Protein 3GVE (pdb70)

Nearest PDB structures (foldseek):
  3gve-assembly1_A  TM=1.002E+00  e=9.281E-75  Bacillus subtilis subsp. subtilis str. 168
  5eqv-assembly1_A  TM=9.526E-01  e=9.370E-47  Yersinia pestis CO92
  3jyf-assembly1_A  TM=9.305E-01  e=1.341E-45  Klebsiella pneumoniae subsp. pneumoniae MGH 78578
  3qfk-assembly1_A  TM=7.794E-01  e=1.128E-22  Staphylococcus aureus subsp. aureus NCTC 8325
  2ush-assembly2_B  TM=7.390E-01  e=3.654E-22  Escherichia coli K-12

Solvent-accessible surface area: 25870 Å² total

Radius of gyration: 27.53 Å; Cα contacts (8 Å, |Δi|>4): 1716; chains: 2; bounding box: 60×99×48 Å

CATH classification: 3.60.21.10

Secondary structure (DSSP, 8-state):
-EEEEEEEEE---TT--EETTTTEE-SS--HHHHHHHHHHHHHH-SSEEEEE-S--S-SSHHHHHHHHHHHHHHHHTSS--HHHH--TT---BEE--GGGGTT-HHHHHHHHHT-SS-EE-SSEE-TTS-BSS--EEEEEEEEE-TTS-EEEEEEEEEEE--TT--TTHHHHTTT-EE--HHHHHHHHTT--TT--SEEEEEE-----SS---TT-SS-HHHHHHH-S---EEEE-SS---SS-GGGTTSTTEETTTTEETTEEB---STTSEEEEEEEEEEEETTEEEEEEEEEEEEESTTT--S--HHHHHHHHHHHHHHHHHHH-/-EEEEEEEEE---TT--EETTTTEE-SS--HHHHHHHHHHHHHH-SSEEEEE-S--S-SSHHHHHHHHHHHHHHHHTSS--HHHH--TT---BEE--GGGGTT-HHHHHHHHHT-SS-EE-SSEE-TTS-BSS--EEEEEEEEE-TTS-EEEEEEEEEEE--TT--TTHHHHTTT-EE--HHHHHHHHTT--TT--SEEEEEE-----SS---TT-SS-HHHHHHH-S---EEEE-SS---SS-GGGTTSTTEETTTTEETTEEB---STTSEEEEEEEEEEEETTEEEEEEEEEEEEESTTT--S--HHHHHHHHHHHHHHHHHHH-

Sequence (656 aa):
PQVHLSILATTDIIHANDYDYYSSDKETADDFGLARTAQLIQKHREQNPNTLLVDNGDLIQGNPLGEYAVKYQKDDIISGTKTHPIISVNALKYDAGTLGNHEFNYGLDFLDGTIKGADFPIVNANVKTTSGENRYTPYVVINEKTLIDENGNEQKVKVGYIGFVPPQITWDKKNLEGQVQVQDIVESSANETIPKKAEGADVIIALAHTGIEKQAQSSSGAENAVFDLATKTKGIDAIISSGHQHGLFPSAEEYAGVAQFNVEEKGTINGIPVVPSSWGKYLGVIDLKKLEEKADGSWKVADSKGSIESIAGNVTSRNEETVTNTIQQTHQNTLEYVRKPQVHLSSILATTDIIHANDYDYYSSDKETADFGLARTAQLIQQKHREQNPNTLLVDNGDLIQGNPLGEYAVKYQKDDIISGTKTHPIISVNALKYDAGTLGNHEFNYGLDFLDGTIKGADFPIVNANVKTTSSGENRYTPYVVINEKTLIDEENGNEQKKVKVGYIGFVPPQITWDKKNLEGQVQVQDIVESSANETIIPKKAEGADVIIALAHTGIEKQAQSSSSGAENAVFDLATKTKKGIDAIISSGHQHGLFPSAEYAGVAQFNVEKGTINGIPVVPSSWGKYLGVIDLKKLEEKADGSWKVADSKGSSIESSIAGNVTSRNEETVTNTIQQTHQNTLEYVRK

InterPro domains:
  IPR004843 Calcineurin-like, phosphoesterase domain [PF00149] (46-285)
  IPR004843 Calcineurin-like, phosphoesterase domain [PF00149] (670-898)
  IPR006146 5'-Nucleotidase, conserved site [PS00785] (45-57)
  IPR006146 5'-Nucleotidase, conserved site [PS00785] (669-681)
  IPR006146 5'-Nucleotidase, conserved site [PS00786] (134-145)
  IPR006179 5'-Nucleotidase/apyrase [PR01607] (667-685)
  IPR006179 5'-Nucleotidase/apyrase [PR01607] (862-879)
  IPR006179 5'-Nucleotidase/apyrase [PR01607] (881-904)
  IPR006179 5'-Nucleotidase/apyrase [PR01607] (912-932)
  IPR006179 5'-Nucleotidase/apyrase [PR01607] (1035-1058)
  IPR006179 5'-Nucleotidase/apyrase [PR01607] (1113-1132)
  IPR006179 5'-Nucleotidase/apyrase [PTHR11575] (17-610)
  IPR008334 5'-Nucleotidase, C-terminal [PF02872] (376-573)
  IPR008334 5'-Nucleotidase, C-terminal [PF02872] (978-1140)
  IPR019931 LPXTG cell wall anchor motif [PS50847] (1424-1461)
  IPR029052 Metallo-dependent phosphatase-like [G3DSA:3.60.21.10] (35-374)
  IPR029052 Metallo-dependent phosphatase-like [G3DSA:3.60.21.10] (667-976)
  IPR029052 Metallo-dependent phosphatase-like [SSF56300] (40-373)
  IPR029052 Metallo-dependent phosphatase-like [SSF56300] (663-975)
  IPR036907 5'-Nucleotidase, C-terminal domain superfamily [G3DSA:3.90.780.10] (381-611)

Foldseek 3Di:
DWFKAKEKEEEALAQFLADLVVGDGDLQFGPLLLLVVVVVVCVVFVRYAYEYQENQQHDHLLSVCCCVVPQVCLLVLNDARLSLLLVLSVHAEYEYELVLPVSADSSSVSNQSRHPHAYAEQWKFFPVGHDPGHAKDWDFDFGAGPVRDTDTAIEMEGEYYAQVNCVVCVRPPNGIGGFFPQVSCQVVQVVVVVVHQAYEYSYAAADDLDDDDTRDRHCPLVNLPVHPRHQAYEYHNVLDFPPDDVNPPRPQDDSQQCGGVQHHYGEGHSSQKMKMKIFIWDDDPNHIDGPGMGIDIGGSVPVGDDGHPSSCVSCVVSVVVSSVVSVD/DWFKAKEKEEEALAQFLADLVVGDGDPQFGVLLLLLVVVVVCVVFVRYAYEYQENQQHDHLLSVLQCVPPQVCLLVLNDARLSLLLVLSVHAEYEYELVLPVSADSSSVSNQSRHPHAYAEQWKFFPVGHGPGHQKDWDFDFGAHPVRDTDTAIEMEGEYYAQVNCVVCVRPPNGIGGFFPQVSCQVVQVVVVVVHQAYEYSYAAADDLDDDDTRDRHCPLVNLPVHPRHQAYEYHNVLDFPPDPVNPPRPQDDRAQCGGVQHHYGEGHSSQKMKMKIFIWDDDPNGIDTPGMGIDIGGSVPVGDDGNPSSCVSCVVSVVVSSVVSVD

Structure (mmCIF, N/CA/C/O backbone):
data_3GVE
#
_entry.id   3GVE
#
_cell.length_a   67.091
_cell.length_b   92.505
_cell.length_c   50.316
_cell.angle_alpha   90.00
_cell.angle_beta   89.94
_cell.angle_gamma   90.00
#
_symmetry.space_group_name_H-M   'P 1 21 1'
#
loop_
_entity.id
_entity.type
_entity.pdbx_description
1 polymer 'YfkN protein'
2 non-polymer 'MANGANESE (II) ION'
3 non-polymer 'MAGNESIUM ION'
4 non-polymer 'CITRIC ACID'
5 water water
#
loop_
_atom_site.group_PDB
_atom_site.id
_atom_site.type_symbol
_atom_site.label_atom_id
_atom_site.label_alt_id
_atom_site.label_comp_id
_atom_site.label_asym_id
_atom_site.label_entity_id
_atom_site.label_seq_id
_atom_site.pdbx_PDB_ins_code
_atom_site.Cartn_x
_atom_site.Cartn_y
_atom_site.Cartn_z
_atom_site.occupancy
_atom_site.B_iso_or_equiv
_atom_site.auth_seq_id
_atom_site.auth_comp_id
_atom_site.auth_asym_id
_atom_site.auth_atom_id
_atom_site.pdbx_PDB_model_num
ATOM 1 N N . PRO A 1 8 ? 7.057 69.292 48.984 1.00 22.46 5 PRO A N 1
ATOM 2 C CA . PRO A 1 8 ? 6.596 68.116 49.727 1.00 21.76 5 PRO A CA 1
ATOM 3 C C . PRO A 1 8 ? 6.735 66.853 48.850 1.00 21.03 5 PRO A C 1
ATOM 4 O O . PRO A 1 8 ? 6.387 66.909 47.683 1.00 22.91 5 PRO A O 1
ATOM 8 N N . GLN A 1 9 ? 7.229 65.754 49.400 1.00 23.67 6 GLN A N 1
ATOM 9 C CA . GLN A 1 9 ? 7.496 64.675 48.500 1.00 22.29 6 GLN A CA 1
ATOM 10 C C . GLN A 1 9 ? 6.355 63.639 48.449 1.00 17.31 6 GLN A C 1
ATOM 11 O O . GLN A 1 9 ? 5.510 63.591 49.279 1.00 16.21 6 GLN A O 1
ATOM 17 N N . VAL A 1 10 ? 6.383 62.836 47.411 1.00 13.52 7 VAL A N 1
ATOM 18 C CA . VAL A 1 10 ? 5.598 61.584 47.307 1.00 13.13 7 VAL A CA 1
ATOM 19 C C . VAL A 1 10 ? 6.570 60.384 47.395 1.00 12.48 7 VAL A C 1
ATOM 20 O O . VAL A 1 10 ? 7.485 60.301 46.623 1.00 14.25 7 VAL A O 1
ATOM 24 N N . HIS A 1 11 ? 6.337 59.461 48.312 1.00 12.31 8 HIS A N 1
ATOM 25 C CA . HIS A 1 11 ? 7.151 58.253 48.327 1.00 12.47 8 HIS A CA 1
ATOM 26 C C . HIS A 1 11 ? 6.398 57.182 47.533 1.00 12.60 8 HIS A C 1
ATOM 27 O O . HIS A 1 11 ? 5.365 56.735 47.973 1.00 12.99 8 HIS A O 1
ATOM 34 N N . LEU A 1 12 ? 6.911 56.814 46.376 1.00 11.87 9 LEU A N 1
ATOM 35 C CA . LEU A 1 12 ? 6.318 55.781 45.546 1.00 12.03 9 LEU A CA 1
ATOM 36 C C . LEU A 1 12 ? 7.202 54.525 45.630 1.00 11.72 9 LEU A C 1
ATOM 37 O O . LEU A 1 12 ? 8.405 54.610 45.489 1.00 12.71 9 LEU A O 1
ATOM 42 N N . SER A 1 13 ? 6.597 53.374 45.899 1.00 10.39 10 SER A N 1
ATOM 43 C CA . SER A 1 13 ? 7.329 52.112 45.937 1.00 10.88 10 SER A CA 1
ATOM 44 C C . SER A 1 13 ? 6.899 51.255 44.762 1.00 10.25 10 SER A C 1
ATOM 45 O O . SER A 1 13 ? 5.731 51.191 44.436 1.00 11.66 10 SER A O 1
ATOM 48 N N . ILE A 1 14 ? 7.858 50.599 44.130 1.00 9.23 11 ILE A N 1
ATOM 49 C CA . ILE A 1 14 ? 7.563 49.683 43.041 1.00 8.87 11 ILE A CA 1
ATOM 50 C C . ILE A 1 14 ? 8.077 48.316 43.444 1.00 8.30 11 ILE A C 1
ATOM 51 O O . ILE A 1 14 ? 9.243 48.164 43.729 1.00 9.78 11 ILE A O 1
ATOM 56 N N . LEU A 1 15 ? 7.186 47.337 43.468 1.00 8.23 12 LEU A N 1
ATOM 57 C CA . LEU A 1 15 ? 7.557 45.947 43.764 1.00 8.48 12 LEU A CA 1
ATOM 58 C C . LEU A 1 15 ? 7.584 45.160 42.462 1.00 7.99 12 LEU A C 1
ATOM 59 O O . LEU A 1 15 ? 6.731 45.370 41.625 1.00 8.40 12 LEU A O 1
ATOM 64 N N . ALA A 1 16 ? 8.560 44.266 42.303 1.00 8.02 13 ALA A N 1
ATOM 65 C CA . ALA A 1 16 ? 8.771 43.594 41.014 1.00 7.81 13 ALA A CA 1
ATOM 66 C C . ALA A 1 16 ? 9.132 42.127 41.116 1.00 7.05 13 ALA A C 1
ATOM 67 O O . ALA A 1 16 ? 10.000 41.749 41.921 1.00 7.92 13 ALA A O 1
ATOM 69 N N . THR A 1 17 ? 8.493 41.316 40.264 1.00 7.65 14 THR A N 1
ATOM 70 C CA . THR A 1 17 ? 8.939 39.907 40.099 1.00 7.52 14 THR A CA 1
ATOM 71 C C . THR A 1 17 ? 9.533 39.745 38.724 1.00 7.50 14 THR A C 1
ATOM 72 O O . THR A 1 17 ? 9.269 40.580 37.778 1.00 7.87 14 THR A O 1
ATOM 76 N N . THR A 1 18 ? 10.387 38.757 38.562 1.00 7.51 15 THR A N 1
ATOM 77 C CA . THR A 1 18 ? 10.930 38.431 37.253 1.00 7.57 15 THR A CA 1
ATOM 78 C C . THR A 1 18 ? 11.263 36.952 37.156 1.00 7.41 15 THR A C 1
ATOM 79 O O . THR A 1 18 ? 11.596 36.323 38.141 1.00 8.05 15 THR A O 1
ATOM 83 N N . ASP A 1 19 ? 11.202 36.425 35.944 1.00 7.25 16 ASP A N 1
ATOM 84 C CA . ASP A 1 19 ? 11.640 35.062 35.668 1.00 7.43 16 ASP A CA 1
ATOM 85 C C . ASP A 1 19 ? 11.007 34.037 36.626 1.00 7.71 16 ASP A C 1
ATOM 86 O O . ASP A 1 19 ? 11.633 33.099 37.072 1.00 7.86 16 ASP A O 1
ATOM 91 N N A ILE A 1 20 ? 9.688 34.152 36.873 0.50 8.02 17 ILE A N 1
ATOM 92 N N B ILE A 1 20 ? 9.701 34.212 36.918 0.50 7.95 17 ILE A N 1
ATOM 93 C CA A ILE A 1 20 ? 8.933 33.274 37.782 0.50 8.37 17 ILE A CA 1
ATOM 94 C CA B ILE A 1 20 ? 8.947 33.306 37.774 0.50 8.26 17 ILE A CA 1
ATOM 95 C C A ILE A 1 20 ? 8.854 31.875 37.173 0.50 8.29 17 ILE A C 1
ATOM 96 C C B ILE A 1 20 ? 8.844 31.890 37.159 0.50 8.24 17 ILE A C 1
ATOM 97 O O A ILE A 1 20 ? 8.875 30.879 37.906 0.50 8.97 17 ILE A O 1
ATOM 98 O O B ILE A 1 20 ? 8.854 30.933 37.862 0.50 8.87 17 ILE A O 1
ATOM 107 N N . HIS A 1 21 ? 8.761 31.811 35.858 1.00 8.29 18 HIS A N 1
ATOM 108 C CA . HIS A 1 21 ? 8.827 30.586 35.065 1.00 8.68 18 HIS A CA 1
ATOM 109 C C . HIS A 1 21 ? 7.763 29.577 35.526 1.00 8.72 18 HIS A C 1
ATOM 110 O O . HIS A 1 21 ? 8.027 28.396 35.705 1.00 9.26 18 HIS A O 1
ATOM 117 N N . ALA A 1 22 ? 6.553 30.091 35.721 1.00 8.44 19 ALA A N 1
ATOM 118 C CA . ALA A 1 22 ? 5.351 29.275 36.018 1.00 8.77 19 ALA A CA 1
ATOM 119 C C . ALA A 1 22 ? 5.379 28.585 37.379 1.00 8.60 19 ALA A C 1
ATOM 120 O O . ALA A 1 22 ? 4.542 27.753 37.677 1.00 10.14 19 ALA A O 1
ATOM 122 N N . ASN A 1 23 ? 6.340 28.964 38.205 1.00 8.84 20 ASN A N 1
ATOM 123 C CA . ASN A 1 23 ? 6.405 28.465 39.581 1.00 9.01 20 ASN A CA 1
ATOM 124 C C . ASN A 1 23 ? 5.443 29.229 40.500 1.00 9.30 20 ASN A C 1
ATOM 125 O O . ASN A 1 23 ? 5.831 30.144 41.206 1.00 9.75 20 ASN A O 1
ATOM 146 N N . ASP A 1 26 ? 5.156 26.624 45.777 1.00 12.14 23 ASP A N 1
ATOM 147 C CA . ASP A 1 26 ? 6.513 26.302 46.202 1.00 12.57 23 ASP A CA 1
ATOM 148 C C . ASP A 1 26 ? 6.680 24.780 46.059 1.00 12.06 23 ASP A C 1
ATOM 149 O O . ASP A 1 26 ? 6.695 24.032 47.039 1.00 13.14 23 ASP A O 1
ATOM 154 N N . TYR A 1 27 ? 6.782 24.342 44.812 1.00 12.34 24 TYR A N 1
ATOM 155 C CA . TYR A 1 27 ? 6.654 22.932 44.442 1.00 11.99 24 TYR A CA 1
ATOM 156 C C . TYR A 1 27 ? 7.529 22.561 43.249 1.00 11.96 24 TYR A C 1
ATOM 157 O O . TYR A 1 27 ? 7.553 23.252 42.242 1.00 12.35 24 TYR A O 1
ATOM 166 N N . ASP A 1 28 ? 8.232 21.444 43.383 1.00 11.58 25 ASP A N 1
ATOM 167 C CA . ASP A 1 28 ? 9.048 20.864 42.331 1.00 13.22 25 ASP A CA 1
ATOM 168 C C . ASP A 1 28 ? 8.249 19.730 41.689 1.00 12.84 25 ASP A C 1
ATOM 169 O O . ASP A 1 28 ? 8.080 18.675 42.283 1.00 12.88 25 ASP A O 1
ATOM 174 N N . TYR A 1 29 ? 7.747 19.948 40.485 1.00 12.72 26 TYR A N 1
ATOM 175 C CA . TYR A 1 29 ? 6.944 18.933 39.807 1.00 12.79 26 TYR A CA 1
ATOM 176 C C . TYR A 1 29 ? 7.763 17.735 39.337 1.00 14.80 26 TYR A C 1
ATOM 177 O O . TYR A 1 29 ? 7.202 16.682 39.102 1.00 17.01 26 TYR A O 1
ATOM 186 N N . TYR A 1 30 ? 9.065 17.922 39.166 1.00 15.34 27 TYR A N 1
ATOM 187 C CA . TYR A 1 30 ? 9.937 16.843 38.694 1.00 16.95 27 TYR A CA 1
ATOM 188 C C . TYR A 1 30 ? 10.237 15.848 39.804 1.00 17.27 27 TYR A C 1
ATOM 189 O O . TYR A 1 30 ? 9.977 14.673 39.609 1.00 18.46 27 TYR A O 1
ATOM 198 N N A SER A 1 31 ? 10.630 16.258 41.002 0.50 17.66 28 SER A N 1
ATOM 199 N N B SER A 1 31 ? 10.630 16.266 41.008 0.50 17.68 28 SER A N 1
ATOM 200 C CA A SER A 1 31 ? 10.772 15.332 42.111 0.50 19.02 28 SER A CA 1
ATOM 201 C CA B SER A 1 31 ? 10.759 15.391 42.176 0.50 19.08 28 SER A CA 1
ATOM 202 C C A SER A 1 31 ? 9.414 15.016 42.751 0.50 17.67 28 SER A C 1
ATOM 203 C C B SER A 1 31 ? 9.404 15.013 42.746 0.50 17.68 28 SER A C 1
ATOM 204 O O A SER A 1 31 ? 9.270 14.083 43.514 0.50 18.25 28 SER A O 1
ATOM 205 O O B SER A 1 31 ? 9.260 14.066 43.490 0.50 18.27 28 SER A O 1
ATOM 210 N N . ASP A 1 32 ? 8.350 15.775 42.419 1.00 16.85 29 ASP A N 1
ATOM 211 C CA . ASP A 1 32 ? 6.984 15.682 42.907 1.00 17.07 29 ASP A CA 1
ATOM 212 C C . ASP A 1 32 ? 6.981 15.894 44.405 1.00 15.96 29 ASP A C 1
ATOM 213 O O . ASP A 1 32 ? 6.484 15.084 45.167 1.00 17.18 29 ASP A O 1
ATOM 218 N N . LYS A 1 33 ? 7.542 17.010 44.827 1.00 15.75 30 LYS A N 1
ATOM 219 C CA . LYS A 1 33 ? 7.475 17.400 46.224 1.00 18.44 30 LYS A CA 1
ATOM 220 C C . LYS A 1 33 ? 7.584 18.895 46.443 1.00 15.90 30 LYS A C 1
ATOM 221 O O . LYS A 1 33 ? 8.094 19.634 45.615 1.00 15.49 30 LYS A O 1
ATOM 227 N N . GLU A 1 34 ? 7.103 19.292 47.600 1.00 14.91 31 GLU A N 1
ATOM 228 C CA . GLU A 1 34 ? 7.197 20.627 48.116 1.00 16.06 31 GLU A CA 1
ATOM 229 C C . GLU A 1 34 ? 8.652 21.072 48.305 1.00 16.81 31 GLU A C 1
ATOM 230 O O . GLU A 1 34 ? 9.524 20.282 48.648 1.00 16.47 31 GLU A O 1
ATOM 236 N N . THR A 1 35 ? 8.885 22.362 48.073 1.00 17.79 32 THR A N 1
ATOM 237 C CA . THR A 1 35 ? 10.150 23.011 48.402 1.00 20.75 32 THR A CA 1
ATOM 238 C C . THR A 1 35 ? 9.917 24.323 49.186 1.00 23.93 32 THR A C 1
ATOM 239 O O . THR A 1 35 ? 8.847 24.907 49.134 1.00 26.13 32 THR A O 1
ATOM 243 N N . ALA A 1 36 ? 10.913 24.795 49.917 1.00 24.99 33 ALA A N 1
ATOM 244 C CA . ALA A 1 36 ? 10.798 26.089 50.592 1.00 25.33 33 ALA A CA 1
ATOM 245 C C . ALA A 1 36 ? 11.567 27.167 49.854 1.00 23.77 33 ALA A C 1
ATOM 246 O O . ALA A 1 36 ? 11.603 28.316 50.281 1.00 25.54 33 ALA A O 1
ATOM 248 N N A ASP A 1 37 ? 12.166 26.764 48.750 0.50 21.05 34 ASP A N 1
ATOM 249 N N B ASP A 1 37 ? 12.164 26.791 48.754 0.50 21.04 34 ASP A N 1
ATOM 250 C CA A ASP A 1 37 ? 13.241 27.473 48.059 0.50 20.74 34 ASP A CA 1
ATOM 251 C CA B ASP A 1 37 ? 13.183 27.624 48.168 0.50 20.68 34 ASP A CA 1
ATOM 252 C C A ASP A 1 37 ? 12.732 28.551 47.093 0.50 15.93 34 ASP A C 1
ATOM 253 C C B ASP A 1 37 ? 12.712 28.598 47.113 0.50 15.89 34 ASP A C 1
ATOM 254 O O A ASP A 1 37 ? 13.444 29.481 46.811 0.50 15.32 34 ASP A O 1
ATOM 255 O O B ASP A 1 37 ? 13.437 29.499 46.788 0.50 15.30 34 ASP A O 1
ATOM 264 N N . PHE A 1 38 ? 11.517 28.398 46.573 1.00 14.21 35 PHE A N 1
ATOM 265 C CA . PHE A 1 38 ? 11.021 29.270 45.507 1.00 12.45 35 PHE A CA 1
ATOM 266 C C . PHE A 1 38 ? 9.505 29.255 45.411 1.00 11.38 35 PHE A C 1
ATOM 267 O O . PHE A 1 38 ? 8.850 28.546 46.151 1.00 12.89 35 PHE A O 1
ATOM 275 N N . GLY A 1 39 ? 8.961 30.039 44.486 1.00 9.71 36 GLY A N 1
ATOM 276 C CA . GLY A 1 39 ? 7.542 30.021 44.182 1.00 10.16 36 GLY A CA 1
ATOM 277 C C . GLY A 1 39 ? 6.806 31.294 44.541 1.00 10.12 36 GLY A C 1
ATOM 278 O O . GLY A 1 39 ? 7.037 31.850 45.589 1.00 10.53 36 GLY A O 1
ATOM 279 N N . LEU A 1 40 ? 5.936 31.741 43.644 1.00 9.74 37 LEU A N 1
ATOM 280 C CA . LEU A 1 40 ? 5.169 32.964 43.840 1.00 10.41 37 LEU A CA 1
ATOM 281 C C . LEU A 1 40 ? 4.311 32.919 45.108 1.00 10.51 37 LEU A C 1
ATOM 282 O O . LEU A 1 40 ? 4.087 33.929 45.713 1.00 10.53 37 LEU A O 1
ATOM 287 N N . ALA A 1 41 ? 3.871 31.732 45.508 1.00 10.68 38 ALA A N 1
ATOM 288 C CA . ALA A 1 41 ? 3.136 31.598 46.758 1.00 11.26 38 ALA A CA 1
ATOM 289 C C . ALA A 1 41 ? 3.942 32.120 47.957 1.00 11.21 38 ALA A C 1
ATOM 290 O O . ALA A 1 41 ? 3.363 32.624 48.894 1.00 12.75 38 ALA A O 1
ATOM 292 N N . ARG A 1 42 ? 5.267 32.008 47.908 1.00 10.96 39 ARG A N 1
ATOM 293 C CA . ARG A 1 42 ? 6.132 32.582 48.938 1.00 11.50 39 ARG A CA 1
ATOM 294 C C . ARG A 1 42 ? 6.465 34.046 48.666 1.00 10.28 39 ARG A C 1
ATOM 295 O O . ARG A 1 42 ? 6.408 34.848 49.551 1.00 10.89 39 ARG A O 1
ATOM 303 N N . THR A 1 43 ? 6.775 34.386 47.422 1.00 10.52 40 THR A N 1
ATOM 304 C CA . THR A 1 43 ? 7.107 35.778 47.102 1.00 10.16 40 THR A CA 1
ATOM 305 C C . THR A 1 43 ? 5.964 36.727 47.455 1.00 9.91 40 THR A C 1
ATOM 306 O O . THR A 1 43 ? 6.198 37.846 47.867 1.00 10.97 40 THR A O 1
ATOM 310 N N . ALA A 1 44 ? 4.738 36.248 47.286 1.00 9.67 41 ALA A N 1
ATOM 311 C CA . ALA A 1 44 ? 3.553 37.039 47.558 1.00 9.90 41 ALA A CA 1
ATOM 312 C C . ALA A 1 44 ? 3.459 37.459 49.028 1.00 9.84 41 ALA A C 1
ATOM 313 O O . ALA A 1 44 ? 2.805 38.419 49.332 1.00 11.07 41 ALA A O 1
ATOM 315 N N . GLN A 1 45 ? 4.145 36.740 49.915 1.00 10.81 42 GLN A N 1
ATOM 316 C CA . GLN A 1 45 ? 4.184 37.128 51.318 1.00 11.15 42 GLN A CA 1
ATOM 317 C C . GLN A 1 45 ? 5.031 38.379 51.479 1.00 11.14 42 GLN A C 1
ATOM 318 O O . GLN A 1 45 ? 4.681 39.237 52.253 1.00 12.54 42 GLN A O 1
ATOM 324 N N . LEU A 1 46 ? 6.121 38.487 50.716 1.00 11.08 43 LEU A N 1
ATOM 325 C CA . LEU A 1 46 ? 6.905 39.727 50.699 1.00 12.05 43 LEU A CA 1
ATOM 326 C C . LEU A 1 46 ? 6.114 40.877 50.081 1.00 10.69 43 LEU A C 1
ATOM 327 O O . LEU A 1 46 ? 6.206 42.004 50.520 1.00 11.68 43 LEU A O 1
ATOM 332 N N . ILE A 1 47 ? 5.351 40.568 49.040 1.00 10.54 44 ILE A N 1
ATOM 333 C CA . ILE A 1 47 ? 4.529 41.587 48.382 1.00 10.65 44 ILE A CA 1
ATOM 334 C C . ILE A 1 47 ? 3.558 42.202 49.413 1.00 10.36 44 ILE A C 1
ATOM 335 O O . ILE A 1 47 ? 3.423 43.401 49.504 1.00 10.97 44 ILE A O 1
ATOM 340 N N . GLN A 1 48 ? 2.872 41.345 50.163 1.00 11.77 45 GLN A N 1
ATOM 341 C CA . GLN A 1 48 ? 1.908 41.783 51.163 1.00 12.89 45 GLN A CA 1
ATOM 342 C C . GLN A 1 48 ? 2.600 42.644 52.213 1.00 12.53 45 GLN A C 1
ATOM 343 O O . GLN A 1 48 ? 2.113 43.701 52.569 1.00 13.83 45 GLN A O 1
ATOM 349 N N . LYS A 1 49 ? 3.748 42.190 52.680 1.00 13.19 46 LYS A N 1
ATOM 350 C CA . LYS A 1 49 ? 4.479 42.951 53.680 1.00 14.64 46 LYS A CA 1
ATOM 351 C C . LYS A 1 49 ? 4.837 44.364 53.191 1.00 14.15 46 LYS A C 1
ATOM 352 O O . LYS A 1 49 ? 4.636 45.339 53.886 1.00 15.48 46 LYS A O 1
ATOM 358 N N . HIS A 1 50 ? 5.374 44.462 51.978 1.00 13.47 47 HIS A N 1
ATOM 359 C CA . HIS A 1 50 ? 5.759 45.761 51.453 1.00 13.16 47 HIS A CA 1
ATOM 360 C C . HIS A 1 50 ? 4.552 46.660 51.191 1.00 13.47 47 HIS A C 1
ATOM 361 O O . HIS A 1 50 ? 4.604 47.846 51.449 1.00 14.21 47 HIS A O 1
ATOM 368 N N . ARG A 1 51 ? 3.453 46.080 50.726 1.00 13.07 48 ARG A N 1
ATOM 369 C CA . ARG A 1 51 ? 2.227 46.843 50.537 1.00 12.73 48 ARG A CA 1
ATOM 370 C C . ARG A 1 51 ? 1.754 47.458 51.863 1.00 13.08 48 ARG A C 1
ATOM 371 O O . ARG A 1 51 ? 1.239 48.553 51.878 1.00 15.31 48 ARG A O 1
ATOM 379 N N . GLU A 1 52 ? 1.943 46.740 52.964 1.00 12.93 49 GLU A N 1
ATOM 380 C CA . GLU A 1 52 ? 1.540 47.265 54.274 1.00 13.51 49 GLU A CA 1
ATOM 381 C C . GLU A 1 52 ? 2.390 48.451 54.708 1.00 15.25 49 GLU A C 1
ATOM 382 O O . GLU A 1 52 ? 1.983 49.227 55.538 1.00 16.79 49 GLU A O 1
ATOM 388 N N . GLN A 1 53 ? 3.576 48.575 54.143 1.00 15.70 50 GLN A N 1
ATOM 389 C CA . GLN A 1 53 ? 4.483 49.644 54.518 1.00 17.40 50 GLN A CA 1
ATOM 390 C C . GLN A 1 53 ? 4.241 50.957 53.791 1.00 17.75 50 GLN A C 1
ATOM 391 O O . GLN A 1 53 ? 4.616 51.999 54.292 1.00 21.01 50 GLN A O 1
ATOM 397 N N . ASN A 1 54 ? 3.619 50.921 52.623 1.00 15.46 51 ASN A N 1
ATOM 398 C CA . ASN A 1 54 ? 3.386 52.163 51.876 1.00 14.62 51 ASN A CA 1
ATOM 399 C C . ASN A 1 54 ? 2.130 52.087 51.022 1.00 14.12 51 ASN A C 1
ATOM 400 O O . ASN A 1 54 ? 2.065 51.259 50.130 1.00 13.88 51 ASN A O 1
ATOM 405 N N . PRO A 1 55 ? 1.154 52.937 51.225 1.00 15.31 52 PRO A N 1
ATOM 406 C CA . PRO A 1 55 ? -0.032 52.924 50.363 1.00 15.94 52 PRO A CA 1
ATOM 407 C C . PRO A 1 55 ? 0.269 53.177 48.876 1.00 14.39 52 PRO A C 1
ATOM 408 O O . PRO A 1 55 ? -0.436 52.670 48.021 1.00 15.13 52 PRO A O 1
ATOM 412 N N . ASN A 1 56 ? 1.308 53.954 48.587 1.00 13.31 53 ASN A N 1
ATOM 413 C CA . ASN A 1 56 ? 1.678 54.250 47.206 1.00 12.58 53 ASN A CA 1
ATOM 414 C C . ASN A 1 56 ? 2.580 53.153 46.659 1.00 11.01 53 ASN A C 1
ATOM 415 O O . ASN A 1 56 ? 3.750 53.349 46.465 1.00 12.58 53 ASN A O 1
ATOM 420 N N . THR A 1 57 ? 2.014 51.985 46.422 1.00 10.01 54 THR A N 1
ATOM 421 C CA . THR A 1 57 ? 2.795 50.836 45.964 1.00 9.99 54 THR A CA 1
ATOM 422 C C . THR A 1 57 ? 2.244 50.265 44.664 1.00 10.65 54 THR A C 1
ATOM 423 O O . THR A 1 57 ? 1.052 49.981 44.529 1.00 12.87 54 THR A O 1
ATOM 427 N N . LEU A 1 58 ? 3.139 50.109 43.702 1.00 9.49 55 LEU A N 1
ATOM 428 C CA . LEU A 1 58 ? 2.838 49.465 42.441 1.00 8.71 55 LEU A CA 1
ATOM 429 C C . LEU A 1 58 ? 3.492 48.093 42.426 1.00 8.47 55 LEU A C 1
ATOM 430 O O . LEU A 1 58 ? 4.496 47.899 43.082 1.00 10.19 55 LEU A O 1
ATOM 435 N N . LEU A 1 59 ? 2.915 47.176 41.652 1.00 8.08 56 LEU A N 1
ATOM 436 C CA . LEU A 1 59 ? 3.407 45.812 41.534 1.00 8.04 56 LEU A CA 1
ATOM 437 C C . LEU A 1 59 ? 3.493 45.424 40.052 1.00 7.51 56 LEU A C 1
ATOM 438 O O . LEU A 1 59 ? 2.535 45.495 39.321 1.00 8.40 56 LEU A O 1
ATOM 443 N N . VAL A 1 60 ? 4.683 45.022 39.635 1.00 6.99 57 VAL A N 1
ATOM 444 C CA . VAL A 1 60 ? 4.942 44.710 38.222 1.00 7.21 57 VAL A CA 1
ATOM 445 C C . VAL A 1 60 ? 5.673 43.391 38.062 1.00 6.60 57 VAL A C 1
ATOM 446 O O . VAL A 1 60 ? 6.422 42.974 38.922 1.00 7.70 57 VAL A O 1
ATOM 450 N N . ASP A 1 61 ? 5.426 42.745 36.938 1.00 7.49 58 ASP A N 1
ATOM 451 C CA . ASP A 1 61 ? 6.175 41.543 36.570 1.00 7.61 58 ASP A CA 1
ATOM 452 C C . ASP A 1 61 ? 7.026 41.806 35.343 1.00 6.96 58 ASP A C 1
ATOM 453 O O . ASP A 1 61 ? 6.605 42.513 34.442 1.00 8.09 58 ASP A O 1
ATOM 458 N N . ASN A 1 62 ? 8.208 41.204 35.319 1.00 6.73 59 ASN A N 1
ATOM 459 C CA . ASN A 1 62 ? 9.170 41.449 34.250 1.00 7.43 59 ASN A CA 1
ATOM 460 C C . ASN A 1 62 ? 9.328 40.373 33.173 1.00 7.50 59 ASN A C 1
ATOM 461 O O . ASN A 1 62 ? 10.277 40.423 32.407 1.00 8.11 59 ASN A O 1
ATOM 466 N N . GLY A 1 63 ? 8.388 39.428 33.105 1.00 7.85 60 GLY A N 1
ATOM 467 C CA . GLY A 1 63 ? 8.396 38.428 32.047 1.00 8.27 60 GLY A CA 1
ATOM 468 C C . GLY A 1 63 ? 9.124 37.133 32.386 1.00 7.61 60 GLY A C 1
ATOM 469 O O . GLY A 1 63 ? 9.619 36.960 33.486 1.00 7.90 60 GLY A O 1
ATOM 470 N N . ASP A 1 64 ? 9.180 36.225 31.414 1.00 7.53 61 ASP A N 1
ATOM 471 C CA . ASP A 1 64 ? 9.542 34.804 31.633 1.00 7.97 61 ASP A CA 1
ATOM 472 C C . ASP A 1 64 ? 8.660 34.247 32.769 1.00 7.85 61 ASP A C 1
ATOM 473 O O . ASP A 1 64 ? 9.131 33.715 33.767 1.00 8.67 61 ASP A O 1
ATOM 478 N N . LEU A 1 65 ? 7.357 34.406 32.572 1.00 7.92 62 LEU A N 1
ATOM 479 C CA . LEU A 1 65 ? 6.324 34.137 33.571 1.00 8.12 62 LEU A CA 1
ATOM 480 C C . LEU A 1 65 ? 5.509 32.859 33.316 1.00 8.29 62 LEU A C 1
ATOM 481 O O . LEU A 1 65 ? 5.260 32.102 34.232 1.00 9.13 62 LEU A O 1
ATOM 486 N N . ILE A 1 66 ? 5.089 32.647 32.076 1.00 8.83 63 ILE A N 1
ATOM 487 C CA . ILE A 1 66 ? 4.089 31.634 31.778 1.00 9.29 63 ILE A CA 1
ATOM 488 C C . ILE A 1 66 ? 4.638 30.283 31.341 1.00 9.82 63 ILE A C 1
ATOM 489 O O . ILE A 1 66 ? 3.875 29.355 31.115 1.00 11.24 63 ILE A O 1
ATOM 494 N N . GLN A 1 67 ? 5.952 30.176 31.221 1.00 9.51 64 GLN A N 1
ATOM 495 C CA . GLN A 1 67 ? 6.599 28.971 30.711 1.00 9.87 64 GLN A CA 1
ATOM 496 C C . GLN A 1 67 ? 7.748 28.559 31.611 1.00 10.03 64 GLN A C 1
ATOM 497 O O . GLN A 1 67 ? 8.410 29.391 32.193 1.00 10.74 64 GLN A O 1
ATOM 503 N N . GLY A 1 68 ? 7.977 27.261 31.708 1.00 10.05 65 GLY A N 1
ATOM 504 C CA . GLY A 1 68 ? 9.176 26.753 32.348 1.00 11.72 65 GLY A CA 1
ATOM 505 C C . GLY A 1 68 ? 9.037 25.448 33.106 1.00 12.35 65 GLY A C 1
ATOM 506 O O . GLY A 1 68 ? 9.996 24.729 33.289 1.00 14.55 65 GLY A O 1
ATOM 507 N N . ASN A 1 69 ? 7.829 25.156 33.565 1.00 11.57 66 ASN A N 1
ATOM 508 C CA . ASN A 1 69 ? 7.576 23.931 34.330 1.00 11.75 66 ASN A CA 1
ATOM 509 C C . ASN A 1 69 ? 6.316 23.211 33.837 1.00 12.01 66 ASN A C 1
ATOM 510 O O . ASN A 1 69 ? 5.694 23.667 32.913 1.00 12.03 66 ASN A O 1
ATOM 515 N N . PRO A 1 70 ? 5.942 22.086 34.441 1.00 12.07 67 PRO A N 1
ATOM 516 C CA . PRO A 1 70 ? 4.763 21.357 33.953 1.00 11.91 67 PRO A CA 1
ATOM 517 C C . PRO A 1 70 ? 3.422 22.082 34.127 1.00 11.46 67 PRO A C 1
ATOM 518 O O . PRO A 1 70 ?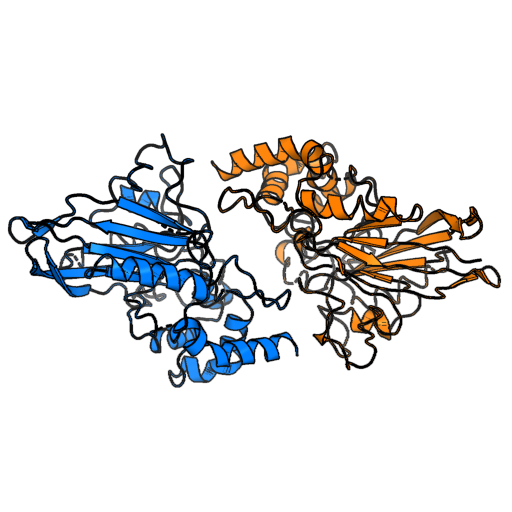 2.502 21.755 33.420 1.00 12.19 67 PRO A O 1
ATOM 522 N N . LEU A 1 71 ? 3.329 23.056 35.023 1.00 11.06 68 LEU A N 1
ATOM 523 C CA . LEU A 1 71 ? 2.104 23.843 35.142 1.00 10.70 68 LEU A CA 1
ATOM 524 C C . LEU A 1 71 ? 1.900 24.700 33.890 1.00 10.24 68 LEU A C 1
ATOM 525 O O . LEU A 1 71 ? 0.806 24.788 33.375 1.00 11.00 68 LEU A O 1
ATOM 530 N N . GLY A 1 72 ? 2.977 25.288 33.386 1.00 10.11 69 GLY A N 1
ATOM 531 C CA . GLY A 1 72 ? 2.912 26.029 32.141 1.00 10.48 69 GLY A CA 1
ATOM 532 C C . GLY A 1 72 ? 2.554 25.129 30.970 1.00 10.72 69 GLY A C 1
ATOM 533 O O . GLY A 1 72 ? 1.821 25.526 30.082 1.00 10.95 69 GLY A O 1
ATOM 534 N N . GLU A 1 73 ? 3.094 23.912 30.981 1.00 10.33 70 GLU A N 1
ATOM 535 C CA . GLU A 1 73 ? 2.787 22.901 29.957 1.00 11.97 70 GLU A CA 1
ATOM 536 C C . GLU A 1 73 ? 1.324 22.484 30.033 1.00 11.90 70 GLU A C 1
ATOM 537 O O . GLU A 1 73 ? 0.660 22.346 29.035 1.00 12.37 70 GLU A O 1
ATOM 543 N N . TYR A 1 74 ? 0.838 22.283 31.246 1.00 11.59 71 TYR A N 1
ATOM 544 C CA . TYR A 1 74 ? -0.550 21.911 31.436 1.00 11.38 71 TYR A CA 1
ATOM 545 C C . TYR A 1 74 ? -1.477 22.952 30.784 1.00 11.58 71 TYR A C 1
ATOM 546 O O . TYR A 1 74 ? -2.443 22.624 30.118 1.00 12.65 71 TYR A O 1
ATOM 555 N N . ALA A 1 75 ? -1.168 24.230 30.969 1.00 12.02 72 ALA A N 1
ATOM 556 C CA . ALA A 1 75 ? -2.020 25.271 30.446 1.00 12.81 72 ALA A CA 1
ATOM 557 C C . ALA A 1 75 ? -2.115 25.263 28.920 1.00 12.04 72 ALA A C 1
ATOM 558 O O . ALA A 1 75 ? -3.187 25.309 28.348 1.00 13.16 72 ALA A O 1
ATOM 560 N N . VAL A 1 76 ? -0.958 25.176 28.284 1.00 11.77 73 VAL A N 1
ATOM 561 C CA . VAL A 1 76 ? -0.943 25.162 26.836 1.00 12.60 73 VAL A CA 1
ATOM 562 C C . VAL A 1 76 ? -1.561 23.876 26.260 1.00 13.57 73 VAL A C 1
ATOM 563 O O . VAL A 1 76 ? -2.230 23.927 25.257 1.00 15.95 73 VAL A O 1
ATOM 567 N N . LYS A 1 77 ? -1.357 22.742 26.915 1.00 12.11 74 LYS A N 1
ATOM 568 C CA . LYS A 1 77 ? -1.887 21.486 26.393 1.00 12.16 74 LYS A CA 1
ATOM 569 C C . LYS A 1 77 ? -3.386 21.349 26.629 1.00 12.87 74 LYS A C 1
ATOM 570 O O . LYS A 1 77 ? -4.106 20.972 25.728 1.00 14.86 74 LYS A O 1
ATOM 576 N N . TYR A 1 78 ? -3.843 21.645 27.834 1.00 12.91 75 TYR A N 1
ATOM 577 C CA . TYR A 1 78 ? -5.243 21.423 28.201 1.00 13.39 75 TYR A CA 1
ATOM 578 C C . TYR A 1 78 ? -6.192 22.594 27.968 1.00 15.09 75 TYR A C 1
ATOM 579 O O . TYR A 1 78 ? -7.384 22.394 27.884 1.00 16.91 75 TYR A O 1
ATOM 588 N N . GLN A 1 79 ? -5.658 23.808 27.877 1.00 14.66 76 GLN A N 1
ATOM 589 C CA . GLN A 1 79 ? -6.485 25.001 27.782 1.00 14.96 76 GLN A CA 1
ATOM 590 C C . GLN A 1 79 ? -6.165 25.933 26.613 1.00 15.61 76 GLN A C 1
ATOM 591 O O . GLN A 1 79 ? -6.650 27.038 26.585 1.00 15.36 76 GLN A O 1
ATOM 597 N N . LYS A 1 80 ? -5.380 25.478 25.646 1.00 16.39 77 LYS A N 1
ATOM 598 C CA . LYS A 1 80 ? -4.976 26.327 24.538 1.00 17.94 77 LYS A CA 1
ATOM 599 C C . LYS A 1 80 ? -6.148 27.016 23.847 1.00 16.92 77 LYS A C 1
ATOM 600 O O . LYS A 1 80 ? -6.135 28.212 23.650 1.00 16.62 77 LYS A O 1
ATOM 606 N N . ASP A 1 81 ? -7.148 26.246 23.453 1.00 18.11 78 ASP A N 1
ATOM 607 C CA . ASP A 1 81 ? -8.229 26.803 22.656 1.00 20.04 78 ASP A CA 1
ATOM 608 C C . ASP A 1 81 ? -9.008 27.879 23.395 1.00 18.56 78 ASP A C 1
ATOM 609 O O . ASP A 1 81 ? -9.244 28.942 22.847 1.00 19.50 78 ASP A O 1
ATOM 614 N N . ASP A 1 82 ? -9.367 27.610 24.641 1.00 17.74 79 ASP A N 1
ATOM 615 C CA . ASP A 1 82 ? -10.117 28.580 25.438 1.00 17.88 79 ASP A CA 1
ATOM 616 C C . ASP A 1 82 ? -9.296 29.796 25.880 1.00 16.16 79 ASP A C 1
ATOM 617 O O . ASP A 1 82 ? -9.832 30.877 26.038 1.00 16.75 79 ASP A O 1
ATOM 622 N N . ILE A 1 83 ? -7.988 29.618 26.049 1.00 14.82 80 ILE A N 1
ATOM 623 C CA . ILE A 1 83 ? -7.127 30.746 26.367 1.00 15.08 80 ILE A CA 1
ATOM 624 C C . ILE A 1 83 ? -7.015 31.639 25.127 1.00 16.02 80 ILE A C 1
ATOM 625 O O . ILE A 1 83 ? -7.115 32.848 25.213 1.00 15.74 80 ILE A O 1
ATOM 630 N N . ILE A 1 84 ? -6.870 31.024 23.964 1.00 16.09 81 ILE A N 1
ATOM 631 C CA . ILE A 1 84 ? -6.743 31.778 22.717 1.00 16.94 81 ILE A CA 1
ATOM 632 C C . ILE A 1 84 ? -7.973 32.645 22.412 1.00 18.32 81 ILE A C 1
ATOM 633 O O . ILE A 1 84 ? -7.846 33.790 22.021 1.00 20.07 81 ILE A O 1
ATOM 638 N N . SER A 1 85 ? -9.146 32.084 22.648 1.00 19.41 82 SER A N 1
ATOM 639 C CA . SER A 1 85 ? -10.414 32.750 22.381 1.00 20.79 82 SER A CA 1
ATOM 640 C C . SER A 1 85 ? -10.759 33.757 23.470 1.00 21.36 82 SER A C 1
ATOM 641 O O . SER A 1 85 ? -11.620 34.605 23.285 1.00 22.17 82 SER A O 1
ATOM 644 N N . GLY A 1 86 ? -10.084 33.649 24.615 1.00 21.44 83 GLY A N 1
ATOM 645 C CA . GLY A 1 86 ? -10.338 34.537 25.738 1.00 21.94 83 GLY A CA 1
ATOM 646 C C . GLY A 1 86 ? -11.454 34.025 26.621 1.00 23.16 83 GLY A C 1
ATOM 647 O O . GLY A 1 86 ? -11.850 34.659 27.575 1.00 24.54 83 GLY A O 1
ATOM 648 N N . THR A 1 87 ? -11.950 32.856 26.285 1.00 23.76 84 THR A N 1
ATOM 649 C CA . THR A 1 87 ? -12.943 32.147 27.064 1.00 26.70 84 THR A CA 1
ATOM 650 C C . THR A 1 87 ? -12.491 31.742 28.478 1.00 25.16 84 THR A C 1
ATOM 651 O O . THR A 1 87 ? -13.238 31.829 29.425 1.00 26.37 84 THR A O 1
ATOM 655 N N . LYS A 1 88 ? -11.247 31.289 28.595 1.00 21.46 85 LYS A N 1
ATOM 656 C CA . LYS A 1 88 ? -10.688 30.952 29.890 1.00 20.21 85 LYS A CA 1
ATOM 657 C C . LYS A 1 88 ? -9.500 31.847 30.080 1.00 15.69 85 LYS A C 1
ATOM 658 O O . LYS A 1 88 ? -8.777 32.108 29.149 1.00 16.22 85 LYS A O 1
ATOM 664 N N . THR A 1 89 ? -9.316 32.324 31.294 1.00 13.63 86 THR A N 1
ATOM 665 C CA . THR A 1 89 ? -8.107 33.061 31.643 1.00 13.18 86 THR A CA 1
ATOM 666 C C . THR A 1 89 ? -6.953 32.081 31.885 1.00 11.45 86 THR A C 1
ATOM 667 O O . THR A 1 89 ? -7.120 31.070 32.530 1.00 12.25 86 THR A O 1
ATOM 671 N N . HIS A 1 90 ? -5.772 32.384 31.375 1.00 10.45 87 HIS A N 1
ATOM 672 C CA . HIS A 1 90 ? -4.612 31.544 31.677 1.00 10.41 87 HIS A CA 1
ATOM 673 C C . HIS A 1 90 ? -4.497 31.473 33.210 1.00 10.00 87 HIS A C 1
ATOM 674 O O . HIS A 1 90 ? -4.499 32.490 33.862 1.00 9.52 87 HIS A O 1
ATOM 681 N N . PRO A 1 91 ? -4.382 30.272 33.775 1.00 10.61 88 PRO A N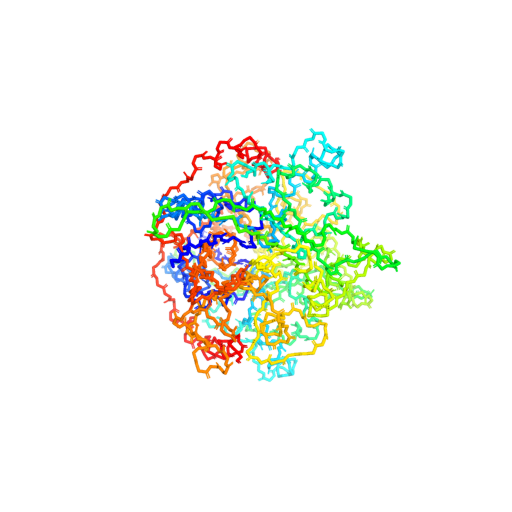 1
ATOM 682 C CA . PRO A 1 91 ? -4.325 30.131 35.239 1.00 10.44 88 PRO A CA 1
ATOM 683 C C . PRO A 1 91 ? -3.205 30.946 35.901 1.00 10.10 88 PRO A C 1
ATOM 684 O O . PRO A 1 91 ? -3.394 31.430 36.991 1.00 10.43 88 PRO A O 1
ATOM 688 N N . ILE A 1 92 ? -2.067 31.106 35.237 1.00 9.57 89 ILE A N 1
ATOM 689 C CA . ILE A 1 92 ? -1.011 31.948 35.793 1.00 9.52 89 ILE A CA 1
ATOM 690 C C . ILE A 1 92 ? -1.466 33.420 35.852 1.00 8.91 89 ILE A C 1
ATOM 691 O O . ILE A 1 92 ? -1.267 34.112 36.840 1.00 9.58 89 ILE A O 1
ATOM 696 N N . ILE A 1 93 ? -2.091 33.873 34.777 1.00 9.06 90 ILE A N 1
ATOM 697 C CA . ILE A 1 93 ? -2.668 35.209 34.737 1.00 8.53 90 ILE A CA 1
ATOM 698 C C . ILE A 1 93 ? -3.756 35.400 35.810 1.00 8.81 90 ILE A C 1
ATOM 699 O O . ILE A 1 93 ? -3.840 36.453 36.406 1.00 9.71 90 ILE A O 1
ATOM 704 N N . SER A 1 94 ? -4.565 34.375 36.072 1.00 9.67 91 SER A N 1
ATOM 705 C CA . SER A 1 94 ? -5.530 34.466 37.214 1.00 10.18 91 SER A CA 1
ATOM 706 C C . SER A 1 94 ? -4.854 34.756 38.518 1.00 8.56 91 SER A C 1
ATOM 707 O O . SER A 1 94 ? -5.395 35.519 39.322 1.00 9.88 91 SER A O 1
ATOM 710 N N . VAL A 1 95 ? -3.687 34.158 38.752 1.00 8.92 92 VAL A N 1
ATOM 711 C CA . VAL A 1 95 ? -2.937 34.467 39.985 1.00 8.73 92 VAL A CA 1
ATOM 712 C C . VAL A 1 95 ? -2.485 35.933 40.025 1.00 8.25 92 VAL A C 1
ATOM 713 O O . VAL A 1 95 ? -2.601 36.639 41.011 1.00 9.25 92 VAL A O 1
ATOM 725 N N . ASN A 1 97 ? -3.805 38.447 38.503 1.00 8.72 94 ASN A N 1
ATOM 726 C CA . ASN A 1 97 ? -5.010 39.243 38.611 1.00 9.29 94 ASN A CA 1
ATOM 727 C C . ASN A 1 97 ? -5.395 39.304 40.104 1.00 9.32 94 ASN A C 1
ATOM 728 O O . ASN A 1 97 ? -5.722 40.339 40.657 1.00 10.34 94 ASN A O 1
ATOM 733 N N . ALA A 1 98 ? -5.330 38.145 40.751 1.00 9.68 95 ALA A N 1
ATOM 734 C CA . ALA A 1 98 ? -5.700 38.034 42.163 1.00 10.30 95 ALA A CA 1
ATOM 735 C C . ALA A 1 98 ? -4.753 38.828 43.059 1.00 10.61 95 ALA A C 1
ATOM 736 O O . ALA A 1 98 ? -5.165 39.360 44.063 1.00 11.39 95 ALA A O 1
ATOM 738 N N . LEU A 1 99 ? -3.483 38.901 42.681 1.00 9.80 96 LEU A N 1
ATOM 739 C CA . LEU A 1 99 ? -2.471 39.680 43.409 1.00 10.25 96 LEU A CA 1
ATOM 740 C C . LEU A 1 99 ? -2.478 41.160 43.006 1.00 10.38 96 LEU A C 1
ATOM 741 O O . LEU A 1 99 ? -1.709 41.957 43.521 1.00 10.80 96 LEU A O 1
ATOM 746 N N . LYS A 1 100 ? -3.349 41.495 42.067 1.00 10.63 97 LYS A N 1
ATOM 747 C CA . LYS A 1 100 ? -3.541 42.880 41.632 1.00 10.80 97 LYS A CA 1
ATOM 748 C C . LYS A 1 100 ? -2.237 43.498 41.087 1.00 10.23 97 LYS A C 1
ATOM 749 O O . LYS A 1 100 ? -1.837 44.587 41.461 1.00 9.66 97 LYS A O 1
ATOM 755 N N . TYR A 1 101 ? -1.586 42.785 40.175 1.00 9.37 98 TYR A N 1
ATOM 756 C CA . TYR A 1 101 ? -0.464 43.372 39.441 1.00 8.92 98 TYR A CA 1
ATOM 757 C C . TYR A 1 101 ? -0.940 44.596 38.664 1.00 9.02 98 TYR A C 1
ATOM 758 O O . TYR A 1 101 ? -2.060 44.628 38.181 1.00 10.10 98 TYR A O 1
ATOM 767 N N . ASP A 1 102 ? -0.064 45.583 38.551 1.00 8.99 99 ASP A N 1
ATOM 768 C CA . ASP A 1 102 ? -0.360 46.809 37.805 1.00 8.75 99 ASP A CA 1
ATOM 769 C C . ASP A 1 102 ? 0.129 46.772 36.346 1.00 9.05 99 ASP A C 1
ATOM 770 O O . ASP A 1 102 ? -0.395 47.480 35.514 1.00 10.12 99 ASP A O 1
ATOM 775 N N . ALA A 1 103 ? 1.146 45.953 36.061 1.00 8.31 100 ALA A N 1
ATOM 776 C CA . ALA A 1 103 ? 1.693 45.845 34.717 1.00 8.22 100 ALA A CA 1
ATOM 777 C C . ALA A 1 103 ? 2.551 44.601 34.584 1.00 7.96 100 ALA A C 1
ATOM 778 O O . ALA A 1 103 ? 3.071 44.137 35.596 1.00 8.44 100 ALA A O 1
ATOM 780 N N . GLY A 1 104 ? 2.717 44.150 33.351 1.00 8.17 101 GLY A N 1
ATOM 781 C CA . GLY A 1 104 ? 3.650 43.071 33.076 1.00 7.59 101 GLY A CA 1
ATOM 782 C C . GLY A 1 104 ? 4.277 43.267 31.695 1.00 7.32 101 GLY A C 1
ATOM 783 O O . GLY A 1 104 ? 3.958 44.227 30.978 1.00 8.24 101 GLY A O 1
ATOM 784 N N . THR A 1 105 ? 5.156 42.330 31.322 1.00 8.44 102 THR A N 1
ATOM 785 C CA . THR A 1 105 ? 5.858 42.448 30.023 1.00 8.11 102 THR A CA 1
ATOM 786 C C . THR A 1 105 ? 6.189 41.096 29.461 1.00 8.46 102 THR A C 1
ATOM 787 O O . THR A 1 105 ? 5.900 40.044 30.113 1.00 9.50 102 THR A O 1
ATOM 791 N N . LEU A 1 106 ? 6.806 41.041 28.282 1.00 8.38 103 LEU A N 1
ATOM 792 C CA . LEU A 1 106 ? 7.149 39.797 27.649 1.00 8.17 103 LEU A CA 1
ATOM 793 C C . LEU A 1 106 ? 8.605 39.475 27.841 1.00 7.91 103 LEU A C 1
ATOM 794 O O . LEU A 1 106 ? 9.484 40.238 27.581 1.00 9.12 103 LEU A O 1
ATOM 799 N N . GLY A 1 107 ? 8.834 38.231 28.322 1.00 8.11 104 GLY A N 1
ATOM 800 C CA . GLY A 1 107 ? 10.173 37.701 28.331 1.00 7.90 104 GLY A CA 1
ATOM 801 C C . GLY A 1 107 ? 10.279 36.790 27.082 1.00 8.01 104 GLY A C 1
ATOM 802 O O . GLY A 1 107 ? 9.309 36.556 26.325 1.00 8.74 104 GLY A O 1
ATOM 803 N N . ASN A 1 108 ? 11.516 36.333 26.830 1.00 8.38 105 ASN A N 1
ATOM 804 C CA . ASN A 1 108 ? 11.703 35.475 25.630 1.00 8.25 105 ASN A CA 1
ATOM 805 C C . ASN A 1 108 ? 10.834 34.229 25.663 1.00 8.52 105 ASN A C 1
ATOM 806 O O . ASN A 1 108 ? 10.321 33.739 24.664 1.00 9.20 105 ASN A O 1
ATOM 811 N N . HIS A 1 109 ? 10.689 33.650 26.847 1.00 8.58 106 HIS A N 1
ATOM 812 C CA . HIS A 1 109 ? 9.929 32.368 26.981 1.00 8.16 106 HIS A CA 1
ATOM 813 C C . HIS A 1 109 ? 8.416 32.545 26.758 1.00 8.28 106 HIS A C 1
ATOM 814 O O . HIS A 1 109 ? 7.759 31.519 26.542 1.00 9.84 106 HIS A O 1
ATOM 821 N N . GLU A 1 110 ? 7.903 33.772 26.776 1.00 8.20 107 GLU A N 1
ATOM 822 C CA . GLU A 1 110 ? 6.499 33.996 26.449 1.00 8.79 107 GLU A CA 1
ATOM 823 C C . GLU A 1 110 ? 6.165 33.615 25.007 1.00 8.87 107 GLU A C 1
ATOM 824 O O . GLU A 1 110 ? 5.021 33.414 24.710 1.00 10.59 107 GLU A O 1
ATOM 830 N N . PHE A 1 111 ? 7.178 33.512 24.166 1.00 9.13 108 PHE A N 1
ATOM 831 C CA . PHE A 1 111 ? 6.985 33.205 22.755 1.00 9.42 108 PHE A CA 1
ATOM 832 C C . PHE A 1 111 ? 7.077 31.725 22.418 1.00 10.01 108 PHE A C 1
ATOM 833 O O . PHE A 1 111 ? 6.835 31.342 21.297 1.00 10.60 108 PHE A O 1
ATOM 841 N N . ASN A 1 112 ? 7.446 30.904 23.399 1.00 9.76 109 ASN A N 1
ATOM 842 C CA . ASN A 1 112 ? 7.733 29.480 23.171 1.00 10.26 109 ASN A CA 1
ATOM 843 C C . ASN A 1 112 ? 6.527 28.683 22.662 1.00 11.29 109 ASN A C 1
ATOM 844 O O . ASN A 1 112 ? 6.688 27.671 22.018 1.00 12.52 109 ASN A O 1
ATOM 849 N N . TYR A 1 113 ? 5.323 29.137 22.975 1.00 11.26 110 TYR A N 1
ATOM 850 C CA . TYR A 1 113 ? 4.109 28.403 22.614 1.00 12.00 110 TYR A CA 1
ATOM 851 C C . TYR A 1 113 ? 3.367 29.049 21.444 1.00 11.45 110 TYR A C 1
ATOM 852 O O . TYR A 1 113 ? 2.235 28.693 21.149 1.00 12.42 110 TYR A O 1
ATOM 861 N N . GLY A 1 114 ? 4.028 29.989 20.780 1.00 11.13 111 GLY A N 1
ATOM 862 C CA . GLY A 1 114 ? 3.468 30.613 19.594 1.00 11.28 111 GLY A CA 1
ATOM 863 C C . GLY A 1 114 ? 2.773 31.932 19.864 1.00 10.08 111 GLY A C 1
ATOM 864 O O . GLY A 1 114 ? 2.406 32.230 20.972 1.00 10.34 111 GLY A O 1
ATOM 865 N N . LEU A 1 115 ? 2.586 32.717 18.817 1.00 10.25 112 LEU A N 1
ATOM 866 C CA . LEU A 1 115 ? 2.011 34.051 18.923 1.00 10.64 112 LEU A CA 1
ATOM 867 C C . LEU A 1 115 ? 0.530 34.041 19.325 1.00 10.88 112 LEU A C 1
ATOM 868 O O . LEU A 1 115 ? 0.095 34.902 20.049 1.00 10.72 112 LEU A O 1
ATOM 873 N N . ASP A 1 116 ? -0.231 33.067 18.844 1.00 12.17 113 ASP A N 1
ATOM 874 C CA . ASP A 1 116 ? -1.660 33.057 19.143 1.00 12.44 113 ASP A CA 1
ATOM 875 C C . ASP A 1 116 ? -1.917 32.783 20.625 1.00 11.11 113 ASP A C 1
ATOM 876 O O . ASP A 1 116 ? -2.719 33.450 21.240 1.00 11.61 113 ASP A O 1
ATOM 881 N N . PHE A 1 117 ? -1.205 31.805 21.185 1.00 10.68 114 PHE A N 1
ATOM 882 C CA . PHE A 1 117 ? -1.354 31.479 22.591 1.00 10.19 114 PHE A CA 1
ATOM 883 C C . PHE A 1 117 ? -0.949 32.661 23.458 1.00 9.98 114 PHE A C 1
ATOM 884 O O . PHE A 1 117 ? -1.595 32.957 24.433 1.00 10.11 114 PHE A O 1
ATOM 892 N N . LEU A 1 118 ? 0.096 33.365 23.060 1.00 9.83 115 LEU A N 1
ATOM 893 C CA . LEU A 1 118 ? 0.521 34.534 23.808 1.00 9.02 115 LEU A CA 1
ATOM 894 C C . LEU A 1 118 ? -0.545 35.638 23.774 1.00 9.39 115 LEU A C 1
ATOM 895 O O . LEU A 1 118 ? -0.827 36.253 24.774 1.00 9.46 115 LEU A O 1
ATOM 900 N N . ASP A 1 119 ? -1.110 35.891 22.595 1.00 9.78 116 ASP A N 1
ATOM 901 C CA . ASP A 1 119 ? -2.183 36.874 22.474 1.00 10.63 116 ASP A CA 1
ATOM 902 C C . ASP A 1 119 ? -3.349 36.470 23.381 1.00 10.04 116 ASP A C 1
ATOM 903 O O . ASP A 1 119 ? -3.907 37.295 24.060 1.00 9.99 116 ASP A O 1
ATOM 908 N N . GLY A 1 120 ? -3.697 35.196 23.385 1.00 10.81 117 GLY A N 1
ATOM 909 C CA . GLY A 1 120 ? -4.795 34.717 24.209 1.00 10.90 117 GLY A CA 1
ATOM 910 C C . GLY A 1 120 ? -4.504 34.886 25.686 1.00 10.49 117 GLY A C 1
ATOM 911 O O . GLY A 1 120 ? -5.358 35.247 26.457 1.00 10.94 117 GLY A O 1
ATOM 912 N N . THR A 1 121 ? -3.261 34.624 26.067 1.00 9.81 118 THR A N 1
ATOM 913 C CA . THR A 1 121 ? -2.818 34.760 27.462 1.00 10.01 118 THR A CA 1
ATOM 914 C C . THR A 1 121 ? -2.970 36.198 27.945 1.00 9.39 118 THR A C 1
ATOM 915 O O . THR A 1 121 ? -3.471 36.442 29.017 1.00 9.39 118 THR A O 1
ATOM 919 N N . ILE A 1 122 ? -2.541 37.141 27.113 1.00 9.62 119 ILE A N 1
ATOM 920 C CA . ILE A 1 122 ? -2.620 38.560 27.416 1.00 10.16 119 ILE A CA 1
ATOM 921 C C . ILE A 1 122 ? -4.077 39.032 27.578 1.00 10.91 119 ILE A C 1
ATOM 922 O O . ILE A 1 122 ? -4.349 39.887 28.393 1.00 11.35 119 ILE A O 1
ATOM 927 N N . LYS A 1 123 ? -4.994 38.470 26.794 1.00 10.46 120 LYS A N 1
ATOM 928 C CA . LYS A 1 123 ? -6.410 38.895 26.809 1.00 11.39 120 LYS A CA 1
ATOM 929 C C . LYS A 1 123 ? -7.045 38.831 28.185 1.00 11.55 120 LYS A C 1
ATOM 930 O O . LYS A 1 123 ? -7.897 39.617 28.510 1.00 13.52 120 LYS A O 1
ATOM 936 N N . GLY A 1 124 ? -6.633 37.848 28.967 1.00 10.17 121 GLY A N 1
ATOM 937 C CA . GLY A 1 124 ? -7.170 37.621 30.291 1.00 10.72 121 GLY A CA 1
ATOM 938 C C . GLY A 1 124 ? -6.602 38.471 31.451 1.00 10.61 121 GLY A C 1
ATOM 939 O O . GLY A 1 124 ? -7.138 38.400 32.550 1.00 10.93 121 GLY A O 1
ATOM 940 N N . ALA A 1 125 ? -5.494 39.217 31.207 1.00 10.04 122 ALA A N 1
ATOM 941 C CA . ALA A 1 125 ? -4.923 40.039 32.256 1.00 10.17 122 ALA A CA 1
ATOM 942 C C . ALA A 1 125 ? -5.772 41.252 32.519 1.00 10.01 122 ALA A C 1
ATOM 943 O O . ALA A 1 125 ? -6.187 41.980 31.527 1.00 11.37 122 ALA A O 1
ATOM 945 N N . ASP A 1 126 ? -5.972 41.581 33.775 1.00 9.59 123 ASP A N 1
ATOM 946 C CA . ASP A 1 126 ? -6.705 42.770 34.167 1.00 11.20 123 ASP A CA 1
ATOM 947 C C . ASP A 1 126 ? -5.819 43.980 33.989 1.00 12.11 123 ASP A C 1
ATOM 948 O O . ASP A 1 126 ? -6.290 45.067 33.959 1.00 15.59 123 ASP A O 1
ATOM 953 N N . PHE A 1 127 ? -4.520 43.743 33.911 1.00 11.60 124 PHE A N 1
ATOM 954 C CA . PHE A 1 127 ? -3.517 44.792 33.849 1.00 11.63 124 PHE A CA 1
ATOM 955 C C . PHE A 1 127 ? -2.863 44.785 32.473 1.00 10.61 124 PHE A C 1
ATOM 956 O O . PHE A 1 127 ? -2.881 43.796 31.793 1.00 11.13 124 PHE A O 1
ATOM 964 N N . PRO A 1 128 ? -2.263 45.903 32.104 1.00 10.49 125 PRO A N 1
ATOM 965 C CA . PRO A 1 128 ? -1.577 45.993 30.812 1.00 10.60 125 PRO A CA 1
ATOM 966 C C . PRO A 1 128 ? -0.287 45.171 30.783 1.00 9.42 125 PRO A C 1
ATOM 967 O O . PRO A 1 128 ? 0.478 45.186 31.730 1.00 10.24 125 PRO A O 1
ATOM 971 N N . ILE A 1 129 ? -0.074 44.482 29.676 1.00 9.89 126 ILE A N 1
ATOM 972 C CA . ILE A 1 129 ? 1.172 43.777 29.389 1.00 9.59 126 ILE A CA 1
ATOM 973 C C . ILE A 1 129 ? 1.777 44.496 28.187 1.00 9.31 126 ILE A C 1
ATOM 974 O O . ILE A 1 129 ? 1.198 44.531 27.123 1.00 11.30 126 ILE A O 1
ATOM 979 N N . VAL A 1 130 ? 2.922 45.114 28.394 1.00 8.45 127 VAL A N 1
ATOM 980 C CA . VAL A 1 130 ? 3.472 46.029 27.411 1.00 8.53 127 VAL A CA 1
ATOM 981 C C . VAL A 1 130 ? 4.747 45.477 26.791 1.00 7.92 127 VAL A C 1
ATOM 982 O O . VAL A 1 130 ? 5.494 44.745 27.423 1.00 9.06 127 VAL A O 1
ATOM 986 N N . ASN A 1 131 ? 4.987 45.862 25.551 1.00 8.13 128 ASN A N 1
ATOM 987 C CA . ASN A 1 131 ? 6.246 45.604 24.875 1.00 8.40 128 ASN A CA 1
ATOM 988 C C . ASN A 1 131 ? 6.399 46.578 23.707 1.00 8.45 128 ASN A C 1
ATOM 989 O O . ASN A 1 131 ? 5.474 46.694 22.918 1.00 9.10 128 ASN A O 1
ATOM 994 N N . ALA A 1 132 ? 7.526 47.250 23.642 1.00 9.01 129 ALA A N 1
ATOM 995 C CA . ALA A 1 132 ? 7.716 48.310 22.673 1.00 9.10 129 ALA A CA 1
ATOM 996 C C . ALA A 1 132 ? 8.536 47.894 21.469 1.00 9.32 129 ALA A C 1
ATOM 997 O O . ALA A 1 132 ? 8.463 48.553 20.447 1.00 10.45 129 ALA A O 1
ATOM 999 N N . ASN A 1 133 ? 9.333 46.837 21.587 1.00 9.30 130 ASN A N 1
ATOM 1000 C CA . ASN A 1 133 ? 10.308 46.529 20.532 1.00 8.75 130 ASN A CA 1
ATOM 1001 C C . ASN A 1 133 ? 9.965 45.413 19.542 1.00 8.13 130 ASN A C 1
ATOM 1002 O O . ASN A 1 133 ? 10.549 45.345 18.480 1.00 9.41 130 ASN A O 1
ATOM 1007 N N . VAL A 1 134 ? 9.006 44.558 19.867 1.00 8.73 131 VAL A N 1
ATOM 1008 C CA . VAL A 1 134 ? 8.548 43.569 18.898 1.00 9.28 131 VAL A CA 1
ATOM 1009 C C . VAL A 1 134 ? 7.557 44.214 17.934 1.00 9.88 131 VAL A C 1
ATOM 1010 O O . VAL A 1 134 ? 6.593 44.809 18.352 1.00 9.38 131 VAL A O 1
ATOM 1014 N N . LYS A 1 135 ? 7.836 44.085 16.642 1.00 10.54 132 LYS A N 1
ATOM 1015 C CA . LYS A 1 135 ? 7.024 44.721 15.613 1.00 11.51 132 LYS A CA 1
ATOM 1016 C C . LYS A 1 135 ? 6.529 43.723 14.558 1.00 11.27 132 LYS A C 1
ATOM 1017 O O . LYS A 1 135 ? 7.067 42.649 14.408 1.00 11.83 132 LYS A O 1
ATOM 1023 N N . THR A 1 136 ? 5.469 44.103 13.846 1.00 11.14 133 THR A N 1
ATOM 1024 C CA . THR A 1 136 ? 5.021 43.324 12.703 1.00 11.97 133 THR A CA 1
ATOM 1025 C C . THR A 1 136 ? 6.087 43.496 11.612 1.00 13.05 133 THR A C 1
ATOM 1026 O O . THR A 1 136 ? 6.946 44.351 11.719 1.00 13.51 133 THR A O 1
ATOM 1030 N N . THR A 1 137 ? 6.000 42.668 10.579 1.00 13.55 134 THR A N 1
ATOM 1031 C CA . THR A 1 137 ? 6.984 42.746 9.490 1.00 16.04 134 THR A CA 1
ATOM 1032 C C . THR A 1 137 ? 6.923 44.087 8.767 1.00 17.00 134 THR A C 1
ATOM 1033 O O . THR A 1 137 ? 7.894 44.497 8.165 1.00 19.13 134 THR A O 1
ATOM 1037 N N . SER A 1 138 ? 5.807 44.789 8.873 1.00 17.06 135 SER A N 1
ATOM 1038 C CA . SER A 1 138 ? 5.682 46.106 8.264 1.00 18.98 135 SER A CA 1
ATOM 1039 C C . SER A 1 138 ? 6.066 47.256 9.196 1.00 17.52 135 SER A C 1
ATOM 1040 O O . SER A 1 138 ? 6.059 48.397 8.811 1.00 20.18 135 SER A O 1
ATOM 1043 N N . GLY A 1 139 ? 6.386 46.940 10.451 1.00 15.57 136 GLY A N 1
ATOM 1044 C CA . GLY A 1 139 ? 6.893 47.930 11.387 1.00 15.44 136 GLY A CA 1
ATOM 1045 C C . GLY A 1 139 ? 5.941 48.478 12.446 1.00 15.72 136 GLY A C 1
ATOM 1046 O O . GLY A 1 139 ? 6.254 49.417 13.136 1.00 17.26 136 GLY A O 1
ATOM 1047 N N . GLU A 1 140 ? 4.762 47.892 12.558 1.00 12.99 137 GLU A N 1
ATOM 1048 C CA . GLU A 1 140 ? 3.823 48.331 13.574 1.00 12.14 137 GLU A CA 1
ATOM 1049 C C . GLU A 1 140 ? 4.133 47.654 14.913 1.00 11.66 137 GLU A C 1
ATOM 1050 O O . GLU A 1 140 ? 4.611 46.545 14.933 1.00 12.38 137 GLU A O 1
ATOM 1056 N N . ASN A 1 141 ? 3.834 48.308 16.024 1.00 10.95 138 ASN A N 1
ATOM 1057 C CA . ASN A 1 141 ? 3.995 47.622 17.295 1.00 10.96 138 ASN A CA 1
ATOM 1058 C C . ASN A 1 141 ? 3.105 46.392 17.322 1.00 10.15 138 ASN A C 1
ATOM 1059 O O . ASN A 1 141 ? 1.929 46.485 17.031 1.00 10.59 138 ASN A O 1
ATOM 1064 N N . ARG A 1 142 ? 3.688 45.254 17.677 1.00 9.30 139 ARG A N 1
ATOM 1065 C CA . ARG A 1 142 ? 2.965 44.002 17.734 1.00 9.67 139 ARG A CA 1
ATOM 1066 C C . ARG A 1 142 ? 2.145 43.876 19.028 1.00 9.06 139 ARG A C 1
ATOM 1067 O O . ARG A 1 142 ? 1.224 43.104 19.090 1.00 9.77 139 ARG A O 1
ATOM 1075 N N . TYR A 1 143 ? 2.529 44.638 20.045 1.00 8.39 140 TYR A N 1
ATOM 1076 C CA . TYR A 1 143 ? 1.886 44.640 21.364 1.00 9.11 140 TYR A CA 1
ATOM 1077 C C . TYR A 1 143 ? 1.666 46.081 21.788 1.00 9.38 140 TYR A C 1
ATOM 1078 O O . TYR A 1 143 ? 2.256 46.985 21.250 1.00 10.34 140 TYR A O 1
ATOM 1087 N N . THR A 1 144 ? 0.830 46.270 22.791 1.00 9.57 141 THR A N 1
ATOM 1088 C CA . THR A 1 144 ? 0.689 47.567 23.440 1.00 9.53 141 THR A CA 1
ATOM 1089 C C . THR A 1 144 ? 2.087 48.083 23.818 1.00 9.29 141 THR A C 1
ATOM 1090 O O . THR A 1 144 ? 2.765 47.465 24.626 1.00 9.03 141 THR A O 1
ATOM 1094 N N . PRO A 1 145 ? 2.532 49.192 23.233 1.00 10.12 142 PRO A N 1
ATOM 1095 C CA . PRO A 1 145 ? 3.925 49.592 23.463 1.00 10.60 142 PRO A CA 1
ATOM 1096 C C . PRO A 1 145 ? 4.209 50.166 24.837 1.00 10.06 142 PRO A C 1
ATOM 1097 O O . PRO A 1 145 ? 5.358 49.961 25.357 1.00 11.61 142 PRO A O 1
ATOM 1101 N N . TYR A 1 146 ? 3.230 50.804 25.435 1.00 9.73 143 TYR A N 1
ATOM 1102 C CA . TYR A 1 146 ? 3.374 51.401 26.744 1.00 9.38 143 TYR A CA 1
ATOM 1103 C C . TYR A 1 146 ? 1.962 51.733 27.187 1.00 10.26 143 TYR A C 1
ATOM 1104 O O . TYR A 1 146 ? 1.059 51.692 26.369 1.00 10.85 143 TYR A O 1
ATOM 1113 N N A VAL A 1 147 ? 1.858 52.043 28.476 0.50 10.08 144 VAL A N 1
ATOM 1114 N N B VAL A 1 147 ? 1.825 52.020 28.468 0.50 10.10 144 VAL A N 1
ATOM 1115 C CA A VAL A 1 147 ? 0.557 52.539 29.038 0.50 11.44 144 VAL A CA 1
ATOM 1116 C CA B VAL A 1 147 ? 0.564 52.509 28.994 0.50 11.46 144 VAL A CA 1
ATOM 1117 C C A VAL A 1 147 ? 0.924 53.607 30.017 0.50 11.40 144 VAL A C 1
ATOM 1118 C C B VAL A 1 147 ? 0.924 53.579 30.016 0.50 11.41 144 VAL A C 1
ATOM 1119 O O A VAL A 1 147 ? 2.008 53.580 30.625 0.50 12.84 144 VAL A O 1
ATOM 1120 O O B VAL A 1 147 ? 1.956 53.523 30.622 0.50 12.82 144 VAL A O 1
ATOM 1127 N N . ILE A 1 148 ? 0.050 54.517 30.170 1.00 11.37 145 ILE A N 1
ATOM 1128 C CA . ILE A 1 148 ? 0.124 55.570 31.179 1.00 12.44 145 ILE A CA 1
ATOM 1129 C C . ILE A 1 148 ? -1.159 55.595 32.003 1.00 13.27 145 ILE A C 1
ATOM 1130 O O . ILE A 1 148 ? -2.236 55.659 31.452 1.00 14.40 145 ILE A O 1
ATOM 1135 N N . ASN A 1 149 ? -1.015 55.521 33.321 1.00 13.30 146 ASN A N 1
ATOM 1136 C CA . ASN A 1 149 ? -2.136 55.538 34.256 1.00 14.70 146 ASN A CA 1
ATOM 1137 C C . ASN A 1 149 ? -1.972 56.722 35.182 1.00 14.46 146 ASN A C 1
ATOM 1138 O O . ASN A 1 149 ? -0.922 56.916 35.759 1.00 14.66 146 ASN A O 1
ATOM 1143 N N . GLU A 1 150 ? -3.021 57.518 35.306 1.00 16.05 147 GLU A N 1
ATOM 1144 C CA . GLU A 1 150 ? -3.010 58.600 36.263 1.00 17.69 147 GLU A CA 1
ATOM 1145 C C . GLU A 1 150 ? -3.357 58.021 37.630 1.00 17.82 147 GLU A C 1
ATOM 1146 O O . GLU A 1 150 ? -4.431 57.490 37.830 1.00 18.52 147 GLU A O 1
ATOM 1152 N N . LYS A 1 151 ? -2.410 58.118 38.550 1.00 17.48 148 LYS A N 1
ATOM 1153 C CA . LYS A 1 151 ? -2.555 57.584 39.893 1.00 17.87 148 LYS A CA 1
ATOM 1154 C C . LYS A 1 151 ? -2.794 58.709 40.897 1.00 17.99 148 LYS A C 1
ATOM 1155 O O . LYS A 1 151 ? -2.157 59.739 40.806 1.00 19.39 148 LYS A O 1
ATOM 1161 N N . THR A 1 152 ? -3.681 58.500 41.865 1.00 16.93 149 THR A N 1
ATOM 1162 C CA . THR A 1 152 ? -3.827 59.515 42.953 1.00 17.24 149 THR A CA 1
ATOM 1163 C C . THR A 1 152 ? -2.960 58.967 44.075 1.00 17.00 149 THR A C 1
ATOM 1164 O O . THR A 1 152 ? -3.273 57.966 44.716 1.00 18.83 149 THR A O 1
ATOM 1168 N N . LEU A 1 153 ? -1.834 59.614 44.264 1.00 15.13 150 LEU A N 1
ATOM 1169 C CA . LEU A 1 153 ? -0.876 59.204 45.256 1.00 14.35 150 LEU A CA 1
ATOM 1170 C C . LEU A 1 153 ? -1.013 60.141 46.431 1.00 13.84 150 LEU A C 1
ATOM 1171 O O . LEU A 1 153 ? -1.551 61.233 46.321 1.00 15.64 150 LEU A O 1
ATOM 1176 N N . ILE A 1 154 ? -0.547 59.705 47.586 1.00 12.98 151 ILE A N 1
ATOM 1177 C CA . ILE A 1 154 ? -0.652 60.533 48.787 1.00 12.98 151 ILE A CA 1
ATOM 1178 C C . ILE A 1 154 ? 0.745 61.024 49.163 1.00 13.16 151 ILE A C 1
ATOM 1179 O O . ILE A 1 154 ? 1.665 60.235 49.338 1.00 13.72 151 ILE A O 1
ATOM 1184 N N . ASP A 1 155 ? 0.911 62.334 49.277 1.00 12.64 152 ASP A N 1
ATOM 1185 C CA . ASP A 1 155 ? 2.224 62.876 49.606 1.00 13.74 152 ASP A CA 1
ATOM 1186 C C . ASP A 1 155 ? 2.531 62.828 51.107 1.00 13.54 152 ASP A C 1
ATOM 1187 O O . ASP A 1 155 ? 1.745 62.329 51.877 1.00 14.01 152 ASP A O 1
ATOM 1192 N N . GLU A 1 156 ? 3.691 63.331 51.502 1.00 13.96 153 GLU A N 1
ATOM 1193 C CA . GLU A 1 156 ? 4.107 63.236 52.895 1.00 15.06 153 GLU A CA 1
ATOM 1194 C C . GLU A 1 156 ? 3.299 64.139 53.835 1.00 14.18 153 GLU A C 1
ATOM 1195 O O . GLU A 1 156 ? 3.365 63.998 55.032 1.00 15.26 153 GLU A O 1
ATOM 1201 N N . ASN A 1 157 ? 2.534 65.053 53.255 1.00 13.78 154 ASN A N 1
ATOM 1202 C CA . ASN A 1 157 ? 1.610 65.898 54.009 1.00 13.33 154 ASN A CA 1
ATOM 1203 C C . ASN A 1 157 ? 0.206 65.280 54.041 1.00 12.85 154 ASN A C 1
ATOM 1204 O O . ASN A 1 157 ? -0.725 65.853 54.588 1.00 13.59 154 ASN A O 1
ATOM 1209 N N . GLY A 1 158 ? 0.063 64.093 53.464 1.00 12.88 155 GLY A N 1
ATOM 1210 C CA . GLY A 1 158 ? -1.223 63.442 53.418 1.00 13.87 155 GLY A CA 1
ATOM 1211 C C . GLY A 1 158 ? -2.120 63.920 52.300 1.00 13.41 155 GLY A C 1
ATOM 1212 O O . GLY A 1 158 ? -3.253 63.512 52.216 1.00 14.20 155 GLY A O 1
ATOM 1213 N N . ASN A 1 159 ? -1.616 64.814 51.465 1.00 13.87 156 ASN A N 1
ATOM 1214 C CA . ASN A 1 159 ? -2.402 65.398 50.377 1.00 14.21 156 ASN A CA 1
ATOM 1215 C C . ASN A 1 159 ? -2.369 64.575 49.100 1.00 14.29 156 ASN A C 1
ATOM 1216 O O . ASN A 1 159 ? -1.409 63.872 48.836 1.00 14.47 156 ASN A O 1
ATOM 1221 N N . GLU A 1 160 ? -3.410 64.704 48.294 1.00 14.17 157 GLU A N 1
ATOM 1222 C CA . GLU A 1 160 ? -3.494 63.958 47.046 1.00 14.84 157 GLU A CA 1
ATOM 1223 C C . GLU A 1 160 ? -2.647 64.597 45.970 1.00 15.20 157 GLU A C 1
ATOM 1224 O O . GLU A 1 160 ? -2.620 65.798 45.826 1.00 15.98 157 GLU A O 1
ATOM 1230 N N . GLN A 1 161 ? -1.952 63.762 45.208 1.00 14.84 158 GLN A N 1
ATOM 1231 C CA . GLN A 1 161 ? -1.161 64.226 44.076 1.00 16.07 158 GLN A CA 1
ATOM 1232 C C . GLN A 1 161 ? -1.413 63.280 42.909 1.00 16.39 158 GLN A C 1
ATOM 1233 O O . GLN A 1 161 ? -1.174 62.093 43.000 1.00 17.37 158 GLN A O 1
ATOM 1239 N N . LYS A 1 162 ? -1.937 63.821 41.829 1.00 16.88 159 LYS A N 1
ATOM 1240 C CA . LYS A 1 162 ? -2.135 63.044 40.617 1.00 18.82 159 LYS A CA 1
ATOM 1241 C C . LYS A 1 162 ? -0.817 62.957 39.884 1.00 18.19 159 LYS A C 1
ATOM 1242 O O . LYS A 1 162 ? -0.239 63.955 39.536 1.00 19.95 159 LYS A O 1
ATOM 1248 N N . VAL A 1 163 ? -0.354 61.728 39.692 1.00 15.94 160 VAL A N 1
ATOM 1249 C CA . VAL A 1 163 ? 0.913 61.436 39.037 1.00 14.48 160 VAL A CA 1
ATOM 1250 C C . VAL A 1 163 ? 0.676 60.416 37.921 1.00 13.06 160 VAL A C 1
ATOM 1251 O O . VAL A 1 163 ? 0.097 59.375 38.156 1.00 14.03 160 VAL A O 1
ATOM 1255 N N . LYS A 1 164 ? 1.099 60.745 36.707 1.00 12.47 161 LYS A N 1
ATOM 1256 C CA . LYS A 1 164 ? 0.899 59.814 35.560 1.00 13.35 161 LYS A CA 1
ATOM 1257 C C . LYS A 1 164 ? 2.127 58.902 35.464 1.00 11.73 161 LYS A C 1
ATOM 1258 O O . LYS A 1 164 ? 3.228 59.353 35.298 1.00 12.57 161 LYS A O 1
ATOM 1264 N N . VAL A 1 165 ? 1.863 57.618 35.682 1.00 11.55 162 VAL A N 1
ATOM 1265 C CA . VAL A 1 165 ? 2.907 56.581 35.638 1.00 11.26 162 VAL A CA 1
ATOM 1266 C C . VAL A 1 165 ? 2.788 55.832 34.342 1.00 10.97 162 VAL A C 1
ATOM 1267 O O . VAL A 1 165 ? 1.712 55.304 33.991 1.00 11.10 162 VAL A O 1
ATOM 1271 N N . GLY A 1 166 ? 3.884 55.730 33.644 1.00 10.26 163 GLY A N 1
ATOM 1272 C CA . GLY A 1 166 ? 3.986 54.988 32.406 1.00 9.88 163 GLY A CA 1
ATOM 1273 C C . GLY A 1 166 ? 4.774 53.696 32.541 1.00 9.72 163 GLY A C 1
ATOM 1274 O O . GLY A 1 166 ? 5.763 53.673 33.310 1.00 10.76 163 GLY A O 1
ATOM 1275 N N . TYR A 1 167 ? 4.385 52.661 31.840 1.00 9.62 164 TYR A N 1
ATOM 1276 C CA . TYR A 1 167 ? 5.156 51.438 31.807 1.00 9.41 164 TYR A CA 1
ATOM 1277 C C . TYR A 1 167 ? 5.520 51.171 30.362 1.00 8.63 164 TYR A C 1
ATOM 1278 O O . TYR A 1 167 ? 4.683 51.266 29.483 1.00 9.99 164 TYR A O 1
ATOM 1287 N N . ILE A 1 168 ? 6.770 50.796 30.153 1.00 8.80 165 ILE A N 1
ATOM 1288 C CA . ILE A 1 168 ? 7.264 50.374 28.849 1.00 8.52 165 ILE A CA 1
ATOM 1289 C C . ILE A 1 168 ? 8.043 49.081 29.053 1.00 8.58 165 ILE A C 1
ATOM 1290 O O . ILE A 1 168 ? 8.681 48.902 30.068 1.00 10.18 165 ILE A O 1
ATOM 1295 N N . GLY A 1 169 ? 7.986 48.186 28.081 1.00 8.36 166 GLY A N 1
ATOM 1296 C CA . GLY A 1 169 ? 8.665 46.899 28.213 1.00 8.33 166 GLY A CA 1
ATOM 1297 C C . GLY A 1 169 ? 9.516 46.551 27.007 1.00 7.85 166 GLY A C 1
ATOM 1298 O O . GLY A 1 169 ? 9.242 46.978 25.914 1.00 8.49 166 GLY A O 1
ATOM 1299 N N . PHE A 1 170 ? 10.537 45.741 27.248 1.00 7.97 167 PHE A N 1
ATOM 1300 C CA . PHE A 1 170 ? 11.503 45.294 26.234 1.00 8.57 167 PHE A CA 1
ATOM 1301 C C . PHE A 1 170 ? 11.851 43.823 26.381 1.00 8.10 167 PHE A C 1
ATOM 1302 O O . PHE A 1 170 ? 11.931 43.314 27.484 1.00 8.65 167 PHE A O 1
ATOM 1310 N N . VAL A 1 171 ? 12.086 43.168 25.250 1.00 8.36 168 VAL A N 1
ATOM 1311 C CA . VAL A 1 171 ? 12.515 41.768 25.214 1.00 7.85 168 VAL A CA 1
ATOM 1312 C C . VAL A 1 171 ? 13.780 41.655 24.348 1.00 8.22 168 VAL A C 1
ATOM 1313 O O . VAL A 1 171 ? 14.018 42.487 23.495 1.00 9.24 168 VAL A O 1
ATOM 1317 N N . PRO A 1 172 ? 14.614 40.646 24.573 1.00 8.31 169 PRO A N 1
ATOM 1318 C CA . PRO A 1 172 ? 15.837 40.570 23.755 1.00 9.48 169 PRO A CA 1
ATOM 1319 C C . PRO A 1 172 ? 15.526 40.224 22.291 1.00 8.91 169 PRO A C 1
ATOM 1320 O O . PRO A 1 172 ? 14.671 39.414 22.006 1.00 9.89 169 PRO A O 1
ATOM 1324 N N . PRO A 1 173 ? 16.252 40.850 21.368 1.00 10.03 170 PRO A N 1
ATOM 1325 C CA . PRO A 1 173 ? 16.051 40.564 19.941 1.00 10.59 170 PRO A CA 1
ATOM 1326 C C . PRO A 1 173 ? 16.390 39.129 19.551 1.00 10.01 170 PRO A C 1
ATOM 1327 O O . PRO A 1 173 ? 15.951 38.695 18.502 1.00 10.65 170 PRO A O 1
ATOM 1331 N N . GLN A 1 174 ? 17.107 38.432 20.417 1.00 9.14 171 GLN A N 1
ATOM 1332 C CA . GLN A 1 174 ? 17.498 37.060 20.202 1.00 9.84 171 GLN A CA 1
ATOM 1333 C C . GLN A 1 174 ? 16.313 36.088 20.177 1.00 10.15 171 GLN A C 1
ATOM 1334 O O . GLN A 1 174 ? 16.501 34.923 19.881 1.00 10.85 171 GLN A O 1
ATOM 1340 N N . ILE A 1 175 ? 15.102 36.560 20.471 1.00 9.80 172 ILE A N 1
ATOM 1341 C CA . ILE A 1 175 ? 13.925 35.686 20.333 1.00 9.77 172 ILE A CA 1
ATOM 1342 C C . ILE A 1 175 ? 13.783 35.211 18.873 1.00 9.96 172 ILE A C 1
ATOM 1343 O O . ILE A 1 175 ? 13.229 34.189 18.612 1.00 11.17 172 ILE A O 1
ATOM 1356 N N . THR A 1 177 ? 16.087 34.063 17.107 1.00 12.25 174 THR A N 1
ATOM 1357 C CA . THR A 1 177 ? 16.854 32.825 17.080 1.00 13.26 174 THR A CA 1
ATOM 1358 C C . THR A 1 177 ? 16.198 31.754 17.952 1.00 12.66 174 THR A C 1
ATOM 1359 O O . THR A 1 177 ? 15.936 30.660 17.509 1.00 13.97 174 THR A O 1
ATOM 1363 N N . TRP A 1 178 ? 15.936 32.089 19.207 1.00 11.11 175 TRP A N 1
ATOM 1364 C CA . TRP A 1 178 ? 15.386 31.127 20.159 1.00 11.22 175 TRP A CA 1
ATOM 1365 C C . TRP A 1 178 ? 14.034 30.562 19.733 1.00 11.84 175 TRP A C 1
ATOM 1366 O O . TRP A 1 178 ? 13.731 29.425 20.023 1.00 13.34 175 TRP A O 1
ATOM 1377 N N . ASP A 1 179 ? 13.226 31.397 19.092 1.00 11.07 176 ASP A N 1
ATOM 1378 C CA . ASP A 1 179 ? 11.888 31.016 18.611 1.00 11.29 176 ASP A CA 1
ATOM 1379 C C . ASP A 1 179 ? 11.754 31.255 17.097 1.00 11.99 176 ASP A C 1
ATOM 1380 O O . ASP A 1 179 ? 10.743 31.706 16.606 1.00 12.33 176 ASP A O 1
ATOM 1385 N N . LYS A 1 180 ? 12.818 30.928 16.376 1.00 12.95 177 LYS A N 1
ATOM 1386 C CA . LYS A 1 180 ? 12.816 31.013 14.916 1.00 15.12 177 LYS A CA 1
ATOM 1387 C C . LYS A 1 180 ? 11.562 30.379 14.254 1.00 15.14 177 LYS A C 1
ATOM 1388 O O . LYS A 1 180 ? 10.916 30.996 13.440 1.00 14.88 177 LYS A O 1
ATOM 1394 N N . LYS A 1 181 ? 11.211 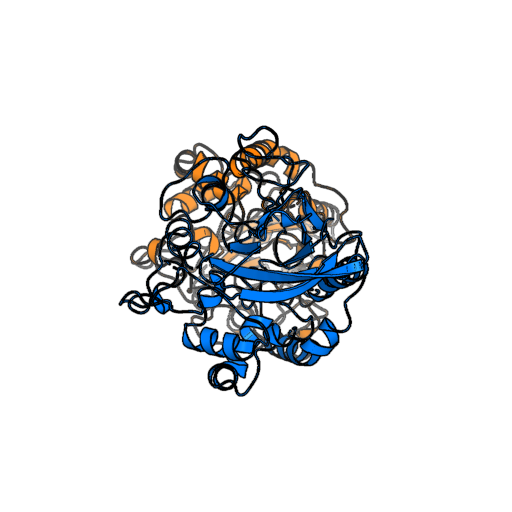29.168 14.647 1.00 15.82 178 LYS A N 1
ATOM 1395 C CA . LYS A 1 181 ? 10.064 28.487 14.041 1.00 17.01 178 LYS A CA 1
ATOM 1396 C C . LYS A 1 181 ? 8.776 29.274 14.262 1.00 14.88 178 LYS A C 1
ATOM 1397 O O . LYS A 1 181 ? 7.979 29.427 13.360 1.00 14.88 178 LYS A O 1
ATOM 1403 N N . ASN A 1 182 ? 8.581 29.780 15.475 1.00 13.38 179 ASN A N 1
ATOM 1404 C CA . ASN A 1 182 ? 7.348 30.516 15.785 1.00 12.77 179 ASN A CA 1
ATOM 1405 C C . ASN A 1 182 ? 7.309 31.944 15.287 1.00 12.33 179 ASN A C 1
ATOM 1406 O O . ASN A 1 182 ? 6.244 32.530 15.188 1.00 13.50 179 ASN A O 1
ATOM 1411 N N . LEU A 1 183 ? 8.474 32.518 15.003 1.00 11.98 180 LEU A N 1
ATOM 1412 C CA . LEU A 1 183 ? 8.556 33.952 14.763 1.00 11.91 180 LEU A CA 1
ATOM 1413 C C . LEU A 1 183 ? 9.041 34.406 13.387 1.00 12.85 180 LEU A C 1
ATOM 1414 O O . LEU A 1 183 ? 8.689 35.482 12.957 1.00 13.24 180 LEU A O 1
ATOM 1419 N N . GLU A 1 184 ? 9.861 33.593 12.729 1.00 13.79 181 GLU A N 1
ATOM 1420 C CA . GLU A 1 184 ? 10.405 33.975 11.430 1.00 15.68 181 GLU A CA 1
ATOM 1421 C C . GLU A 1 184 ? 9.293 34.303 10.438 1.00 16.03 181 GLU A C 1
ATOM 1422 O O . GLU A 1 184 ? 8.352 33.545 10.284 1.00 17.33 181 GLU A O 1
ATOM 1428 N N . GLY A 1 185 ? 9.395 35.460 9.807 1.00 16.83 182 GLY A N 1
ATOM 1429 C CA . GLY A 1 185 ? 8.381 35.877 8.853 1.00 17.39 182 GLY A CA 1
ATOM 1430 C C . GLY A 1 185 ? 7.123 36.491 9.453 1.00 17.60 182 GLY A C 1
ATOM 1431 O O . GLY A 1 185 ? 6.254 36.953 8.725 1.00 19.26 182 GLY A O 1
ATOM 1432 N N . GLN A 1 186 ? 7.040 36.512 10.782 1.00 16.23 183 GLN A N 1
ATOM 1433 C CA . GLN A 1 186 ? 5.846 36.994 11.475 1.00 15.43 183 GLN A CA 1
ATOM 1434 C C . GLN A 1 186 ? 6.037 38.253 12.318 1.00 13.99 183 GLN A C 1
ATOM 1435 O O . GLN A 1 186 ? 5.117 39.024 12.471 1.00 14.55 183 GLN A O 1
ATOM 1441 N N . VAL A 1 187 ? 7.234 38.440 12.866 1.00 12.78 184 VAL A N 1
ATOM 1442 C CA . VAL A 1 187 ? 7.576 39.655 13.597 1.00 11.79 184 VAL A CA 1
ATOM 1443 C C . VAL A 1 187 ? 9.025 39.933 13.343 1.00 12.47 184 VAL A C 1
ATOM 1444 O O . VAL A 1 187 ? 9.724 39.074 12.805 1.00 13.10 184 VAL A O 1
ATOM 1448 N N . GLN A 1 188 ? 9.416 41.110 13.751 1.00 12.45 185 GLN A N 1
ATOM 1449 C CA . GLN A 1 188 ? 10.844 41.497 13.837 1.00 13.13 185 GLN A CA 1
ATOM 1450 C C . GLN A 1 188 ? 11.066 42.205 15.176 1.00 12.37 185 GLN A C 1
ATOM 1451 O O . GLN A 1 188 ? 10.084 42.579 15.865 1.00 12.88 185 GLN A O 1
ATOM 1457 N N . VAL A 1 189 ? 12.309 42.340 15.609 1.00 11.59 186 VAL A N 1
ATOM 1458 C CA . VAL A 1 189 ? 12.550 42.947 16.906 1.00 11.26 186 VAL A CA 1
ATOM 1459 C C . VAL A 1 189 ? 13.589 44.052 16.855 1.00 12.25 186 VAL A C 1
ATOM 1460 O O . VAL A 1 189 ? 14.729 43.832 16.481 1.00 15.11 186 VAL A O 1
ATOM 1464 N N . GLN A 1 190 ? 13.160 45.235 17.254 1.00 11.05 187 GLN A N 1
ATOM 1465 C CA . GLN A 1 190 ? 13.983 46.413 17.285 1.00 10.86 187 GLN A CA 1
ATOM 1466 C C . GLN A 1 190 ? 14.938 46.359 18.479 1.00 11.15 187 GLN A C 1
ATOM 1467 O O . GLN A 1 190 ? 14.602 45.847 19.548 1.00 11.32 187 GLN A O 1
ATOM 1473 N N . ASP A 1 191 ? 16.134 46.890 18.265 1.00 11.66 188 ASP A N 1
ATOM 1474 C CA . ASP A 1 191 ? 17.115 47.056 19.328 1.00 11.31 188 ASP A CA 1
ATOM 1475 C C . ASP A 1 191 ? 16.458 47.690 20.547 1.00 10.77 188 ASP A C 1
ATOM 1476 O O . ASP A 1 191 ? 15.676 48.611 20.433 1.00 11.87 188 ASP A O 1
ATOM 1481 N N . ILE A 1 192 ? 16.824 47.181 21.721 1.00 10.09 189 ILE A N 1
ATOM 1482 C CA . ILE A 1 192 ? 16.256 47.665 22.972 1.00 10.08 189 ILE A CA 1
ATOM 1483 C C . ILE A 1 192 ? 16.408 49.183 23.188 1.00 10.24 189 ILE A C 1
ATOM 1484 O O . ILE A 1 192 ? 15.414 49.862 23.383 1.00 10.70 189 ILE A O 1
ATOM 1489 N N . VAL A 1 193 ? 17.642 49.708 23.137 1.00 10.67 190 VAL A N 1
ATOM 1490 C CA . VAL A 1 193 ? 17.867 51.152 23.320 1.00 10.88 190 VAL A CA 1
ATOM 1491 C C . VAL A 1 193 ? 17.136 51.996 22.272 1.00 10.71 190 VAL A C 1
ATOM 1492 O O . VAL A 1 193 ? 16.530 53.020 22.580 1.00 11.61 190 VAL A O 1
ATOM 1496 N N . GLU A 1 194 ? 17.200 51.553 21.014 1.00 12.13 191 GLU A N 1
ATOM 1497 C CA . GLU A 1 194 ? 16.544 52.283 19.924 1.00 12.64 191 GLU A CA 1
ATOM 1498 C C . GLU A 1 194 ? 15.030 52.292 20.092 1.00 11.49 191 GLU A C 1
ATOM 1499 O O . GLU A 1 194 ? 14.420 53.320 19.962 1.00 12.05 191 GLU A O 1
ATOM 1505 N N A SER A 1 195 ? 14.458 51.237 20.574 0.50 11.14 192 SER A N 1
ATOM 1506 N N B SER A 1 195 ? 14.460 51.232 20.542 0.50 11.24 192 SER A N 1
ATOM 1507 C CA A SER A 1 195 ? 13.008 51.195 20.899 0.50 11.63 192 SER A CA 1
ATOM 1508 C CA B SER A 1 195 ? 13.015 51.211 20.877 0.50 11.74 192 SER A CA 1
ATOM 1509 C C A SER A 1 195 ? 12.705 52.175 21.988 0.50 11.08 192 SER A C 1
ATOM 1510 C C B SER A 1 195 ? 12.700 52.192 22.015 0.50 11.09 192 SER A C 1
ATOM 1511 O O A SER A 1 195 ? 11.656 52.889 21.963 0.50 11.19 192 SER A O 1
ATOM 1512 O O B SER A 1 195 ? 11.700 52.887 22.002 0.50 11.17 192 SER A O 1
ATOM 1517 N N . ALA A 1 196 ? 13.548 52.216 23.013 1.00 10.60 193 ALA A N 1
ATOM 1518 C CA . ALA A 1 196 ? 13.330 53.149 24.107 1.00 11.45 193 ALA A CA 1
ATOM 1519 C C . ALA A 1 196 ? 13.399 54.595 23.612 1.00 11.57 193 ALA A C 1
ATOM 1520 O O . ALA A 1 196 ? 12.547 55.394 23.963 1.00 12.30 193 ALA A O 1
ATOM 1522 N N . ASN A 1 197 ? 14.418 54.912 22.805 1.00 12.11 194 ASN A N 1
ATOM 1523 C CA . ASN A 1 197 ? 14.588 56.265 22.311 1.00 13.88 194 ASN A CA 1
ATOM 1524 C C . ASN A 1 197 ? 13.451 56.706 21.378 1.00 13.86 194 ASN A C 1
ATOM 1525 O O . ASN A 1 197 ? 13.132 57.855 21.328 1.00 14.96 194 ASN A O 1
ATOM 1530 N N . GLU A 1 198 ? 12.838 55.763 20.686 1.00 13.73 195 GLU A N 1
ATOM 1531 C CA . GLU A 1 198 ? 11.713 56.046 19.804 1.00 15.26 195 GLU A CA 1
ATOM 1532 C C . GLU A 1 198 ? 10.443 56.277 20.611 1.00 15.03 195 GLU A C 1
ATOM 1533 O O . GLU A 1 198 ? 9.624 57.117 20.284 1.00 16.06 195 GLU A O 1
ATOM 1539 N N . THR A 1 199 ? 10.295 55.518 21.689 1.00 13.24 196 THR A N 1
ATOM 1540 C CA . THR A 1 199 ? 9.032 55.468 22.419 1.00 12.93 196 THR A CA 1
ATOM 1541 C C . THR A 1 199 ? 8.888 56.481 23.568 1.00 12.48 196 THR A C 1
ATOM 1542 O O . THR A 1 199 ? 7.836 57.037 23.763 1.00 13.97 196 THR A O 1
ATOM 1546 N N . ILE A 1 200 ? 9.948 56.689 24.328 1.00 12.87 197 ILE A N 1
ATOM 1547 C CA . ILE A 1 200 ? 9.928 57.598 25.459 1.00 13.04 197 ILE A CA 1
ATOM 1548 C C . ILE A 1 200 ? 9.367 59.004 25.126 1.00 12.99 197 ILE A C 1
ATOM 1549 O O . ILE A 1 200 ? 8.619 59.528 25.874 1.00 12.64 197 ILE A O 1
ATOM 1554 N N . PRO A 1 201 ? 9.769 59.602 24.005 1.00 14.70 198 PRO A N 1
ATOM 1555 C CA . PRO A 1 201 ? 9.257 60.946 23.667 1.00 15.74 198 PRO A CA 1
ATOM 1556 C C . PRO A 1 201 ? 7.730 60.983 23.551 1.00 15.87 198 PRO A C 1
ATOM 1557 O O . PRO A 1 201 ? 7.094 61.946 23.910 1.00 16.29 198 PRO A O 1
ATOM 1561 N N . LYS A 1 202 ? 7.166 59.912 23.047 1.00 14.85 199 LYS A N 1
ATOM 1562 C CA . LYS A 1 202 ? 5.739 59.838 22.913 1.00 14.97 199 LYS A CA 1
ATOM 1563 C C . LYS A 1 202 ? 5.106 59.761 24.279 1.00 13.77 199 LYS A C 1
ATOM 1564 O O . LYS A 1 202 ? 4.090 60.347 24.509 1.00 14.75 199 LYS A O 1
ATOM 1578 N N . LYS A 1 204 ? 6.375 60.935 27.076 1.00 13.08 201 LYS A N 1
ATOM 1579 C CA . LYS A 1 204 ? 6.448 62.240 27.692 1.00 14.69 201 LYS A CA 1
ATOM 1580 C C . LYS A 1 204 ? 5.371 63.176 27.099 1.00 15.38 201 LYS A C 1
ATOM 1581 O O . LYS A 1 204 ? 4.719 63.899 27.829 1.00 16.45 201 LYS A O 1
ATOM 1587 N N . ALA A 1 205 ? 5.181 63.113 25.788 1.00 15.15 202 ALA A N 1
ATOM 1588 C CA . ALA A 1 205 ? 4.097 63.914 25.118 1.00 15.31 202 ALA A CA 1
ATOM 1589 C C . ALA A 1 205 ? 2.763 63.619 25.710 1.00 16.50 202 ALA A C 1
ATOM 1590 O O . ALA A 1 205 ? 1.941 64.585 25.879 1.00 17.25 202 ALA A O 1
ATOM 1592 N N . GLU A 1 206 ? 2.433 62.356 25.952 1.00 16.26 203 GLU A N 1
ATOM 1593 C CA . GLU A 1 206 ? 1.173 61.982 26.555 1.00 17.04 203 GLU A CA 1
ATOM 1594 C C . GLU A 1 206 ? 1.089 62.201 28.059 1.00 16.76 203 GLU A C 1
ATOM 1595 O O . GLU A 1 206 ? 0.047 61.810 28.672 1.00 19.01 203 GLU A O 1
ATOM 1601 N N . GLY A 1 207 ? 2.089 62.828 28.639 1.00 15.87 204 GLY A N 1
ATOM 1602 C CA . GLY A 1 207 ? 1.976 63.267 30.008 1.00 15.65 204 GLY A CA 1
ATOM 1603 C C . GLY A 1 207 ? 2.601 62.412 31.089 1.00 15.01 204 GLY A C 1
ATOM 1604 O O . GLY A 1 207 ? 2.462 62.707 32.244 1.00 15.69 204 GLY A O 1
ATOM 1605 N N . ALA A 1 208 ? 3.317 61.368 30.711 1.00 13.56 205 ALA A N 1
ATOM 1606 C CA . ALA A 1 208 ? 3.951 60.540 31.736 1.00 12.88 205 ALA A CA 1
ATOM 1607 C C . ALA A 1 208 ? 4.847 61.371 32.640 1.00 13.41 205 ALA A C 1
ATOM 1608 O O . ALA A 1 208 ? 5.710 62.062 32.167 1.00 14.25 205 ALA A O 1
ATOM 1610 N N . ASP A 1 209 ? 4.623 61.270 33.942 1.00 13.11 206 ASP A N 1
ATOM 1611 C CA . ASP A 1 209 ? 5.462 61.924 34.947 1.00 13.92 206 ASP A CA 1
ATOM 1612 C C . ASP A 1 209 ? 6.590 61.014 35.443 1.00 13.73 206 ASP A C 1
ATOM 1613 O O . ASP A 1 209 ? 7.670 61.475 35.758 1.00 14.73 206 ASP A O 1
ATOM 1618 N N . VAL A 1 210 ? 6.294 59.724 35.542 1.00 11.75 207 VAL A N 1
ATOM 1619 C CA . VAL A 1 210 ? 7.237 58.701 36.003 1.00 11.90 207 VAL A CA 1
ATOM 1620 C C . VAL A 1 210 ? 7.192 57.573 34.993 1.00 11.24 207 VAL A C 1
ATOM 1621 O O . VAL A 1 210 ? 6.127 57.149 34.617 1.00 12.86 207 VAL A O 1
ATOM 1625 N N . ILE A 1 211 ? 8.354 57.124 34.541 1.00 10.44 208 ILE A N 1
ATOM 1626 C CA . ILE A 1 211 ? 8.427 56.063 33.543 1.00 10.61 208 ILE A CA 1
ATOM 1627 C C . ILE A 1 211 ? 9.177 54.855 34.120 1.00 9.04 208 ILE A C 1
ATOM 1628 O O . ILE A 1 211 ? 10.317 54.981 34.563 1.00 9.68 208 ILE A O 1
ATOM 1633 N N . ILE A 1 212 ? 8.508 53.694 34.089 1.00 8.75 209 ILE A N 1
ATOM 1634 C CA . ILE A 1 212 ? 9.093 52.413 34.641 1.00 8.30 209 ILE A CA 1
ATOM 1635 C C . ILE A 1 212 ? 9.339 51.509 33.474 1.00 8.78 209 ILE A C 1
ATOM 1636 O O . ILE A 1 212 ? 8.421 51.219 32.669 1.00 8.93 209 ILE A O 1
ATOM 1641 N N . ALA A 1 213 ? 10.595 51.095 33.310 1.00 8.23 210 ALA A N 1
ATOM 1642 C CA . ALA A 1 213 ? 10.938 50.140 32.264 1.00 8.20 210 ALA A CA 1
ATOM 1643 C C . ALA A 1 213 ? 10.892 48.720 32.791 1.00 8.28 210 ALA A C 1
ATOM 1644 O O . ALA A 1 213 ? 11.658 48.424 33.762 1.00 8.85 210 ALA A O 1
ATOM 1646 N N . LEU A 1 214 ? 10.064 47.891 32.185 1.00 8.01 211 LEU A N 1
ATOM 1647 C CA . LEU A 1 214 ? 10.069 46.466 32.426 1.00 7.81 211 LEU A CA 1
ATOM 1648 C C . LEU A 1 214 ? 11.011 45.871 31.372 1.00 7.42 211 LEU A C 1
ATOM 1649 O O . LEU A 1 214 ? 10.618 45.483 30.292 1.00 8.18 211 LEU A O 1
ATOM 1654 N N . ALA A 1 215 ? 12.291 45.875 31.722 1.00 7.74 212 ALA A N 1
ATOM 1655 C CA . ALA A 1 215 ? 13.339 45.517 30.792 1.00 8.40 212 ALA A CA 1
ATOM 1656 C C . ALA A 1 215 ? 13.720 44.061 30.974 1.00 7.14 212 ALA A C 1
ATOM 1657 O O . ALA A 1 215 ? 14.477 43.722 31.858 1.00 7.41 212 ALA A O 1
ATOM 1659 N N . HIS A 1 216 ? 13.169 43.204 30.120 1.00 7.68 213 HIS A N 1
ATOM 1660 C CA . HIS A 1 216 ? 13.490 41.776 30.211 1.00 7.53 213 HIS A CA 1
ATOM 1661 C C . HIS A 1 216 ? 14.818 41.545 29.515 1.00 7.36 213 HIS A C 1
ATOM 1662 O O . HIS A 1 216 ? 14.892 41.114 28.379 1.00 8.28 213 HIS A O 1
ATOM 1669 N N . THR A 1 217 ? 15.863 41.862 30.261 1.00 7.68 214 THR A N 1
ATOM 1670 C CA . THR A 1 217 ? 17.223 41.910 29.747 1.00 8.33 214 THR A CA 1
ATOM 1671 C C . THR A 1 217 ? 18.117 42.179 30.950 1.00 7.29 214 THR A C 1
ATOM 1672 O O . THR A 1 217 ? 17.708 42.820 31.884 1.00 8.55 214 THR A O 1
ATOM 1676 N N . GLY A 1 218 ? 19.331 41.654 30.910 1.00 8.12 215 GLY A N 1
ATOM 1677 C CA . GLY A 1 218 ? 20.242 41.731 32.030 1.00 8.44 215 GLY A CA 1
ATOM 1678 C C . GLY A 1 218 ? 21.249 42.850 31.913 1.00 8.26 215 GLY A C 1
ATOM 1679 O O . GLY A 1 218 ? 21.115 43.763 31.119 1.00 8.91 215 GLY A O 1
ATOM 1680 N N . ILE A 1 219 ? 22.286 42.725 32.729 1.00 8.11 216 ILE A N 1
ATOM 1681 C CA . ILE A 1 219 ? 23.250 43.776 33.012 1.00 8.58 216 ILE A CA 1
ATOM 1682 C C . ILE A 1 219 ? 24.639 43.308 32.629 1.00 9.40 216 ILE A C 1
ATOM 1683 O O . ILE A 1 219 ? 25.031 42.213 32.982 1.00 12.03 216 ILE A O 1
ATOM 1688 N N . GLU A 1 220 ? 25.357 44.159 31.906 1.00 9.38 217 GLU A N 1
ATOM 1689 C CA . GLU A 1 220 ? 26.797 44.024 31.735 1.00 9.13 217 GLU A CA 1
ATOM 1690 C C . GLU A 1 220 ? 27.429 45.285 32.311 1.00 9.18 217 GLU A C 1
ATOM 1691 O O . GLU A 1 220 ? 26.779 46.279 32.524 1.00 10.18 217 GLU A O 1
ATOM 1697 N N . LYS A 1 221 ? 28.715 45.195 32.603 1.00 9.89 218 LYS A N 1
ATOM 1698 C CA . LYS A 1 221 ? 29.419 46.260 33.317 1.00 9.71 218 LYS A CA 1
ATOM 1699 C C . LYS A 1 221 ? 29.871 47.437 32.459 1.00 9.41 218 LYS A C 1
ATOM 1700 O O . LYS A 1 221 ? 30.213 48.473 32.993 1.00 11.15 218 LYS A O 1
ATOM 1706 N N . GLN A 1 222 ? 29.881 47.255 31.141 1.00 9.09 219 GLN A N 1
ATOM 1707 C CA . GLN A 1 222 ? 30.332 48.293 30.218 1.00 10.01 219 GLN A CA 1
ATOM 1708 C C . GLN A 1 222 ? 29.419 48.390 28.994 1.00 9.84 219 GLN A C 1
ATOM 1709 O O . GLN A 1 222 ? 28.597 47.501 28.751 1.00 10.14 219 GLN A O 1
ATOM 1715 N N . ALA A 1 223 ? 29.579 49.473 28.225 1.00 10.49 220 ALA A N 1
ATOM 1716 C 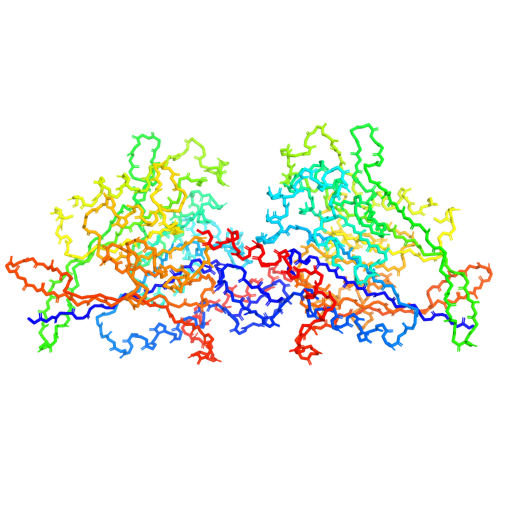CA . ALA A 1 223 ? 28.718 49.711 27.074 1.00 10.15 220 ALA A CA 1
ATOM 1717 C C . ALA A 1 223 ? 28.797 48.608 26.041 1.00 10.02 220 ALA A C 1
ATOM 1718 O O . ALA A 1 223 ? 29.814 47.954 25.850 1.00 10.65 220 ALA A O 1
ATOM 1720 N N . GLN A 1 224 ? 27.669 48.408 25.395 1.00 9.80 221 GLN A N 1
ATOM 1721 C CA . GLN A 1 224 ? 27.567 47.529 24.256 1.00 10.57 221 GLN A CA 1
ATOM 1722 C C . GLN A 1 224 ? 26.877 48.310 23.131 1.00 11.84 221 GLN A C 1
ATOM 1723 O O . GLN A 1 224 ? 26.437 49.417 23.317 1.00 14.31 221 GLN A O 1
ATOM 1729 N N . SER A 1 225 ? 26.796 47.702 21.965 1.00 13.02 222 SER A N 1
ATOM 1730 C CA . SER A 1 225 ? 26.164 48.321 20.815 1.00 14.24 222 SER A CA 1
ATOM 1731 C C . SER A 1 225 ? 24.798 47.732 20.538 1.00 12.52 222 SER A C 1
ATOM 1732 O O . SER A 1 225 ? 24.282 46.933 21.288 1.00 13.17 222 SER A O 1
ATOM 1735 N N A SER A 1 226 ? 24.186 48.153 19.448 0.50 13.31 223 SER A N 1
ATOM 1736 N N B SER A 1 226 ? 24.190 48.148 19.444 0.50 13.32 223 SER A N 1
ATOM 1737 C CA A SER A 1 226 ? 22.814 47.736 19.173 0.50 14.58 223 SER A CA 1
ATO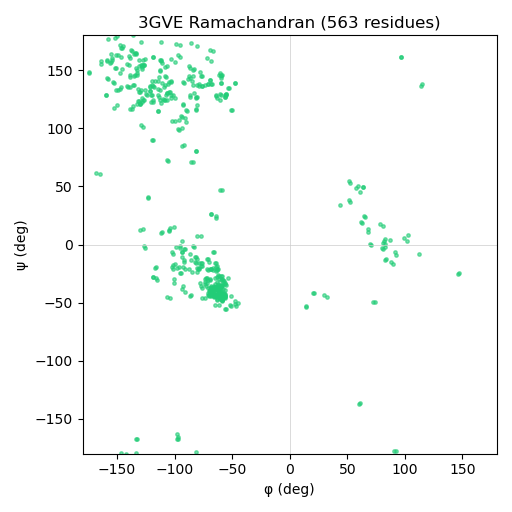M 1738 C CA B SER A 1 226 ? 22.824 47.722 19.140 0.50 14.60 223 SER A CA 1
ATOM 1739 C C A SER A 1 226 ? 22.686 46.221 18.994 0.50 13.97 223 SER A C 1
ATOM 1740 C C B SER A 1 226 ? 22.692 46.211 18.995 0.50 13.98 223 SER A C 1
ATOM 1741 O O A SER A 1 226 ? 23.595 45.582 18.492 0.50 14.77 223 SER A O 1
ATOM 1742 O O B SER A 1 226 ? 23.598 45.565 18.498 0.50 14.78 223 SER A O 1
ATOM 1747 N N . GLY A 1 227 ? 21.561 45.664 19.415 1.00 13.84 224 GLY A N 1
ATOM 1748 C CA . GLY A 1 227 ? 21.291 44.248 19.257 1.00 13.39 224 GLY A CA 1
ATOM 1749 C C . GLY A 1 227 ? 21.705 43.412 20.453 1.00 12.54 224 GLY A C 1
ATOM 1750 O O . GLY A 1 227 ? 21.534 42.200 20.455 1.00 14.15 224 GLY A O 1
ATOM 1751 N N . ALA A 1 228 ? 22.282 44.062 21.462 1.00 11.17 225 ALA A N 1
ATOM 1752 C CA . ALA A 1 228 ? 22.743 43.364 22.665 1.00 11.06 225 ALA A CA 1
ATOM 1753 C C . ALA A 1 228 ? 21.612 42.642 23.395 1.00 10.54 225 ALA A C 1
ATOM 1754 O O . ALA A 1 228 ? 20.515 43.161 23.534 1.00 11.36 225 ALA A O 1
ATOM 1756 N N . GLU A 1 229 ? 21.924 41.441 23.859 1.00 9.87 226 GLU A N 1
ATOM 1757 C CA . GLU A 1 229 ? 20.995 40.620 24.619 1.00 9.70 226 GLU A CA 1
ATOM 1758 C C . GLU A 1 229 ? 20.704 41.195 26.005 1.00 9.09 226 GLU A C 1
ATOM 1759 O O . GLU A 1 229 ? 19.563 41.166 26.458 1.00 9.65 226 GLU A O 1
ATOM 1765 N N . ASN A 1 230 ? 21.755 41.687 26.663 1.00 8.84 227 ASN A N 1
ATOM 1766 C CA . ASN A 1 230 ? 21.705 42.164 28.043 1.00 8.79 227 ASN A CA 1
ATOM 1767 C C . ASN A 1 230 ? 22.072 43.645 28.090 1.00 8.76 227 ASN A C 1
ATOM 1768 O O . ASN A 1 230 ? 23.216 44.003 28.239 1.00 9.79 227 ASN A O 1
ATOM 1773 N N . ALA A 1 231 ? 21.054 44.475 27.959 1.00 8.63 228 ALA A N 1
ATOM 1774 C CA . ALA A 1 231 ? 21.214 45.870 27.592 1.00 9.23 228 ALA A CA 1
ATOM 1775 C C . ALA A 1 231 ? 20.911 46.903 28.670 1.00 8.60 228 ALA A C 1
ATOM 1776 O O . ALA A 1 231 ? 20.823 48.067 28.356 1.00 9.27 228 ALA A O 1
ATOM 1778 N N . VAL A 1 232 ? 20.732 46.484 29.919 1.00 8.20 229 VAL A N 1
ATOM 1779 C CA . VAL A 1 232 ? 20.362 47.433 30.974 1.00 8.60 229 VAL A CA 1
ATOM 1780 C C . VAL A 1 232 ? 21.356 48.600 31.147 1.00 8.54 229 VAL A C 1
ATOM 1781 O O . VAL A 1 232 ? 20.959 49.728 31.346 1.00 8.84 229 VAL A O 1
ATOM 1785 N N . PHE A 1 233 ? 22.649 48.313 31.088 1.00 8.36 230 PHE A N 1
ATOM 1786 C CA . PHE A 1 233 ? 23.639 49.386 31.230 1.00 8.83 230 PHE A CA 1
ATOM 1787 C C . PHE A 1 233 ? 23.423 50.449 30.152 1.00 8.25 230 PHE A C 1
ATOM 1788 O O . PHE A 1 233 ? 23.504 51.622 30.411 1.00 9.13 230 PHE A O 1
ATOM 1796 N N . ASP A 1 234 ? 23.161 50.000 28.935 1.00 8.42 231 ASP A N 1
ATOM 1797 C CA . ASP A 1 234 ? 22.912 50.904 27.817 1.00 9.03 231 ASP A CA 1
ATOM 1798 C C . ASP A 1 234 ? 21.584 51.659 27.920 1.00 9.14 231 ASP A C 1
ATOM 1799 O O . ASP A 1 234 ? 21.518 52.827 27.593 1.00 9.74 231 ASP A O 1
ATOM 1804 N N . LEU A 1 235 ? 20.539 50.987 28.390 1.00 9.43 232 LEU A N 1
ATOM 1805 C CA . LEU A 1 235 ? 19.299 51.677 28.700 1.00 10.33 232 LEU A CA 1
ATOM 1806 C C . LEU A 1 235 ? 19.536 52.802 29.705 1.00 9.55 232 LEU A C 1
ATOM 1807 O O . LEU A 1 235 ? 19.065 53.912 29.535 1.00 11.31 232 LEU A O 1
ATOM 1812 N N . ALA A 1 236 ? 20.292 52.505 30.752 1.00 8.68 233 ALA A N 1
ATOM 1813 C CA . ALA A 1 236 ? 20.505 53.491 31.809 1.00 9.34 233 ALA A CA 1
ATOM 1814 C C . ALA A 1 236 ? 21.359 54.670 31.354 1.00 9.60 233 ALA A C 1
ATOM 1815 O O . ALA A 1 236 ? 21.189 55.764 31.850 1.00 10.31 233 ALA A O 1
ATOM 1817 N N . THR A 1 237 ? 22.280 54.431 30.422 1.00 10.11 234 THR A N 1
ATOM 1818 C CA . THR A 1 237 ? 23.248 55.459 30.032 1.00 11.03 234 THR A CA 1
ATOM 1819 C C . THR A 1 237 ? 22.915 56.191 28.728 1.00 11.04 234 THR A C 1
ATOM 1820 O O . THR A 1 237 ? 23.308 57.334 28.567 1.00 11.96 234 THR A O 1
ATOM 1824 N N . LYS A 1 238 ? 22.228 55.529 27.801 1.00 10.96 235 LYS A N 1
ATOM 1825 C CA . LYS A 1 238 ? 22.021 56.085 26.452 1.00 11.96 235 LYS A CA 1
ATOM 1826 C C . LYS A 1 238 ? 20.658 56.700 26.226 1.00 13.21 235 LYS A C 1
ATOM 1827 O O . LYS A 1 238 ? 20.423 57.314 25.202 1.00 16.81 235 LYS A O 1
ATOM 1833 N N . THR A 1 239 ? 19.755 56.529 27.168 1.00 12.21 236 THR A N 1
ATOM 1834 C CA . THR A 1 239 ? 18.425 57.118 27.037 1.00 12.74 236 THR A CA 1
ATOM 1835 C C . THR A 1 239 ? 18.251 58.212 28.062 1.00 12.70 236 THR A C 1
ATOM 1836 O O . THR A 1 239 ? 19.096 58.400 28.908 1.00 14.17 236 THR A O 1
ATOM 1840 N N . LYS A 1 240 ? 17.124 58.907 27.981 1.00 13.88 237 LYS A N 1
ATOM 1841 C CA . LYS A 1 240 ? 16.765 59.931 28.950 1.00 16.52 237 LYS A CA 1
ATOM 1842 C C . LYS A 1 240 ? 15.288 59.803 29.254 1.00 16.38 237 LYS A C 1
ATOM 1843 O O . LYS A 1 240 ? 14.495 59.647 28.346 1.00 19.12 237 LYS A O 1
ATOM 1849 N N . GLY A 1 241 ? 14.908 59.876 30.513 1.00 14.70 238 GLY A N 1
ATOM 1850 C CA . GLY A 1 241 ? 13.495 59.844 30.837 1.00 14.35 238 GLY A CA 1
ATOM 1851 C C . GLY A 1 241 ? 12.982 58.615 31.572 1.00 12.75 238 GLY A C 1
ATOM 1852 O O . GLY A 1 241 ? 11.859 58.594 31.985 1.00 13.06 238 GLY A O 1
ATOM 1853 N N . ILE A 1 242 ? 13.815 57.595 31.726 1.00 11.47 239 ILE A N 1
ATOM 1854 C CA . ILE A 1 242 ? 13.431 56.421 32.506 1.00 11.24 239 ILE A CA 1
ATOM 1855 C C . ILE A 1 242 ? 13.772 56.683 33.962 1.00 10.78 239 ILE A C 1
ATOM 1856 O O . ILE A 1 242 ? 14.890 57.034 34.297 1.00 12.51 239 ILE A O 1
ATOM 1861 N N . ASP A 1 243 ? 12.784 56.510 34.821 1.00 10.25 240 ASP A N 1
ATOM 1862 C CA . ASP A 1 243 ? 12.951 56.751 36.250 1.00 10.43 240 ASP A CA 1
ATOM 1863 C C . ASP A 1 243 ? 13.265 55.517 37.095 1.00 10.06 240 ASP A C 1
ATOM 1864 O O . ASP A 1 243 ? 13.734 55.647 38.204 1.00 10.25 240 ASP A O 1
ATOM 1869 N N . ALA A 1 244 ? 12.974 54.334 36.560 1.00 9.26 241 ALA A N 1
ATOM 1870 C CA . ALA A 1 244 ? 13.206 53.075 37.275 1.00 9.32 241 ALA A CA 1
ATOM 1871 C C . ALA A 1 244 ? 13.291 51.960 36.260 1.00 8.51 241 ALA A C 1
ATOM 1872 O O . ALA A 1 244 ? 12.562 51.971 35.295 1.00 9.13 241 ALA A O 1
ATOM 1874 N N . ILE A 1 245 ? 14.172 51.000 36.523 1.00 8.47 242 ILE A N 1
ATOM 1875 C CA . ILE A 1 245 ? 14.358 49.847 35.645 1.00 8.21 242 ILE A CA 1
ATOM 1876 C C . ILE A 1 245 ? 14.246 48.542 36.424 1.00 7.49 242 ILE A C 1
ATOM 1877 O O . ILE A 1 245 ? 14.949 48.325 37.393 1.00 8.49 242 ILE A O 1
ATOM 1882 N N . ILE A 1 246 ? 13.349 47.683 35.968 1.00 7.46 243 ILE A N 1
ATOM 1883 C CA . ILE A 1 246 ? 13.294 46.306 36.426 1.00 7.88 243 ILE A CA 1
ATOM 1884 C C . ILE A 1 246 ? 14.073 45.473 35.395 1.00 7.49 243 ILE A C 1
ATOM 1885 O O . ILE A 1 246 ? 13.807 45.556 34.207 1.00 8.06 243 ILE A O 1
ATOM 1890 N N A SER A 1 247 ? 15.026 44.684 35.879 0.50 7.62 244 SER A N 1
ATOM 1891 N N B SER A 1 247 ? 15.030 44.689 35.878 0.50 7.63 244 SER A N 1
ATOM 1892 C CA A SER A 1 247 ? 15.872 43.877 35.033 0.50 8.51 244 SER A CA 1
ATOM 1893 C CA B SER A 1 247 ? 15.850 43.872 35.018 0.50 8.66 244 SER A CA 1
ATOM 1894 C C A SER A 1 247 ? 15.615 42.425 35.387 0.50 7.84 244 SER A C 1
ATOM 1895 C C B SER A 1 247 ? 15.607 42.424 35.384 0.50 7.85 244 SER A C 1
ATOM 1896 O O A SER A 1 247 ? 15.153 42.088 36.442 0.50 9.09 244 SER A O 1
ATOM 1897 O O B SER A 1 247 ? 15.152 42.088 36.443 0.50 9.10 244 SER A O 1
ATOM 1902 N N . GLY A 1 248 ? 15.935 41.570 34.449 1.00 8.34 245 GLY A N 1
ATOM 1903 C CA . GLY A 1 248 ? 15.795 40.122 34.590 1.00 8.55 245 GLY A CA 1
ATOM 1904 C C . GLY A 1 248 ? 16.694 39.387 33.596 1.00 7.92 245 GLY A C 1
ATOM 1905 O O . GLY A 1 248 ? 17.792 39.832 33.314 1.00 8.30 245 GLY A O 1
ATOM 1906 N N . HIS A 1 249 ? 16.154 38.284 33.090 1.00 7.58 246 HIS A N 1
ATOM 1907 C CA . HIS A 1 249 ? 16.713 37.454 32.040 1.00 8.18 246 HIS A CA 1
ATOM 1908 C C . HIS A 1 249 ? 17.918 36.629 32.509 1.00 8.29 246 HIS A C 1
ATOM 1909 O O . HIS A 1 249 ? 17.965 35.453 32.256 1.00 8.89 246 HIS A O 1
ATOM 1916 N N . GLN A 1 250 ? 18.891 37.258 33.164 1.00 8.41 247 GLN A N 1
ATOM 1917 C CA . GLN A 1 250 ? 20.126 36.585 33.577 1.00 8.71 247 GLN A CA 1
ATOM 1918 C C . GLN A 1 250 ? 19.969 35.674 34.797 1.00 8.44 247 GLN A C 1
ATOM 1919 O O . GLN A 1 250 ? 20.816 34.839 35.057 1.00 10.44 247 GLN A O 1
ATOM 1925 N N . HIS A 1 251 ? 18.880 35.832 35.533 1.00 8.26 248 HIS A N 1
ATOM 1926 C CA . HIS A 1 251 ? 18.662 35.042 36.748 1.00 9.10 248 HIS A CA 1
ATOM 1927 C C . HIS A 1 251 ? 19.726 35.363 37.830 1.00 8.99 248 HIS A C 1
ATOM 1928 O O . HIS A 1 251 ? 19.989 34.548 38.704 1.00 10.11 248 HIS A O 1
ATOM 1935 N N . GLY A 1 252 ? 20.304 36.563 37.763 1.00 9.38 249 GLY A N 1
ATOM 1936 C CA . GLY A 1 252 ? 21.267 37.047 38.746 1.00 9.39 249 GLY A CA 1
ATOM 1937 C C . GLY A 1 252 ? 20.662 37.958 39.800 1.00 9.15 249 GLY A C 1
ATOM 1938 O O . GLY A 1 252 ? 19.443 38.035 39.902 1.00 9.20 249 GLY A O 1
ATOM 1939 N N . LEU A 1 253 ? 21.516 38.639 40.573 1.00 9.56 250 LEU A N 1
ATOM 1940 C CA . LEU A 1 253 ? 21.078 39.540 41.615 1.00 9.18 250 LEU A CA 1
ATOM 1941 C C . LEU A 1 253 ? 21.570 40.934 41.313 1.00 9.50 250 LEU A C 1
ATOM 1942 O O . LEU A 1 253 ? 22.767 41.118 40.992 1.00 11.00 250 LEU A O 1
ATOM 1947 N N . PHE A 1 254 ? 20.716 41.913 41.490 1.00 8.79 251 PHE A N 1
ATOM 1948 C CA . PHE A 1 254 ? 21.164 43.297 41.478 1.00 8.79 251 PHE A CA 1
ATOM 1949 C C . PHE A 1 254 ? 20.230 44.090 42.372 1.00 8.90 251 PHE A C 1
ATOM 1950 O O . PHE A 1 254 ? 19.027 43.950 42.248 1.00 9.25 251 PHE A O 1
ATOM 1958 N N . PRO A 1 255 ? 20.760 44.924 43.262 1.00 8.94 252 PRO A N 1
ATOM 1959 C CA . PRO A 1 255 ? 22.191 45.175 43.462 1.00 10.36 252 PRO A CA 1
ATOM 1960 C C . PRO A 1 255 ? 22.937 44.001 44.044 1.00 10.86 252 PRO A C 1
ATOM 1961 O O . PRO A 1 255 ? 22.355 43.143 44.633 1.00 12.12 252 PRO A O 1
ATOM 1965 N N . SER A 1 256 ? 24.236 43.994 43.827 1.00 10.87 253 SER A N 1
ATOM 1966 C CA . SER A 1 256 ? 25.151 43.077 44.486 1.00 13.29 253 SER A CA 1
ATOM 1967 C C . SER A 1 256 ? 26.561 43.653 44.440 1.00 13.94 253 SER A C 1
ATOM 1968 O O . SER A 1 256 ? 26.895 44.483 43.604 1.00 13.51 253 SER A O 1
ATOM 1971 N N . ALA A 1 257 ? 27.367 43.172 45.373 1.00 15.28 254 ALA A N 1
ATOM 1972 C CA . ALA A 1 257 ? 28.716 43.645 45.618 1.00 15.88 254 ALA A CA 1
ATOM 1973 C C . ALA A 1 257 ? 29.706 43.557 44.435 1.00 15.68 254 ALA A C 1
ATOM 1974 O O . ALA A 1 257 ? 30.638 44.320 44.382 1.00 15.02 254 ALA A O 1
ATOM 1976 N N A GLU A 1 258 ? 29.485 42.641 43.542 0.50 16.44 255 GLU A N 1
ATOM 1977 N N B GLU A 1 258 ? 29.486 42.641 43.528 0.50 16.45 255 GLU A N 1
ATOM 1978 C CA A GLU A 1 258 ? 30.323 42.510 42.387 0.50 17.63 255 GLU A CA 1
ATOM 1979 C CA B GLU A 1 258 ? 30.347 42.522 42.377 0.50 17.63 255 GLU A CA 1
ATOM 1980 C C A GLU A 1 258 ? 30.419 43.831 41.577 0.50 15.85 255 GLU A C 1
ATOM 1981 C C B GLU A 1 258 ? 30.441 43.849 41.595 0.50 15.83 255 GLU A C 1
ATOM 1982 O O A GLU A 1 258 ? 31.411 44.109 40.920 0.50 17.14 255 GLU A O 1
ATOM 1983 O O B GLU A 1 258 ? 31.430 44.129 40.946 0.50 17.15 255 GLU A O 1
ATOM 1994 N N . TYR A 1 259 ? 29.386 44.661 41.651 1.00 13.19 256 TYR A N 1
ATOM 1995 C CA . TYR A 1 259 ? 29.341 45.885 40.840 1.00 11.36 256 TYR A CA 1
ATOM 1996 C C . TYR A 1 259 ? 29.981 47.107 41.496 1.00 10.48 256 TYR A C 1
ATOM 1997 O O . TYR A 1 259 ? 30.094 48.159 40.904 1.00 11.15 256 TYR A O 1
ATOM 2006 N N . ALA A 1 260 ? 30.420 46.939 42.725 1.00 11.26 257 ALA A N 1
ATOM 2007 C CA . ALA A 1 260 ? 31.070 48.050 43.451 1.00 11.83 257 ALA A CA 1
ATOM 2008 C C . ALA A 1 260 ? 32.374 48.424 42.731 1.00 12.51 257 ALA A C 1
ATOM 2009 O O . ALA A 1 260 ? 33.181 47.560 42.514 1.00 14.50 257 ALA A O 1
ATOM 2011 N N . GLY A 1 261 ? 32.556 49.698 42.431 1.00 11.73 258 GLY A N 1
ATOM 2012 C CA . GLY A 1 261 ? 33.762 50.130 41.758 1.00 10.91 258 GLY A CA 1
ATOM 2013 C C . GLY A 1 261 ? 33.673 50.171 40.239 1.00 10.56 258 GLY A C 1
ATOM 2014 O O . GLY A 1 261 ? 34.565 50.665 39.558 1.00 12.30 258 GLY A O 1
ATOM 2015 N N . VAL A 1 262 ? 32.576 49.640 39.709 1.00 9.92 259 VAL A N 1
ATOM 2016 C CA . VAL A 1 262 ? 32.293 49.733 38.271 1.00 9.84 259 VAL A CA 1
ATOM 2017 C C . VAL A 1 262 ? 31.697 51.106 37.974 1.00 9.79 259 VAL A C 1
ATOM 2018 O O . VAL A 1 262 ? 30.743 51.529 38.604 1.00 9.68 259 VAL A O 1
ATOM 2022 N N . ALA A 1 263 ? 32.282 51.811 37.014 1.00 10.23 260 ALA A N 1
ATOM 2023 C CA . ALA A 1 263 ? 31.804 53.141 36.669 1.00 10.23 260 ALA A CA 1
ATOM 2024 C C . ALA A 1 263 ? 30.301 53.128 36.375 1.00 9.68 260 ALA A C 1
ATOM 2025 O O . ALA A 1 263 ? 29.814 52.259 35.689 1.00 10.22 260 ALA A O 1
ATOM 2027 N N . GLN A 1 264 ? 29.606 54.107 36.935 1.00 10.63 261 GLN A N 1
ATOM 2028 C CA . GLN A 1 264 ? 28.169 54.311 36.743 1.00 11.05 261 GLN A CA 1
ATOM 2029 C C . GLN A 1 264 ? 27.312 53.574 37.766 1.00 9.75 261 GLN A C 1
ATOM 2030 O O . GLN A 1 264 ? 26.154 53.875 37.917 1.00 11.07 261 GLN A O 1
ATOM 2036 N N . PHE A 1 265 ? 27.896 52.602 38.456 1.00 9.27 262 PHE A N 1
ATOM 2037 C CA . PHE A 1 265 ? 27.169 51.800 39.431 1.00 8.85 262 PHE A CA 1
ATOM 2038 C C . PHE A 1 265 ? 27.288 52.380 40.847 1.00 9.79 262 PHE A C 1
ATOM 2039 O O . PHE A 1 265 ? 28.333 52.823 41.253 1.00 11.56 262 PHE A O 1
ATOM 2047 N N . ASN A 1 266 ? 26.190 52.351 41.585 1.00 9.95 263 ASN A N 1
ATOM 2048 C CA . ASN A 1 266 ? 26.177 52.628 43.017 1.00 10.80 263 ASN A CA 1
ATOM 2049 C C . ASN A 1 266 ? 25.434 51.475 43.711 1.00 10.28 263 ASN A C 1
ATOM 2050 O O . ASN A 1 266 ? 24.217 51.378 43.661 1.00 10.09 263 ASN A O 1
ATOM 2055 N N . VAL A 1 267 ? 26.197 50.583 44.329 1.00 10.77 264 VAL A N 1
ATOM 2056 C CA . VAL A 1 267 ? 25.657 49.413 44.996 1.00 12.44 264 VAL A CA 1
ATOM 2057 C C . VAL A 1 267 ? 24.819 49.744 46.206 1.00 12.99 264 VAL A C 1
ATOM 2058 O O . VAL A 1 267 ? 23.764 49.178 46.383 1.00 13.45 264 VAL A O 1
ATOM 2062 N N A GLU A 1 268 ? 25.292 50.687 47.001 0.50 13.96 265 GLU A N 1
ATOM 2063 N N B GLU A 1 268 ? 25.289 50.687 47.001 0.50 13.96 265 GLU A N 1
ATOM 2064 C CA A GLU A 1 268 ? 24.568 51.077 48.195 0.50 15.71 265 GLU A CA 1
ATOM 2065 C CA B GLU A 1 268 ? 24.558 51.074 48.189 0.50 15.70 265 GLU A CA 1
ATOM 2066 C C A GLU A 1 268 ? 23.178 51.579 47.819 0.50 14.33 265 GLU A C 1
ATOM 2067 C C B GLU A 1 268 ? 23.172 51.573 47.813 0.50 14.32 265 GLU A C 1
ATOM 2068 O O A GLU A 1 268 ? 22.206 51.197 48.440 0.50 15.28 265 GLU A O 1
ATOM 2069 O O B GLU A 1 268 ? 22.200 51.194 48.436 0.50 15.27 265 GLU A O 1
ATOM 2080 N N . LYS A 1 269 ? 23.080 52.399 46.776 1.00 12.85 266 LYS A N 1
ATOM 2081 C CA . LYS A 1 269 ? 21.769 52.930 46.373 1.00 12.95 266 LYS A CA 1
ATOM 2082 C C . LYS A 1 269 ? 21.029 52.040 45.392 1.00 11.19 266 LYS A C 1
ATOM 2083 O O . LYS A 1 269 ? 19.838 52.273 45.161 1.00 11.71 266 LYS A O 1
ATOM 2089 N N . GLY A 1 270 ? 21.695 51.051 44.828 1.00 9.10 267 GLY A N 1
ATOM 2090 C CA . GLY A 1 270 ? 21.118 50.206 43.782 1.00 9.43 267 GLY A CA 1
ATOM 2091 C C . GLY A 1 270 ? 20.800 50.958 42.542 1.00 8.93 267 GLY A C 1
ATOM 2092 O O . GLY A 1 270 ? 19.653 50.831 42.027 1.00 9.83 267 GLY A O 1
ATOM 2093 N N . THR A 1 271 ? 21.721 51.737 42.015 1.00 9.21 268 THR A N 1
ATOM 2094 C CA . THR A 1 271 ? 21.504 52.534 40.800 1.00 9.57 268 THR A CA 1
ATOM 2095 C C . THR A 1 271 ? 22.530 52.327 39.698 1.00 8.99 268 THR A C 1
ATOM 2096 O O . THR A 1 271 ? 23.678 51.995 40.005 1.00 9.59 268 THR A O 1
ATOM 2100 N N . ILE A 1 272 ? 22.130 52.586 38.475 1.00 8.50 269 ILE A N 1
ATOM 2101 C CA . ILE A 1 272 ? 23.058 52.611 37.359 1.00 8.84 269 ILE A CA 1
ATOM 2102 C C . ILE A 1 272 ? 22.790 53.946 36.668 1.00 9.03 269 ILE A C 1
ATOM 2103 O O . ILE A 1 272 ? 21.671 54.228 36.276 1.00 8.94 269 ILE A O 1
ATOM 2108 N N . ASN A 1 273 ? 23.839 54.755 36.562 1.00 10.56 270 ASN A N 1
ATOM 2109 C CA . ASN A 1 273 ? 23.727 56.124 36.062 1.00 10.65 270 ASN A CA 1
ATOM 2110 C C . ASN A 1 273 ? 22.638 56.898 36.788 1.00 10.34 270 ASN A C 1
ATOM 2111 O O . ASN A 1 273 ? 21.923 57.670 36.190 1.00 11.89 270 ASN A O 1
ATOM 2116 N N . GLY A 1 274 ? 22.520 56.660 38.086 1.00 10.87 271 GLY A N 1
ATOM 2117 C CA . GLY A 1 274 ? 21.594 57.400 38.919 1.00 11.19 271 GLY A CA 1
ATOM 2118 C C . GLY A 1 274 ? 20.167 56.906 38.890 1.00 10.92 271 GLY A C 1
ATOM 2119 O O . GLY A 1 274 ? 19.340 57.459 39.556 1.00 14.43 271 GLY A O 1
ATOM 2120 N N . ILE A 1 275 ? 19.897 55.859 38.125 1.00 9.71 272 ILE A N 1
ATOM 2121 C CA . ILE A 1 275 ? 18.548 55.302 38.013 1.00 9.76 272 ILE A CA 1
ATOM 2122 C C . ILE A 1 275 ? 18.475 54.015 38.814 1.00 9.43 272 ILE A C 1
ATOM 2123 O O . ILE A 1 275 ? 19.337 53.175 38.653 1.00 8.87 272 ILE A O 1
ATOM 2128 N N . PRO A 1 276 ? 17.460 53.849 39.662 1.00 9.23 273 PRO A N 1
ATOM 2129 C CA . PRO A 1 276 ? 17.365 52.599 40.425 1.00 8.76 273 PRO A CA 1
ATOM 2130 C C . PRO A 1 276 ? 17.051 51.422 39.498 1.00 8.15 273 PRO A C 1
ATOM 2131 O O . PRO A 1 276 ? 16.237 51.535 38.584 1.00 8.55 273 PRO A O 1
ATOM 2135 N N . VAL A 1 277 ? 17.733 50.318 39.764 1.00 8.74 274 VAL A N 1
ATOM 2136 C CA . VAL A 1 277 ? 17.603 49.089 39.003 1.00 8.51 274 VAL A CA 1
ATOM 2137 C C . VAL A 1 277 ? 17.535 47.932 39.982 1.00 8.15 274 VAL A C 1
ATOM 2138 O O . VAL A 1 277 ? 18.285 47.891 40.935 1.00 8.49 274 VAL A O 1
ATOM 2142 N N . VAL A 1 278 ? 16.642 46.995 39.723 1.00 7.97 275 VAL A N 1
ATOM 2143 C CA . VAL A 1 278 ? 16.603 45.774 40.521 1.00 7.72 275 VAL A CA 1
ATOM 2144 C C . VAL A 1 278 ? 16.511 44.554 39.613 1.00 7.50 275 VAL A C 1
ATOM 2145 O O . VAL A 1 278 ? 15.882 44.593 38.569 1.00 8.80 275 VAL A O 1
ATOM 2157 N N . PRO A 1 280 ? 15.629 40.722 40.659 1.00 8.19 277 PRO A N 1
ATOM 2158 C CA . PRO A 1 280 ? 15.312 39.823 41.771 1.00 8.45 277 PRO A CA 1
ATOM 2159 C C . PRO A 1 280 ? 15.364 38.337 41.421 1.00 9.41 277 PRO A C 1
ATOM 2160 O O . PRO A 1 280 ? 14.405 37.617 41.549 1.00 9.13 277 PRO A O 1
ATOM 2164 N N . SER A 1 281 ? 16.536 37.884 41.020 1.00 8.92 278 SER A N 1
ATOM 2165 C CA . SER A 1 281 ? 16.835 36.458 40.879 1.00 9.06 278 SER A CA 1
ATOM 2166 C C . SER A 1 281 ? 15.887 35.798 39.861 1.00 8.28 278 SER A C 1
ATOM 2167 O O . SER A 1 281 ? 15.646 36.337 38.796 1.00 8.89 278 SER A O 1
ATOM 2170 N N . SER A 1 282 ? 15.399 34.613 40.188 1.00 8.68 279 SER A N 1
ATOM 2171 C CA . SER A 1 282 ? 14.465 33.891 39.335 1.00 9.04 279 SER A CA 1
ATOM 2172 C C . SER A 1 282 ? 13.547 33.052 40.226 1.00 8.71 279 SER A C 1
ATOM 2173 O O . SER A 1 282 ? 13.818 32.861 41.394 1.00 9.89 279 SER A O 1
ATOM 2176 N N . TRP A 1 283 ? 12.436 32.611 39.655 1.00 8.67 280 TRP A N 1
ATOM 2177 C CA . TRP A 1 283 ? 11.495 31.675 40.281 1.00 8.74 280 TRP A CA 1
ATOM 2178 C C . TRP A 1 283 ? 10.826 32.197 41.556 1.00 9.67 280 TRP A C 1
ATOM 2179 O O . TRP A 1 283 ? 10.310 31.428 42.345 1.00 9.94 280 TRP A O 1
ATOM 2190 N N . GLY A 1 284 ? 10.853 33.508 41.746 1.00 9.57 281 GLY A N 1
ATOM 2191 C CA . GLY A 1 284 ? 10.280 34.115 42.931 1.00 9.32 281 GLY A CA 1
ATOM 2192 C C . GLY A 1 284 ? 11.164 34.066 44.162 1.00 9.47 281 GLY A C 1
ATOM 2193 O O . GLY A 1 284 ? 10.693 34.299 45.241 1.00 9.46 281 GLY A O 1
ATOM 2194 N N . LYS A 1 285 ? 12.453 33.793 43.995 1.00 10.24 282 LYS A N 1
ATOM 2195 C CA . LYS A 1 285 ? 13.379 33.705 45.134 1.00 10.11 282 LYS A CA 1
ATOM 2196 C C . LYS A 1 285 ? 13.664 35.037 45.851 1.00 10.16 282 LYS A C 1
ATOM 2197 O O . LYS A 1 285 ? 14.071 35.055 46.998 1.00 10.57 282 LYS A O 1
ATOM 2203 N N . TYR A 1 286 ? 13.427 36.136 45.148 1.00 9.67 283 TYR A N 1
ATOM 2204 C CA . TYR A 1 286 ? 13.593 37.484 45.671 1.00 9.19 283 TYR A CA 1
ATOM 2205 C C . TYR A 1 286 ? 12.453 38.341 45.127 1.00 8.57 283 TYR A C 1
ATOM 2206 O O . TYR A 1 286 ? 11.890 38.032 44.081 1.00 9.26 283 TYR A O 1
ATOM 2215 N N . LEU A 1 287 ? 12.128 39.400 45.853 1.00 8.77 284 LEU A N 1
ATOM 2216 C CA . LEU A 1 287 ? 11.263 40.469 45.368 1.00 8.66 284 LEU A CA 1
ATOM 2217 C C . LEU A 1 287 ? 12.133 41.712 45.147 1.00 8.86 284 LEU A C 1
ATOM 2218 O O . LEU A 1 287 ? 12.959 42.053 45.981 1.00 9.62 284 LEU A O 1
ATOM 2223 N N . GLY A 1 288 ? 11.930 42.394 44.028 1.00 8.00 285 GLY A N 1
ATOM 2224 C CA . GLY A 1 288 ? 12.602 43.662 43.781 1.00 8.35 285 GLY A CA 1
ATOM 2225 C C . GLY A 1 288 ? 11.798 44.792 44.395 1.00 7.99 285 GLY A C 1
ATOM 2226 O O . GLY A 1 288 ? 10.586 44.781 44.366 1.00 8.51 285 GLY A O 1
ATOM 2227 N N . VAL A 1 289 ? 12.503 45.781 44.925 1.00 8.69 286 VAL A N 1
ATOM 2228 C CA . VAL A 1 289 ? 11.866 46.913 45.593 1.00 9.31 286 VAL A CA 1
ATOM 2229 C C . VAL A 1 289 ? 12.590 48.182 45.190 1.00 9.25 286 VAL A C 1
ATOM 2230 O O . VAL A 1 289 ? 13.754 48.339 45.481 1.00 10.74 286 VAL A O 1
ATOM 2234 N N . ILE A 1 290 ? 11.881 49.074 44.512 1.00 9.23 287 ILE A N 1
ATOM 2235 C CA . ILE A 1 290 ? 12.415 50.392 44.205 1.00 9.78 287 ILE A CA 1
ATOM 2236 C C . ILE A 1 290 ? 11.609 51.467 44.930 1.00 9.76 287 ILE A C 1
ATOM 2237 O O . ILE A 1 290 ? 10.402 51.495 44.858 1.00 10.71 287 ILE A O 1
ATOM 2242 N N . ASP A 1 291 ? 12.318 52.338 45.632 1.00 10.30 288 ASP A N 1
ATOM 2243 C CA . ASP A 1 291 ? 11.707 53.481 46.306 1.00 11.68 288 ASP A CA 1
ATOM 2244 C C . ASP A 1 291 ? 12.081 54.738 45.540 1.00 12.33 288 ASP A C 1
ATOM 2245 O O . ASP A 1 291 ? 13.233 54.964 45.240 1.00 14.63 288 ASP A O 1
ATOM 2250 N N . LEU A 1 292 ? 11.066 55.520 45.204 1.00 11.79 289 LEU A N 1
ATOM 2251 C CA . LEU A 1 292 ? 11.242 56.834 44.586 1.00 12.48 289 LEU A CA 1
ATOM 2252 C C . LEU A 1 292 ? 10.717 57.908 45.527 1.00 13.12 289 LEU A C 1
ATOM 2253 O O . LEU A 1 292 ? 9.614 57.800 46.018 1.00 13.49 289 LEU A O 1
ATOM 2258 N N A LYS A 1 293 ? 11.525 58.976 45.663 0.50 13.46 290 LYS A N 1
ATOM 2259 N N B LYS A 1 293 ? 11.506 59.005 45.689 0.50 13.48 290 LYS A N 1
ATOM 2260 C CA A LYS A 1 293 ? 10.977 60.220 46.362 0.50 14.72 290 LYS A CA 1
ATOM 2261 C CA B LYS A 1 293 ? 10.984 60.194 46.355 0.50 14.70 290 LYS A CA 1
ATOM 2262 C C A LYS A 1 293 ? 10.814 61.246 45.252 0.50 14.12 290 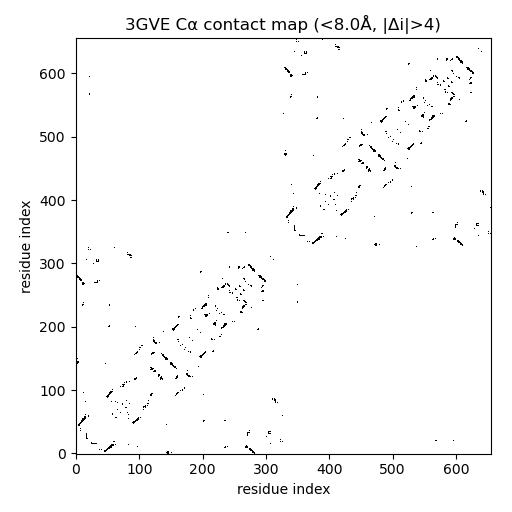LYS A C 1
ATOM 2263 C C B LYS A 1 293 ? 10.796 61.207 45.249 0.50 14.09 290 LYS A C 1
ATOM 2264 O O A LYS A 1 293 ? 11.736 61.699 44.635 0.50 14.94 290 LYS A O 1
ATOM 2265 O O B LYS A 1 293 ? 11.726 61.648 44.649 0.50 14.90 290 LYS A O 1
ATOM 2276 N N . LEU A 1 294 ? 9.619 61.506 44.953 1.00 14.48 291 LEU A N 1
ATOM 2277 C CA . LEU A 1 294 ? 9.154 62.421 43.917 1.00 14.34 291 LEU A CA 1
ATOM 2278 C C . LEU A 1 294 ? 8.875 63.803 44.484 1.00 16.17 291 LEU A C 1
ATOM 2279 O O . LEU A 1 294 ? 8.350 63.935 45.566 1.00 15.58 291 LEU A O 1
ATOM 2284 N N A GLU A 1 295 ? 9.236 64.825 43.719 0.50 17.68 292 GLU A N 1
ATOM 2285 N N B GLU A 1 295 ? 9.252 64.839 43.751 0.50 17.73 292 GLU A N 1
ATOM 2286 C CA A GLU A 1 295 ? 9.021 66.213 44.135 0.50 20.92 292 GLU A CA 1
ATOM 2287 C CA B GLU A 1 295 ? 9.034 66.203 44.225 0.50 21.03 292 GLU A CA 1
ATOM 2288 C C A GLU A 1 295 ? 8.412 67.001 43.011 0.50 23.32 292 GLU A C 1
ATOM 2289 C C B GLU A 1 295 ? 8.543 67.062 43.074 0.50 23.56 292 GLU A C 1
ATOM 2290 O O A GLU A 1 295 ? 8.825 66.823 41.882 0.50 21.97 292 GLU A O 1
ATOM 2291 O O B GLU A 1 295 ? 9.115 67.018 41.985 0.50 22.80 292 GLU A O 1
ATOM 2302 N N . LYS A 1 296 ? 7.484 67.837 43.291 1.00 27.21 293 LYS A N 1
ATOM 2303 C CA . LYS A 1 296 ? 6.949 68.579 42.179 1.00 33.37 293 LYS A CA 1
ATOM 2304 C C . LYS A 1 296 ? 7.443 70.032 42.197 1.00 36.00 293 LYS A C 1
ATOM 2305 O O . LYS A 1 296 ? 7.314 70.663 43.212 1.00 36.73 293 LYS A O 1
ATOM 2311 N N . ALA A 1 297 ? 8.022 70.506 41.092 1.00 37.47 294 ALA A N 1
ATOM 2312 C CA . ALA A 1 297 ? 8.443 71.896 40.904 1.00 39.64 294 ALA A CA 1
ATOM 2313 C C . ALA A 1 297 ? 7.898 72.406 39.569 1.00 43.19 294 ALA A C 1
ATOM 2314 O O . ALA A 1 297 ? 8.158 71.835 38.518 1.00 42.86 294 ALA A O 1
ATOM 2316 N N . ASP A 1 298 ? 7.102 73.461 39.606 1.00 47.11 295 ASP A N 1
ATOM 2317 C CA . ASP A 1 298 ? 6.694 74.074 38.359 1.00 50.43 295 ASP A CA 1
ATOM 2318 C C . ASP A 1 298 ? 5.903 73.141 37.449 1.00 49.81 295 ASP A C 1
ATOM 2319 O O . ASP A 1 298 ? 6.201 73.064 36.273 1.00 50.72 295 ASP A O 1
ATOM 2324 N N . GLY A 1 299 ? 4.946 72.420 38.008 1.00 47.55 296 GLY A N 1
ATOM 2325 C CA . GLY A 1 299 ? 4.140 71.509 37.230 1.00 45.14 296 GLY A CA 1
ATOM 2326 C C . GLY A 1 299 ? 4.825 70.261 36.699 1.00 42.55 296 GLY A C 1
ATOM 2327 O O . GLY A 1 299 ? 4.167 69.476 36.042 1.00 42.43 296 GLY A O 1
ATOM 2328 N N . SER A 1 300 ? 6.116 70.078 36.983 1.00 39.91 297 SER A N 1
ATOM 2329 C CA . SER A 1 300 ? 6.816 68.844 36.584 1.00 37.73 297 SER A CA 1
ATOM 2330 C C . SER A 1 300 ? 7.435 68.046 37.740 1.00 33.33 297 SER A C 1
ATOM 2331 O O . SER A 1 300 ? 8.060 68.597 38.625 1.00 32.64 297 SER A O 1
ATOM 2334 N N . TRP A 1 301 ? 7.264 66.734 37.689 1.00 29.41 298 TRP A N 1
ATOM 2335 C CA . TRP A 1 301 ? 7.819 65.836 38.678 1.00 26.94 298 TRP A CA 1
ATOM 2336 C C . TRP A 1 301 ? 9.224 65.395 38.344 1.00 23.10 298 TRP A C 1
ATOM 2337 O O . TRP A 1 301 ? 9.572 65.221 37.195 1.00 22.66 298 TRP A O 1
ATOM 2348 N N . LYS A 1 302 ? 10.022 65.226 39.381 1.00 21.36 299 LYS A N 1
ATOM 2349 C CA . LYS A 1 302 ? 11.347 64.665 39.245 1.00 21.15 299 LYS A CA 1
ATOM 2350 C C . LYS A 1 302 ? 11.567 63.722 40.408 1.00 18.01 299 LYS A C 1
ATOM 2351 O O . LYS A 1 302 ? 10.879 63.800 41.405 1.00 17.29 299 LYS A O 1
ATOM 2357 N N . VAL A 1 303 ? 12.536 62.838 40.247 1.00 16.91 300 VAL A N 1
ATOM 2358 C CA . VAL A 1 303 ? 12.950 61.948 41.303 1.00 16.37 300 VAL A CA 1
ATOM 2359 C C . VAL A 1 303 ? 14.066 62.598 42.103 1.00 17.72 300 VAL A C 1
ATOM 2360 O O . VAL A 1 303 ? 15.189 62.734 41.647 1.00 19.98 300 VAL A O 1
ATOM 2364 N N . ALA A 1 304 ? 13.715 62.981 43.312 1.00 16.38 301 ALA A N 1
ATOM 2365 C CA . ALA A 1 304 ? 14.620 63.681 44.234 1.00 16.41 301 ALA A CA 1
ATOM 2366 C C . ALA A 1 304 ? 15.602 62.674 44.843 1.00 16.46 301 ALA A C 1
ATOM 2367 O O . ALA A 1 304 ? 16.732 63.033 45.200 1.00 18.71 301 ALA A O 1
ATOM 2369 N N . ASP A 1 305 ? 15.165 61.448 45.098 1.00 15.56 302 ASP A N 1
ATOM 2370 C CA . ASP A 1 305 ? 16.036 60.419 45.693 1.00 16.78 302 ASP A CA 1
ATOM 2371 C C . ASP A 1 305 ? 15.466 59.068 45.292 1.00 15.31 302 ASP A C 1
ATOM 2372 O O . ASP A 1 305 ? 14.304 58.979 44.973 1.00 14.56 302 ASP A O 1
ATOM 2377 N N . SER A 1 306 ? 16.295 58.031 45.307 1.00 13.96 303 SER A N 1
ATOM 2378 C CA . SER A 1 306 ? 15.826 56.693 44.829 1.00 13.51 303 SER A CA 1
ATOM 2379 C C . SER A 1 306 ? 16.643 55.637 45.494 1.00 12.94 303 SER A C 1
ATOM 2380 O O . SER A 1 306 ? 17.764 55.882 45.974 1.00 14.83 303 SER A O 1
ATOM 2383 N N . LYS A 1 307 ? 16.146 54.418 45.513 1.00 11.78 304 LYS A N 1
ATOM 2384 C CA . LYS A 1 307 ? 16.922 53.277 45.987 1.00 12.03 304 LYS A CA 1
ATOM 2385 C C . LYS A 1 307 ? 16.390 52.021 45.295 1.00 11.01 304 LYS A C 1
ATOM 2386 O O . LYS A 1 307 ? 15.174 51.908 45.155 1.00 11.53 304 LYS A O 1
ATOM 2392 N N . GLY A 1 308 ? 17.278 51.103 44.879 1.00 10.34 305 GLY A N 1
ATOM 2393 C CA . GLY A 1 308 ? 16.911 49.760 44.438 1.00 9.61 305 GLY A CA 1
ATOM 2394 C C . GLY A 1 308 ? 17.425 48.739 45.416 1.00 9.19 305 GLY A C 1
ATOM 2395 O O . GLY A 1 308 ? 18.628 48.791 45.785 1.00 10.96 305 GLY A O 1
ATOM 2396 N N . SER A 1 309 ? 16.604 47.799 45.813 1.00 9.67 306 SER A N 1
ATOM 2397 C CA . SER A 1 309 ? 17.014 46.731 46.708 1.00 10.13 306 SER A CA 1
ATOM 2398 C C . SER A 1 309 ? 16.286 45.463 46.377 1.00 9.13 306 SER A C 1
ATOM 2399 O O . SER A 1 309 ? 15.277 45.488 45.622 1.00 9.01 306 SER A O 1
ATOM 2402 N N . ILE A 1 310 ? 16.794 44.340 46.820 1.00 9.42 307 ILE A N 1
ATOM 2403 C CA . ILE A 1 310 ? 16.083 43.089 46.627 1.00 9.35 307 ILE A CA 1
ATOM 2404 C C . ILE A 1 310 ? 15.995 42.420 47.983 1.00 9.68 307 ILE A C 1
ATOM 2405 O O . ILE A 1 310 ? 16.846 42.612 48.819 1.00 11.24 307 ILE A O 1
ATOM 2410 N N . GLU A 1 311 ? 14.952 41.635 48.188 1.00 10.11 308 GLU A N 1
ATOM 2411 C CA . GLU A 1 311 ? 14.742 40.948 49.464 1.00 10.94 308 GLU A CA 1
ATOM 2412 C C . GLU A 1 311 ? 14.476 39.493 49.174 1.00 10.03 308 GLU A C 1
ATOM 2413 O O . GLU A 1 311 ? 13.659 39.175 48.346 1.00 9.82 308 GLU A O 1
ATOM 2419 N N . SER A 1 312 ? 15.177 38.615 49.873 1.00 11.17 309 SER A N 1
ATOM 2420 C CA . SER A 1 312 ? 14.995 37.176 49.717 1.00 12.04 309 SER A CA 1
ATOM 2421 C C . SER A 1 312 ? 13.755 36.653 50.434 1.00 11.27 309 SER A C 1
ATOM 2422 O O . SER A 1 312 ? 13.378 37.155 51.467 1.00 12.57 309 SER A O 1
ATOM 2425 N N . ILE A 1 313 ? 13.140 35.614 49.878 1.00 11.29 310 ILE A N 1
ATOM 2426 C CA . ILE A 1 313 ? 12.085 34.905 50.607 1.00 12.25 310 ILE A CA 1
ATOM 2427 C C . ILE A 1 313 ? 12.711 34.090 51.733 1.00 13.64 310 ILE A C 1
ATOM 2428 O O . ILE A 1 313 ? 12.102 33.890 52.761 1.00 14.90 310 ILE A O 1
ATOM 2433 N N . ALA A 1 314 ? 13.948 33.662 51.529 1.00 13.23 311 ALA A N 1
ATOM 2434 C CA . ALA A 1 314 ? 14.696 32.973 52.581 1.00 14.93 311 ALA A CA 1
ATOM 2435 C C . ALA A 1 314 ? 14.873 33.867 53.792 1.00 16.18 311 ALA A C 1
ATOM 2436 O O . ALA A 1 314 ? 15.378 34.968 53.708 1.00 17.22 311 ALA A O 1
ATOM 2438 N N . GLY A 1 315 ? 14.432 33.358 54.924 1.00 17.01 312 GLY A N 1
ATOM 2439 C CA . GLY A 1 315 ? 14.561 34.097 56.171 1.00 18.76 312 GLY A CA 1
ATOM 2440 C C . GLY A 1 315 ? 13.492 35.132 56.470 1.00 20.14 312 GLY A C 1
ATOM 2441 O O . GLY A 1 315 ? 13.417 35.660 57.569 1.00 21.76 312 GLY A O 1
ATOM 2442 N N . ASN A 1 316 ? 12.687 35.447 55.470 1.00 18.15 313 ASN A N 1
ATOM 2443 C CA . ASN A 1 316 ? 11.653 36.449 55.604 1.00 16.78 313 ASN A CA 1
ATOM 2444 C C . ASN A 1 316 ? 10.263 35.865 55.432 1.00 16.31 313 ASN A C 1
ATOM 2445 O O . ASN A 1 316 ? 9.292 36.475 55.831 1.00 18.25 313 ASN A O 1
ATOM 2450 N N . VAL A 1 317 ? 10.181 34.692 54.817 1.00 14.81 314 VAL A N 1
ATOM 2451 C CA . VAL A 1 317 ? 8.918 34.031 54.522 1.00 13.80 314 VAL A CA 1
ATOM 2452 C C . VAL A 1 317 ? 8.980 32.579 54.959 1.00 14.45 314 VAL A C 1
ATOM 2453 O O . VAL A 1 317 ? 9.930 31.886 54.660 1.00 15.26 314 VAL A O 1
ATOM 2457 N N . THR A 1 318 ? 7.941 32.118 55.636 1.00 16.42 315 THR A N 1
ATOM 2458 C CA . THR A 1 318 ? 7.931 30.731 56.100 1.00 19.16 315 THR A CA 1
ATOM 2459 C C . THR A 1 318 ? 6.693 29.940 55.683 1.00 21.24 315 THR A C 1
ATOM 2460 O O . THR A 1 318 ? 6.586 28.765 56.009 1.00 24.70 315 THR A O 1
ATOM 2464 N N . SER A 1 319 ? 5.762 30.574 54.977 1.00 20.08 316 SER A N 1
ATOM 2465 C CA . SER A 1 319 ? 4.544 29.892 54.539 1.00 20.34 316 SER A CA 1
ATOM 2466 C C . SER A 1 319 ? 4.011 30.390 53.198 1.00 18.32 316 SER A C 1
ATOM 2467 O O . SER A 1 319 ? 4.477 31.386 52.683 1.00 17.93 316 SER A O 1
ATOM 2470 N N . ARG A 1 320 ? 3.014 29.692 52.666 1.00 18.02 317 ARG A N 1
ATOM 2471 C CA . ARG A 1 320 ? 2.383 30.055 51.409 1.00 17.60 317 ARG A CA 1
ATOM 2472 C C . ARG A 1 320 ? 1.291 31.087 51.609 1.00 15.84 317 ARG A C 1
ATOM 2473 O O . ARG A 1 320 ? 0.503 31.020 52.523 1.00 16.75 317 ARG A O 1
ATOM 2481 N N . ASN A 1 321 ? 1.238 32.014 50.679 1.00 13.93 318 ASN A N 1
ATOM 2482 C CA . ASN A 1 321 ? 0.225 33.062 50.593 1.00 13.77 318 ASN A CA 1
ATOM 2483 C C . ASN A 1 321 ? -1.101 32.426 50.174 1.00 14.14 318 ASN A C 1
ATOM 2484 O O . ASN A 1 321 ? -1.186 31.707 49.162 1.00 14.89 318 ASN A O 1
ATOM 2489 N N A GLU A 1 322 ? -2.158 32.687 50.925 0.50 14.86 319 GLU A N 1
ATOM 2490 N N B GLU A 1 322 ? -2.067 32.689 50.931 0.50 14.94 319 GLU A N 1
ATOM 2491 C CA A GLU A 1 322 ? -3.455 32.081 50.634 0.50 16.20 319 GLU A CA 1
ATOM 2492 C CA B GLU A 1 322 ? -3.375 32.129 50.651 0.50 16.26 319 GLU A CA 1
ATOM 2493 C C A GLU A 1 322 ? -4.084 32.515 49.304 0.50 15.78 319 GLU A C 1
ATOM 2494 C C B GLU A 1 322 ? -3.952 32.526 49.294 0.50 15.86 319 GLU A C 1
ATOM 2495 O O A GLU A 1 322 ? -4.794 31.741 48.709 0.50 16.17 319 GLU A O 1
ATOM 2496 O O B GLU A 1 322 ? -4.669 31.742 48.757 0.50 16.29 319 GLU A O 1
ATOM 2507 N N . THR A 1 323 ? -3.834 33.744 48.856 1.00 15.37 320 THR A N 1
ATOM 2508 C CA . THR A 1 323 ? -4.491 34.202 47.658 1.00 15.13 320 THR A CA 1
ATOM 2509 C C . THR A 1 323 ? -3.915 33.397 46.469 1.00 13.49 320 THR A C 1
ATOM 2510 O O . THR A 1 323 ? -4.636 33.018 45.555 1.00 14.46 320 THR A O 1
ATOM 2514 N N . VAL A 1 324 ? -2.605 33.171 46.498 1.00 12.42 321 VAL A N 1
ATOM 2515 C CA . VAL A 1 324 ? -1.971 32.373 45.456 1.00 11.45 321 VAL A CA 1
ATOM 2516 C C . VAL A 1 324 ? -2.477 30.942 45.491 1.00 11.56 321 VAL A C 1
ATOM 2517 O O . VAL A 1 324 ? -2.911 30.430 44.492 1.00 11.74 321 VAL A O 1
ATOM 2521 N N . THR A 1 325 ? -2.422 30.317 46.663 1.00 12.08 322 THR A N 1
ATOM 2522 C CA . THR A 1 325 ? -2.827 28.930 46.789 1.00 12.98 322 THR A CA 1
ATOM 2523 C C . THR A 1 325 ? -4.270 28.721 46.369 1.00 13.05 322 THR A C 1
ATOM 2524 O O . THR A 1 325 ? -4.554 27.825 45.608 1.00 13.53 322 THR A O 1
ATOM 2528 N N . ASN A 1 326 ? -5.168 29.561 46.869 1.00 13.63 323 ASN A N 1
ATOM 2529 C CA . ASN A 1 326 ? -6.580 29.412 46.555 1.00 15.16 323 ASN A CA 1
ATOM 2530 C C . ASN A 1 326 ? -6.851 29.572 45.057 1.00 13.90 323 ASN A C 1
ATOM 2531 O O . ASN A 1 326 ? -7.649 28.872 44.477 1.00 14.82 323 ASN A O 1
ATOM 2536 N N . THR A 1 327 ? -6.161 30.515 44.440 1.00 11.87 324 THR A N 1
ATOM 2537 C CA . THR A 1 327 ? -6.389 30.813 43.044 1.00 12.12 324 THR A CA 1
ATOM 2538 C C . THR A 1 327 ? -5.886 29.699 42.127 1.00 11.54 324 THR A C 1
ATOM 2539 O O . THR A 1 327 ? -6.556 29.310 41.209 1.00 13.26 324 THR A O 1
ATOM 2543 N N . ILE A 1 328 ? -4.705 29.181 42.416 1.00 11.16 325 ILE A N 1
ATOM 2544 C CA . ILE A 1 328 ? -4.062 28.203 41.541 1.00 11.23 325 ILE A CA 1
ATOM 2545 C C . ILE A 1 328 ? -4.327 26.733 41.892 1.00 11.49 325 ILE A C 1
ATOM 2546 O O . ILE A 1 328 ? -4.000 25.877 41.135 1.00 11.42 325 ILE A O 1
ATOM 2551 N N . GLN A 1 329 ? -4.913 26.466 43.050 1.00 12.67 326 GLN A N 1
ATOM 2552 C CA . GLN A 1 329 ? -5.035 25.098 43.563 1.00 14.06 326 GLN A CA 1
ATOM 2553 C C . GLN A 1 329 ? -5.555 24.070 42.558 1.00 13.43 326 GLN A C 1
ATOM 2554 O O . GLN A 1 329 ? -4.953 23.030 42.383 1.00 13.21 326 GLN A O 1
ATOM 2560 N N . GLN A 1 330 ? -6.673 24.369 41.912 1.00 13.25 327 GLN A N 1
ATOM 2561 C CA . GLN A 1 330 ? -7.272 23.400 40.982 1.00 14.31 327 GLN A CA 1
ATOM 2562 C C . GLN A 1 330 ? -6.318 23.106 39.826 1.00 12.93 327 GLN A C 1
ATOM 2563 O O . GLN A 1 330 ? -6.133 21.983 39.443 1.00 12.79 327 GLN A O 1
ATOM 2569 N N . THR A 1 331 ? -5.717 24.154 39.286 1.00 11.92 328 THR A N 1
ATOM 2570 C CA . THR A 1 331 ? -4.752 23.990 38.200 1.00 12.17 328 THR A CA 1
ATOM 2571 C C . THR A 1 331 ? -3.535 23.182 38.652 1.00 12.40 328 THR A C 1
ATOM 2572 O O . THR A 1 331 ? -3.043 22.338 37.946 1.00 12.78 328 THR A O 1
ATOM 2576 N N . HIS A 1 332 ? -3.056 23.492 39.840 1.00 12.65 329 HIS A N 1
ATOM 2577 C CA . HIS A 1 332 ? -1.950 22.759 40.434 1.00 12.52 329 HIS A CA 1
ATOM 2578 C C . HIS A 1 332 ? -2.284 21.270 40.577 1.00 12.31 329 HIS A C 1
ATOM 2579 O O . HIS A 1 332 ? -1.500 20.430 40.204 1.00 13.26 329 HIS A O 1
ATOM 2586 N N . GLN A 1 333 ? -3.474 20.969 41.084 1.00 12.83 330 GLN A N 1
ATOM 2587 C CA . GLN A 1 333 ? -3.896 19.565 41.225 1.00 13.77 330 GLN A CA 1
ATOM 2588 C C . GLN A 1 333 ? -4.061 18.883 39.874 1.00 13.63 330 GLN A C 1
ATOM 2589 O O . GLN A 1 333 ? -3.693 17.735 39.724 1.00 14.19 330 GLN A O 1
ATOM 2595 N N . ASN A 1 334 ? -4.554 19.613 38.885 1.00 14.04 331 ASN A N 1
ATOM 2596 C CA . ASN A 1 334 ? -4.641 19.085 37.530 1.00 14.25 331 ASN A CA 1
ATOM 2597 C C . ASN A 1 334 ? -3.259 18.820 36.942 1.00 13.43 331 ASN A C 1
ATOM 2598 O O . ASN A 1 334 ? -3.047 17.875 36.205 1.00 14.73 331 ASN A O 1
ATOM 2603 N N . THR A 1 335 ? -2.315 19.691 37.276 1.00 13.30 332 THR A N 1
ATOM 2604 C CA . THR A 1 335 ? -0.939 19.520 36.839 1.00 13.43 332 THR A CA 1
ATOM 2605 C C . THR A 1 335 ? -0.291 18.276 37.472 1.00 14.31 332 THR A C 1
ATOM 2606 O O . THR A 1 335 ? 0.413 17.543 36.812 1.00 15.19 332 THR A O 1
ATOM 2610 N N . LEU A 1 336 ? -0.534 18.070 38.755 1.00 14.63 333 LEU A N 1
ATOM 2611 C CA . LEU A 1 336 ? -0.044 16.861 39.401 1.00 13.86 333 LEU A CA 1
ATOM 2612 C C . LEU A 1 336 ? -0.549 15.619 38.661 1.00 15.22 333 LEU A C 1
ATOM 2613 O O . LEU A 1 336 ? 0.202 14.708 38.427 1.00 15.82 333 LEU A O 1
ATOM 2618 N N . GLU A 1 337 ? -1.821 15.604 38.288 1.00 16.20 334 GLU A N 1
ATOM 2619 C CA . GLU A 1 337 ? -2.392 14.461 37.580 1.00 18.33 334 GLU A CA 1
ATOM 2620 C C . GLU A 1 337 ? -1.691 14.296 36.240 1.00 17.79 334 GLU A C 1
ATOM 2621 O O . GLU A 1 337 ? -1.339 13.209 35.823 1.00 17.62 334 GLU A O 1
ATOM 2627 N N . TYR A 1 338 ? -1.492 15.417 35.566 1.00 17.22 335 TYR A N 1
ATOM 2628 C CA . TYR A 1 338 ? -0.839 15.450 34.267 1.00 18.04 335 TYR A CA 1
ATOM 2629 C C . TYR A 1 338 ? 0.584 14.886 34.327 1.00 18.80 335 TYR A C 1
ATOM 2630 O O . TYR A 1 338 ? 0.996 14.119 33.468 1.00 19.69 335 TYR A O 1
ATOM 2639 N N . VAL A 1 339 ? 1.322 15.267 35.353 1.00 19.60 336 VAL A N 1
ATOM 2640 C CA . VAL A 1 339 ? 2.707 14.853 35.510 1.00 20.64 336 VAL A CA 1
ATOM 2641 C C . VAL A 1 339 ? 2.850 13.379 35.895 1.00 22.04 336 VAL A C 1
ATOM 2642 O O . VAL A 1 339 ? 3.805 12.718 35.511 1.00 23.45 336 VAL A O 1
ATOM 2646 N N . ARG A 1 340 ? 1.889 12.895 36.659 1.00 22.43 337 ARG A N 1
ATOM 2647 C CA . ARG A 1 340 ? 1.935 11.542 37.186 1.00 24.84 337 ARG A CA 1
ATOM 2648 C C . ARG A 1 340 ? 1.479 10.528 36.143 1.00 27.15 337 ARG A C 1
ATOM 2649 O O . ARG A 1 340 ? 1.842 9.352 36.201 1.00 27.70 337 ARG A O 1
ATOM 2657 N N . LYS A 1 341 ? 0.694 10.975 35.181 1.00 30.40 338 LYS A N 1
ATOM 2658 C CA . LYS A 1 341 ? 0.127 10.087 34.198 1.00 35.00 338 LYS A CA 1
ATOM 2659 C C . LYS A 1 341 ? -0.264 8.769 34.870 1.00 37.36 338 LYS A C 1
ATOM 2660 O O . LYS A 1 341 ? -0.174 7.708 34.268 1.00 39.30 338 LYS A O 1
ATOM 2666 N N . PRO B 1 8 ? 26.571 -19.744 49.079 1.00 22.02 5 PRO B N 1
ATOM 2667 C CA . PRO B 1 8 ? 27.208 -18.571 49.660 1.00 21.98 5 PRO B CA 1
ATOM 2668 C C . PRO B 1 8 ? 26.942 -17.349 48.763 1.00 21.03 5 PRO B C 1
ATOM 2669 O O . PRO B 1 8 ? 27.233 -17.392 47.589 1.00 21.90 5 PRO B O 1
ATOM 2673 N N . GLN B 1 9 ? 26.424 -16.273 49.336 1.00 23.17 6 GLN B N 1
ATOM 2674 C CA . GLN B 1 9 ? 26.098 -15.204 48.457 1.00 20.88 6 GLN B CA 1
ATOM 2675 C C . GLN B 1 9 ? 27.231 -14.150 48.369 1.00 15.92 6 GLN B C 1
ATOM 2676 O O . GLN B 1 9 ? 28.092 -14.073 49.184 1.00 15.00 6 GLN B O 1
ATOM 2682 N N . VAL B 1 10 ? 27.178 -13.347 47.318 1.00 12.82 7 VAL B N 1
ATOM 2683 C CA . VAL B 1 10 ? 27.981 -12.132 47.237 1.00 12.61 7 VAL B CA 1
ATOM 2684 C C . VAL B 1 10 ? 27.045 -10.929 47.291 1.00 11.54 7 VAL B C 1
ATOM 2685 O O . VAL B 1 10 ? 26.141 -10.815 46.475 1.00 12.81 7 VAL B O 1
ATOM 2689 N N . HIS B 1 11 ? 27.275 -10.024 48.236 1.00 11.38 8 HIS B N 1
ATOM 2690 C CA . HIS B 1 11 ? 26.503 -8.781 48.285 1.00 11.54 8 HIS B CA 1
ATOM 2691 C C . HIS B 1 11 ? 27.266 -7.701 47.519 1.00 11.58 8 HIS B C 1
ATOM 2692 O O . HIS B 1 11 ? 28.303 -7.266 47.947 1.00 12.13 8 HIS B O 1
ATOM 2699 N N . LEU B 1 12 ? 26.725 -7.318 46.369 1.00 11.30 9 LEU B N 1
ATOM 2700 C CA . LEU B 1 12 ? 27.305 -6.287 45.515 1.00 11.15 9 LEU B CA 1
ATOM 2701 C C . LEU B 1 12 ? 26.441 -5.025 45.582 1.00 10.39 9 LEU B C 1
ATOM 2702 O O . LEU B 1 12 ? 25.232 -5.115 45.478 1.00 11.67 9 LEU B O 1
ATOM 2707 N N A SER B 1 13 ? 27.047 -3.859 45.806 0.50 10.03 10 SER B N 1
ATOM 2708 N N B SER B 1 13 ? 27.019 -3.870 45.770 0.50 10.12 10 SER B N 1
ATOM 2709 C CA A SER B 1 13 ? 26.312 -2.578 45.837 0.50 10.22 10 SER B CA 1
ATOM 2710 C CA B SER B 1 13 ? 26.281 -2.610 45.859 0.50 10.23 10 SER B CA 1
ATOM 2711 C C A SER B 1 13 ? 26.733 -1.681 44.684 0.50 9.69 10 SER B C 1
ATOM 2712 C C B SER B 1 13 ? 26.707 -1.718 44.695 0.50 9.61 10 SER B C 1
ATOM 2713 O O A SER B 1 13 ? 27.953 -1.653 44.375 0.50 10.62 10 SER B O 1
ATOM 2714 O O B SER B 1 13 ? 27.885 -1.660 44.400 0.50 10.72 10 SER B O 1
ATOM 2719 N N . ILE B 1 14 ? 25.783 -1.135 44.085 1.00 8.52 11 ILE B N 1
ATOM 2720 C CA . ILE B 1 14 ? 26.052 -0.187 43.013 1.00 8.06 11 ILE B CA 1
ATOM 2721 C C . ILE B 1 14 ? 25.529 1.184 43.414 1.00 8.13 11 ILE B C 1
ATOM 2722 O O . ILE B 1 14 ? 24.366 1.331 43.696 1.00 9.18 11 ILE B O 1
ATOM 2727 N N . LEU B 1 15 ? 26.418 2.167 43.429 1.00 7.64 12 LEU B N 1
ATOM 2728 C CA . LEU B 1 15 ? 26.062 3.556 43.730 1.00 7.98 12 LEU B CA 1
ATOM 2729 C C . LEU B 1 15 ? 26.032 4.334 42.431 1.00 7.48 12 LEU B C 1
ATOM 2730 O O . LEU B 1 15 ? 26.886 4.134 41.601 1.00 7.74 12 LEU B O 1
ATOM 2735 N N . ALA B 1 16 ? 25.055 5.229 42.276 1.00 7.38 13 ALA B N 1
ATOM 2736 C CA . ALA B 1 16 ? 24.839 5.901 40.985 1.00 7.01 13 ALA B CA 1
ATOM 2737 C C . ALA B 1 16 ? 24.464 7.377 41.086 1.00 6.82 13 ALA B C 1
ATOM 2738 O O . ALA B 1 16 ? 23.624 7.747 41.895 1.00 7.52 13 ALA B O 1
ATOM 2740 N N . THR B 1 17 ? 25.079 8.198 40.235 1.00 6.57 14 THR B N 1
ATOM 2741 C CA . THR B 1 17 ? 24.658 9.563 40.086 1.00 6.43 14 THR B CA 1
ATOM 2742 C C . THR B 1 17 ? 24.061 9.721 38.701 1.00 6.35 14 THR B C 1
ATOM 2743 O O . THR B 1 17 ? 24.351 8.952 37.803 1.00 7.09 14 THR B O 1
ATOM 2747 N N . THR B 1 18 ? 23.229 10.738 38.548 1.00 6.60 15 THR B N 1
ATOM 2748 C CA . THR B 1 18 ? 22.674 11.092 37.251 1.00 6.91 15 THR B CA 1
ATOM 2749 C C . THR B 1 18 ? 22.352 12.578 37.161 1.00 6.71 15 THR B C 1
ATOM 2750 O O . THR B 1 18 ? 22.028 13.214 38.143 1.00 7.19 15 THR B O 1
ATOM 2754 N N . ASP B 1 19 ? 22.413 13.104 35.947 1.00 6.63 16 ASP B N 1
ATOM 2755 C CA . ASP B 1 19 ? 21.977 14.461 35.658 1.00 7.24 16 ASP B CA 1
ATOM 2756 C C . ASP B 1 19 ? 22.613 15.488 36.618 1.00 7.28 16 ASP B C 1
ATOM 2757 O O . ASP B 1 19 ? 21.987 16.421 37.074 1.00 7.61 16 ASP B O 1
ATOM 2762 N N A ILE B 1 20 ? 23.899 15.324 36.846 0.50 7.38 17 ILE B N 1
ATOM 2763 N N B ILE B 1 20 ? 23.899 15.310 36.892 0.50 7.31 17 ILE B N 1
ATOM 2764 C CA A ILE B 1 20 ? 24.681 16.274 37.693 0.50 7.83 17 ILE B CA 1
ATOM 2765 C CA B ILE B 1 20 ? 24.671 16.219 37.740 0.50 7.70 17 ILE B CA 1
ATOM 2766 C C A ILE B 1 20 ? 24.743 17.639 37.146 0.50 7.37 17 ILE B C 1
ATOM 2767 C C B ILE B 1 20 ? 24.763 17.637 37.152 0.50 7.36 17 ILE B C 1
ATOM 2768 O O A ILE B 1 20 ? 24.709 18.631 37.913 0.50 7.99 17 ILE B O 1
ATOM 2769 O O B ILE B 1 20 ? 24.742 18.601 37.883 0.50 7.95 17 ILE B O 1
ATOM 2778 N N . HIS B 1 21 ? 24.872 17.721 35.837 1.00 7.50 18 HIS B N 1
ATOM 2779 C CA . HIS B 1 21 ? 24.788 18.949 35.055 1.00 7.91 18 HIS B CA 1
ATOM 2780 C C . HIS B 1 21 ? 25.856 19.945 35.540 1.00 7.68 18 HIS B C 1
ATOM 2781 O O . HIS B 1 21 ? 25.602 21.108 35.744 1.00 8.40 18 HIS B O 1
ATOM 2788 N N . ALA B 1 22 ? 27.061 19.426 35.726 1.00 7.78 19 ALA B N 1
ATOM 2789 C CA . ALA B 1 22 ? 28.256 20.236 36.036 1.00 7.89 19 ALA B CA 1
ATOM 2790 C C . ALA B 1 22 ? 28.231 20.906 37.406 1.00 7.63 19 ALA B C 1
ATOM 2791 O O . ALA B 1 22 ? 29.062 21.750 37.703 1.00 8.77 19 ALA B O 1
ATOM 2793 N N . ASN B 1 23 ? 27.297 20.481 38.248 1.00 7.64 20 ASN B N 1
ATOM 2794 C CA . ASN B 1 23 ? 27.241 21.044 39.614 1.00 8.48 20 ASN B CA 1
ATOM 2795 C C . ASN B 1 23 ? 28.182 20.271 40.545 1.00 8.50 20 ASN B C 1
ATOM 2796 O O . ASN B 1 23 ? 27.791 19.342 41.254 1.00 9.32 20 ASN B O 1
ATOM 2817 N N . ASP B 1 26 ? 28.455 22.852 45.782 1.00 11.25 23 ASP B N 1
ATOM 2818 C CA . ASP B 1 26 ? 27.116 23.208 46.223 1.00 11.68 23 ASP B CA 1
ATOM 2819 C C . ASP B 1 26 ? 26.964 24.737 46.076 1.00 11.79 23 ASP B C 1
ATOM 2820 O O . ASP B 1 26 ? 26.942 25.483 47.057 1.00 12.68 23 ASP B O 1
ATOM 2825 N N . TYR B 1 27 ? 26.871 25.179 44.831 1.00 11.34 24 TYR B N 1
ATOM 2826 C CA . TYR B 1 27 ? 26.997 26.582 44.481 1.00 11.24 24 TYR B CA 1
ATOM 2827 C C . TYR B 1 27 ? 26.116 26.938 43.298 1.00 11.06 24 TYR B C 1
ATOM 2828 O O . TYR B 1 27 ? 26.067 26.209 42.315 1.00 11.61 24 TYR B O 1
ATOM 2837 N N . ASP B 1 28 ? 25.432 28.072 43.415 1.00 11.23 25 ASP B N 1
ATOM 2838 C CA . ASP B 1 28 ? 24.611 28.649 42.365 1.00 13.06 25 ASP B CA 1
ATOM 2839 C C . ASP B 1 28 ? 25.403 29.801 41.731 1.00 12.71 25 ASP B C 1
ATOM 2840 O O . ASP B 1 28 ? 25.569 30.844 42.348 1.00 12.14 25 ASP B O 1
ATOM 2845 N N . TYR B 1 29 ? 25.919 29.606 40.525 1.00 12.17 26 TYR B N 1
ATOM 2846 C CA . TYR B 1 29 ? 26.741 30.611 39.870 1.00 11.64 26 TYR B CA 1
ATOM 2847 C C . TYR B 1 29 ? 25.914 31.799 39.396 1.00 13.51 26 TYR B C 1
ATOM 2848 O O . TYR B 1 29 ? 26.463 32.855 39.175 1.00 15.60 26 TYR B O 1
ATOM 2857 N N . TYR B 1 30 ? 24.610 31.601 39.239 1.00 14.19 27 TYR B N 1
ATOM 2858 C CA . TYR B 1 30 ? 23.724 32.667 38.765 1.00 15.28 27 TYR B CA 1
ATOM 2859 C C . TYR B 1 30 ? 23.439 33.679 39.865 1.00 15.52 27 TYR B C 1
ATOM 2860 O O . TYR B 1 30 ? 23.645 34.848 39.620 1.00 16.70 27 TYR B O 1
ATOM 2869 N N A SER B 1 31 ? 23.058 33.285 41.073 0.50 16.35 28 SER B N 1
ATOM 2870 N N B SER B 1 31 ? 23.062 33.295 41.070 0.50 16.35 28 SER B N 1
ATOM 2871 C CA A SER B 1 31 ? 22.917 34.190 42.192 0.50 17.27 28 SER B CA 1
ATOM 2872 C CA B SER B 1 31 ? 22.921 34.244 42.138 0.50 17.27 28 SER B CA 1
ATOM 2873 C C A SER B 1 31 ? 24.282 34.483 42.771 0.50 15.81 28 SER B C 1
ATOM 2874 C C B SER B 1 31 ? 24.280 34.486 42.772 0.50 15.80 28 SER B C 1
ATOM 2875 O O A SER B 1 31 ? 24.436 35.387 43.567 0.50 16.62 28 SER B O 1
ATOM 2876 O O B SER B 1 31 ? 24.433 35.376 43.584 0.50 16.60 28 SER B O 1
ATOM 2881 N N . ASP B 1 32 ? 25.318 33.754 42.451 1.00 15.00 29 ASP B N 1
ATOM 2882 C CA . ASP B 1 32 ? 26.680 33.816 42.962 1.00 15.38 29 ASP B CA 1
ATOM 2883 C C . ASP B 1 32 ? 26.667 33.583 44.463 1.00 14.49 29 ASP B C 1
ATOM 2884 O O . ASP B 1 32 ? 27.172 34.373 45.232 1.00 14.81 29 ASP B O 1
ATOM 2889 N N . LYS B 1 33 ? 26.089 32.464 44.870 1.00 14.45 30 LYS B N 1
ATOM 2890 C CA . LYS B 1 33 ? 25.921 32.117 46.278 1.00 16.68 30 LYS B CA 1
ATOM 2891 C C . LYS B 1 33 ? 25.997 30.613 46.481 1.00 14.39 30 LYS B C 1
ATOM 2892 O O . LYS B 1 33 ? 25.574 29.852 45.632 1.00 13.75 30 LYS B O 1
ATOM 2898 N N . GLU B 1 34 ? 26.506 30.221 47.633 1.00 14.23 31 GLU B N 1
ATOM 2899 C CA . GLU B 1 34 ? 26.433 28.882 48.153 1.00 14.97 31 GLU B CA 1
ATOM 2900 C C . GLU B 1 34 ? 24.990 28.404 48.343 1.00 15.20 31 GLU B C 1
ATOM 2901 O O . GLU B 1 34 ? 24.119 29.161 48.716 1.00 15.26 31 GLU B O 1
ATOM 2907 N N . THR B 1 35 ? 24.771 27.120 48.080 1.00 15.84 32 THR B N 1
ATOM 2908 C CA . THR B 1 35 ? 23.505 26.466 48.401 1.00 19.16 32 THR B CA 1
ATOM 2909 C C . THR B 1 35 ? 23.702 25.147 49.189 1.00 20.65 32 THR B C 1
ATOM 2910 O O . THR B 1 35 ? 24.727 24.502 49.104 1.00 23.43 32 THR B O 1
ATOM 2914 N N . ALA B 1 36 ? 22.713 24.730 49.960 1.00 20.95 33 ALA B N 1
ATOM 2915 C CA . ALA B 1 36 ? 22.820 23.448 50.661 1.00 20.84 33 ALA B CA 1
ATOM 2916 C C . ALA B 1 36 ? 22.084 22.341 49.922 1.00 20.11 33 ALA B C 1
ATOM 2917 O O . ALA B 1 36 ? 22.081 21.186 50.338 1.00 20.78 33 ALA B O 1
ATOM 2919 N N . ASP B 1 37 ? 21.451 22.710 48.829 1.00 17.84 34 ASP B N 1
ATOM 2920 C CA . ASP B 1 37 ? 20.450 21.846 48.231 1.00 17.79 34 ASP B CA 1
ATOM 2921 C C . ASP B 1 37 ? 20.913 20.869 47.153 1.00 14.16 34 ASP B C 1
ATOM 2922 O O . ASP B 1 37 ? 20.181 19.966 46.805 1.00 13.08 34 ASP B O 1
ATOM 2927 N N . PHE B 1 38 ? 22.109 21.072 46.621 1.00 12.74 35 PHE B N 1
ATOM 2928 C CA . PHE B 1 38 ? 22.609 20.226 45.538 1.00 11.30 35 PHE B CA 1
ATOM 2929 C C . PHE B 1 38 ? 24.123 20.260 45.443 1.00 10.15 35 PHE B C 1
ATOM 2930 O O . PHE B 1 38 ? 24.766 20.996 46.175 1.00 11.67 35 PHE B O 1
ATOM 2938 N N . GLY B 1 39 ? 24.675 19.467 44.524 1.00 9.01 36 GLY B N 1
ATOM 2939 C CA . GLY B 1 39 ? 26.090 19.489 44.195 1.00 9.51 36 GLY B CA 1
ATOM 2940 C C . GLY B 1 39 ? 26.819 18.212 44.542 1.00 8.98 36 GLY B C 1
ATOM 2941 O O . GLY B 1 39 ? 26.595 17.653 45.590 1.00 9.34 36 GLY B O 1
ATOM 2942 N N . LEU B 1 40 ? 27.688 17.774 43.642 1.00 8.90 37 LEU B N 1
ATOM 2943 C CA . LEU B 1 40 ? 28.429 16.540 43.832 1.00 9.43 37 LEU B CA 1
ATOM 2944 C C . LEU B 1 40 ? 29.287 16.555 45.102 1.00 10.17 37 LEU B C 1
ATOM 2945 O O . LEU B 1 40 ? 29.533 15.530 45.668 1.00 10.17 37 LEU B O 1
ATOM 2950 N N . ALA B 1 41 ? 29.702 17.734 45.551 1.00 10.09 38 ALA B N 1
ATOM 2951 C CA . ALA B 1 41 ? 30.522 17.852 46.801 1.00 11.11 38 ALA B CA 1
ATOM 2952 C C . ALA B 1 41 ? 29.684 17.352 47.980 1.00 10.95 38 ALA B C 1
ATOM 2953 O O . ALA B 1 41 ? 30.276 16.902 48.969 1.00 12.22 38 ALA B O 1
ATOM 2955 N N . ARG B 1 42 ? 28.364 17.449 47.908 1.00 9.75 39 ARG B N 1
ATOM 2956 C CA . ARG B 1 42 ? 27.487 16.896 48.946 1.00 10.13 39 ARG B CA 1
ATOM 2957 C C . ARG B 1 42 ? 27.164 15.416 48.693 1.00 9.46 39 ARG B C 1
ATOM 2958 O O . ARG B 1 42 ? 27.236 14.612 49.577 1.00 9.98 39 ARG B O 1
ATOM 2966 N N . THR B 1 43 ? 26.855 15.062 47.456 1.00 9.70 40 THR B N 1
ATOM 2967 C CA . THR B 1 43 ? 26.524 13.687 47.149 1.00 9.06 40 THR B CA 1
ATOM 2968 C C . THR B 1 43 ? 27.690 12.727 47.442 1.00 8.98 40 THR B C 1
ATOM 2969 O O . THR B 1 43 ? 27.465 11.596 47.834 1.00 9.59 40 THR B O 1
ATOM 2973 N N . ALA B 1 44 ? 28.929 13.238 47.314 1.00 8.78 41 ALA B N 1
ATOM 2974 C CA . ALA B 1 44 ? 30.104 12.437 47.574 1.00 8.68 41 ALA B CA 1
ATOM 2975 C C . ALA B 1 44 ? 30.229 11.958 49.062 1.00 8.88 41 ALA B C 1
ATOM 2976 O O . ALA B 1 44 ? 30.858 10.971 49.363 1.00 10.14 41 ALA B O 1
ATOM 2978 N N . GLN B 1 45 ? 29.554 12.716 49.929 1.00 9.88 42 GLN B N 1
ATOM 2979 C CA . GLN B 1 45 ? 29.472 12.364 51.339 1.00 10.19 42 GLN B CA 1
ATOM 2980 C C . GLN B 1 45 ? 28.616 11.113 51.481 1.00 9.93 42 GLN B C 1
ATOM 2981 O O . GLN B 1 45 ? 28.957 10.237 52.242 1.00 11.66 42 GLN B O 1
ATOM 2987 N N . LEU B 1 46 ? 27.532 11.013 50.713 1.00 9.92 43 LEU B N 1
ATOM 2988 C CA . LEU B 1 46 ? 26.753 9.760 50.690 1.00 10.78 43 LEU B CA 1
ATOM 2989 C C . LEU B 1 46 ? 27.534 8.607 50.065 1.00 10.06 43 LEU B C 1
ATOM 2990 O O . LEU B 1 46 ? 27.452 7.484 50.515 1.00 11.04 43 LEU B O 1
ATOM 2995 N N . ILE B 1 47 ? 28.276 8.899 49.007 1.00 9.62 44 ILE B N 1
ATOM 2996 C CA . ILE B 1 47 ? 29.099 7.879 48.359 1.00 10.07 44 ILE B CA 1
ATOM 2997 C C . ILE B 1 47 ? 30.085 7.295 49.378 1.00 10.56 44 ILE B C 1
ATOM 2998 O O . ILE B 1 47 ? 30.228 6.094 49.484 1.00 10.83 44 ILE B O 1
ATOM 3003 N N A GLN B 1 48 ? 30.798 8.143 50.118 0.50 10.74 45 GLN B N 1
ATOM 3004 N N B GLN B 1 48 ? 30.759 8.147 50.099 0.50 10.73 45 GLN B N 1
ATOM 3005 C CA A GLN B 1 48 ? 31.703 7.622 51.159 0.50 11.77 45 GLN B CA 1
ATOM 3006 C CA B GLN B 1 48 ? 31.691 7.714 51.145 0.50 11.70 45 GLN B CA 1
ATOM 3007 C C A GLN B 1 48 ? 31.003 6.787 52.252 0.50 11.46 45 GLN B C 1
ATOM 3008 C C B GLN B 1 48 ? 31.021 6.834 52.211 0.50 11.34 45 GLN B C 1
ATOM 3009 O O A GLN B 1 48 ? 31.515 5.727 52.598 0.50 12.63 45 GLN B O 1
ATOM 3010 O O B GLN B 1 48 ? 31.537 5.791 52.551 0.50 12.61 45 GLN B O 1
ATOM 3021 N N . LYS B 1 49 ? 29.927 7.265 52.649 1.00 12.11 46 LYS B N 1
ATOM 3022 C CA . LYS B 1 49 ? 29.195 6.511 53.659 1.00 13.98 46 LYS B CA 1
ATOM 3023 C C . LYS B 1 49 ? 28.821 5.101 53.173 1.00 12.95 46 LYS B C 1
ATOM 3024 O O . LYS B 1 49 ? 29.018 4.122 53.868 1.00 13.84 46 LYS B O 1
ATOM 3030 N N . HIS B 1 50 ? 28.280 5.015 51.961 1.00 12.73 47 HIS B N 1
ATOM 3031 C CA . HIS B 1 50 ? 27.905 3.718 51.419 1.00 12.49 47 HIS B CA 1
ATOM 3032 C C . HIS B 1 50 ? 29.110 2.822 51.155 1.00 12.29 47 HIS B C 1
ATOM 3033 O O . HIS B 1 50 ? 29.060 1.646 51.434 1.00 13.65 47 HIS B O 1
ATOM 3040 N N . ARG B 1 51 ? 30.218 3.388 50.692 1.00 11.88 48 ARG B N 1
ATOM 3041 C CA . ARG B 1 51 ? 31.436 2.606 50.505 1.00 12.19 48 ARG B CA 1
ATOM 3042 C C . ARG B 1 51 ? 31.908 1.986 51.828 1.00 12.40 48 ARG B C 1
ATOM 3043 O O . ARG B 1 51 ? 32.424 0.901 51.838 1.00 14.57 48 ARG B O 1
ATOM 3051 N N . GLU B 1 52 ? 31.721 2.702 52.929 1.00 12.16 49 GLU B N 1
ATOM 3052 C CA . GLU B 1 52 ? 32.120 2.196 54.245 1.00 12.26 49 GLU B CA 1
ATOM 3053 C C . GLU B 1 52 ? 31.299 0.986 54.680 1.00 14.33 49 GLU B C 1
ATOM 3054 O O . GLU B 1 52 ? 31.725 0.224 55.519 1.00 16.01 49 GLU B O 1
ATOM 3060 N N . GLN B 1 53 ? 30.121 0.845 54.102 1.00 14.91 50 GLN B N 1
ATOM 3061 C CA . GLN B 1 53 ? 29.195 -0.219 54.449 1.00 16.16 50 GLN B CA 1
ATOM 3062 C C . GLN B 1 53 ? 29.411 -1.513 53.680 1.00 17.28 50 GLN B C 1
ATOM 3063 O O . GLN B 1 53 ? 28.974 -2.554 54.141 1.00 20.84 50 GLN B O 1
ATOM 3069 N N . ASN B 1 54 ? 30.061 -1.469 52.537 1.00 15.07 51 ASN B N 1
ATOM 3070 C CA . ASN B 1 54 ? 30.251 -2.680 51.765 1.00 14.17 51 ASN B CA 1
ATOM 3071 C C . ASN B 1 54 ? 31.503 -2.575 50.915 1.00 14.08 51 ASN B C 1
ATOM 3072 O O . ASN B 1 54 ? 31.578 -1.755 50.029 1.00 12.80 51 ASN B O 1
ATOM 3077 N N . PRO B 1 55 ? 32.485 -3.426 51.152 1.00 15.28 52 PRO B N 1
ATOM 3078 C CA . PRO B 1 55 ? 33.677 -3.433 50.299 1.00 15.77 52 PRO B CA 1
ATOM 3079 C C . PRO B 1 55 ? 33.361 -3.692 48.818 1.00 13.78 52 PRO B C 1
ATOM 3080 O O . PRO B 1 55 ? 34.059 -3.190 47.952 1.00 14.27 52 PRO B O 1
ATOM 3084 N N . ASN B 1 56 ? 32.326 -4.480 48.543 1.00 12.46 53 ASN B N 1
ATOM 3085 C CA . ASN B 1 56 ? 31.936 -4.768 47.165 1.00 11.38 53 ASN B CA 1
ATOM 3086 C C . ASN B 1 56 ? 31.046 -3.656 46.616 1.00 10.24 53 ASN B C 1
ATOM 3087 O O . ASN B 1 56 ? 29.876 -3.836 46.432 1.00 11.81 53 ASN B O 1
ATOM 3092 N N . THR B 1 57 ? 31.625 -2.499 46.370 1.00 8.96 54 THR B N 1
ATOM 3093 C CA . THR B 1 57 ? 30.840 -1.350 45.920 1.00 9.48 54 THR B CA 1
ATOM 3094 C C . THR B 1 57 ? 31.372 -0.767 44.617 1.00 9.83 54 THR B C 1
ATOM 3095 O O . THR B 1 57 ? 32.553 -0.485 44.470 1.00 12.20 54 THR B O 1
ATOM 3099 N N . LEU B 1 58 ? 30.461 -0.599 43.673 1.00 8.51 55 LEU B N 1
ATOM 3100 C CA . LEU B 1 58 ? 30.754 0.042 42.410 1.00 8.53 55 LEU B CA 1
ATOM 3101 C C . LEU B 1 58 ? 30.092 1.418 42.389 1.00 7.84 55 LEU B C 1
ATOM 3102 O O . LEU B 1 58 ? 29.090 1.630 43.039 1.00 9.59 55 LEU B O 1
ATOM 3107 N N . LEU B 1 59 ? 30.682 2.333 41.627 1.00 7.66 56 LEU B N 1
ATOM 3108 C CA . LEU B 1 59 ? 30.193 3.704 41.509 1.00 7.43 56 LEU B CA 1
ATOM 3109 C C . LEU B 1 59 ? 30.085 4.107 40.031 1.00 7.02 56 LEU B C 1
ATOM 3110 O O . LEU B 1 59 ? 31.049 4.033 39.302 1.00 7.40 56 LEU B O 1
ATOM 3115 N N . VAL B 1 60 ? 28.888 4.517 39.618 1.00 6.88 57 VAL B N 1
ATOM 3116 C CA . VAL B 1 60 ? 28.654 4.833 38.223 1.00 7.36 57 VAL B CA 1
ATOM 3117 C C . VAL B 1 60 ? 27.922 6.151 38.072 1.00 6.12 57 VAL B C 1
ATOM 3118 O O . VAL B 1 60 ? 27.168 6.576 38.891 1.00 7.14 57 VAL B O 1
ATOM 3122 N N . ASP B 1 61 ? 28.187 6.770 36.917 1.00 6.86 58 ASP B N 1
ATOM 3123 C CA . ASP B 1 61 ? 27.428 7.994 36.533 1.00 6.87 58 ASP B CA 1
ATOM 3124 C C . ASP B 1 61 ? 26.574 7.776 35.294 1.00 6.64 58 ASP B C 1
ATOM 3125 O O . ASP B 1 61 ? 27.026 7.087 34.337 1.00 7.61 58 ASP B O 1
ATOM 3130 N N . ASN B 1 62 ? 25.380 8.341 35.289 1.00 6.58 59 ASN B N 1
ATOM 3131 C CA . ASN B 1 62 ? 24.428 8.087 34.226 1.00 6.73 59 ASN B CA 1
ATOM 3132 C C . ASN B 1 62 ? 24.285 9.149 33.137 1.00 6.56 59 ASN B C 1
ATOM 3133 O O . ASN B 1 62 ? 23.327 9.113 32.382 1.00 7.42 59 ASN B O 1
ATOM 3138 N N . GLY B 1 63 ? 25.239 10.077 33.063 1.00 6.97 60 GLY B N 1
ATOM 3139 C CA . GLY B 1 63 ? 25.233 11.096 32.022 1.00 7.17 60 GLY B CA 1
ATOM 3140 C C . GLY B 1 63 ? 24.504 12.387 32.390 1.00 6.61 60 GLY B C 1
ATOM 3141 O O . GLY B 1 63 ? 24.009 12.552 33.498 1.00 7.29 60 GLY B O 1
ATOM 3142 N N . ASP B 1 64 ? 24.446 13.302 31.422 1.00 6.53 61 ASP B N 1
ATOM 3143 C CA . ASP B 1 64 ? 24.073 14.712 31.642 1.00 7.00 61 ASP B CA 1
ATOM 3144 C C . ASP B 1 64 ? 24.959 15.273 32.773 1.00 6.76 61 ASP B C 1
ATOM 3145 O O . ASP B 1 64 ? 24.501 15.816 33.765 1.00 7.83 61 ASP B O 1
ATOM 3150 N N . LEU B 1 65 ? 26.254 15.093 32.569 1.00 7.37 62 LEU B N 1
ATOM 3151 C CA . LEU B 1 65 ? 27.297 15.359 33.555 1.00 7.68 62 LEU B CA 1
ATOM 3152 C C . LEU B 1 65 ? 28.104 16.645 33.308 1.00 7.01 62 LEU B C 1
ATOM 3153 O O . LEU B 1 65 ? 28.348 17.397 34.228 1.00 7.98 62 LEU B O 1
ATOM 3158 N N . ILE B 1 66 ? 28.527 16.870 32.069 1.00 7.71 63 ILE B N 1
ATOM 3159 C CA . ILE B 1 66 ? 29.529 17.890 31.774 1.00 8.58 63 ILE B CA 1
ATOM 3160 C C . ILE B 1 66 ? 28.976 19.243 31.346 1.00 8.70 63 ILE B C 1
ATOM 3161 O O . ILE B 1 66 ? 29.738 20.166 31.106 1.00 10.58 63 ILE B O 1
ATOM 3166 N N . GLN B 1 67 ? 27.663 19.359 31.249 1.00 8.39 64 GLN B N 1
ATOM 3167 C CA . GLN B 1 67 ? 27.029 20.563 30.729 1.00 8.70 64 GLN B CA 1
ATOM 3168 C C . GLN B 1 67 ? 25.880 20.963 31.627 1.00 8.63 64 GLN B C 1
ATOM 3169 O O . GLN B 1 67 ? 25.213 20.129 32.196 1.00 9.41 64 GLN B O 1
ATOM 3175 N N . GLY B 1 68 ? 25.663 22.262 31.745 1.00 8.92 65 GLY B N 1
ATOM 3176 C CA . GLY B 1 68 ? 24.469 22.773 32.381 1.00 10.19 65 GLY B CA 1
ATOM 3177 C C . GLY B 1 68 ? 24.615 24.080 33.140 1.00 11.15 65 GLY B C 1
ATOM 3178 O O . GLY B 1 68 ? 23.649 24.799 33.327 1.00 13.34 65 GLY B O 1
ATOM 3179 N N . ASN B 1 69 ? 25.821 24.383 33.589 1.00 10.74 66 ASN B N 1
ATOM 3180 C CA . ASN B 1 69 ? 26.048 25.607 34.357 1.00 10.36 66 ASN B CA 1
ATOM 3181 C C . ASN B 1 69 ? 27.316 26.308 33.874 1.00 10.08 66 ASN B C 1
ATOM 3182 O O . ASN B 1 69 ? 27.968 25.823 32.978 1.00 10.38 66 ASN B O 1
ATOM 3187 N N . PRO B 1 70 ? 27.670 27.443 34.468 1.00 10.84 67 PRO B N 1
ATOM 3188 C CA . PRO B 1 70 ? 28.860 28.157 34.006 1.00 10.86 67 PRO B CA 1
ATOM 3189 C C . PRO B 1 70 ? 30.194 27.416 34.166 1.00 10.45 67 PRO B C 1
ATOM 3190 O O . PRO B 1 70 ? 31.116 27.739 33.451 1.00 11.31 67 PRO B O 1
ATOM 3194 N N . LEU B 1 71 ? 30.287 26.446 35.062 1.00 9.47 68 LEU B N 1
ATOM 3195 C CA . LEU B 1 71 ? 31.512 25.661 35.175 1.00 9.11 68 LEU B CA 1
ATOM 3196 C C . LEU B 1 71 ? 31.710 24.821 33.915 1.00 9.52 68 LEU B C 1
ATOM 3197 O O . LEU B 1 71 ? 32.800 24.740 33.402 1.00 10.32 68 LEU B O 1
ATOM 3202 N N . GLY B 1 72 ? 30.636 24.228 33.410 1.00 9.30 69 GLY B N 1
ATOM 3203 C CA . GLY B 1 72 ? 30.701 23.505 32.155 1.00 9.00 69 GLY B CA 1
ATOM 3204 C C . GLY B 1 72 ? 31.080 24.413 30.993 1.00 9.41 69 GLY B C 1
ATOM 3205 O O . GLY B 1 72 ? 31.795 24.001 30.099 1.00 9.76 69 GLY B O 1
ATOM 3206 N N . GLU B 1 73 ? 30.570 25.644 31.018 1.00 9.32 70 GLU B N 1
ATOM 3207 C CA . GLU B 1 73 ? 30.838 26.647 29.997 1.00 10.29 70 GLU B CA 1
ATOM 3208 C C . GLU B 1 73 ? 32.295 27.047 30.090 1.00 10.70 70 GLU B C 1
ATOM 3209 O O . GLU B 1 73 ? 32.977 27.194 29.091 1.00 10.78 70 GLU B O 1
ATOM 3215 N N . TYR B 1 74 ? 32.779 27.245 31.304 1.00 10.89 71 TYR B N 1
ATOM 3216 C CA . TYR B 1 74 ? 34.174 27.608 31.485 1.00 11.43 71 TYR B CA 1
ATOM 3217 C C . TYR B 1 74 ? 35.101 26.562 30.832 1.00 10.89 71 TYR B C 1
ATOM 3218 O O . TYR B 1 74 ? 36.061 26.885 30.148 1.00 11.40 71 TYR B O 1
ATOM 3227 N N . ALA B 1 75 ? 34.812 25.287 31.062 1.00 10.50 72 ALA B N 1
ATOM 3228 C CA . ALA B 1 75 ? 35.668 24.243 30.542 1.00 11.71 72 ALA B CA 1
ATOM 3229 C C . ALA B 1 75 ? 35.747 24.266 29.027 1.00 11.20 72 ALA B C 1
ATOM 3230 O O . ALA B 1 75 ? 36.819 24.179 28.472 1.00 12.21 72 ALA B O 1
ATOM 3232 N N . VAL B 1 76 ? 34.601 24.369 28.364 1.00 10.94 73 VAL B N 1
ATOM 3233 C CA . VAL B 1 76 ? 34.595 24.373 26.904 1.00 11.49 73 VAL B CA 1
ATOM 3234 C C . VAL B 1 76 ? 35.205 25.652 26.320 1.00 12.46 73 VAL B C 1
ATOM 3235 O O . VAL B 1 76 ? 35.887 25.596 25.327 1.00 15.27 73 VAL B O 1
ATOM 3239 N N . LYS B 1 77 ? 34.969 26.789 26.959 1.00 11.30 74 LYS B N 1
ATOM 3240 C CA . LYS B 1 77 ? 35.505 28.044 26.451 1.00 11.49 74 LYS B CA 1
ATOM 3241 C C . LYS B 1 77 ? 37.009 28.164 26.675 1.00 11.65 74 LYS B C 1
ATOM 3242 O O . LYS B 1 77 ? 37.717 28.552 25.775 1.00 13.10 74 LYS B O 1
ATOM 3248 N N . TYR B 1 78 ? 37.489 27.849 27.868 1.00 12.20 75 TYR B N 1
ATOM 3249 C CA . TYR B 1 78 ? 38.893 28.073 28.229 1.00 12.69 75 TYR B CA 1
ATOM 3250 C C . TYR B 1 78 ? 39.843 26.900 28.003 1.00 14.17 75 TYR B C 1
ATOM 3251 O O . TYR B 1 78 ? 41.031 27.099 27.937 1.00 15.68 75 TYR B O 1
ATOM 3260 N N . GLN B 1 79 ? 39.310 25.686 27.885 1.00 13.98 76 GLN B N 1
ATOM 3261 C CA . GLN B 1 79 ? 40.134 24.482 27.813 1.00 14.07 76 GLN B CA 1
ATOM 3262 C C . GLN B 1 79 ? 39.812 23.527 26.658 1.00 15.15 76 GLN B C 1
ATOM 3263 O O . GLN B 1 79 ? 40.301 22.419 26.634 1.00 15.16 76 GLN B O 1
ATOM 3269 N N . LYS B 1 80 ? 39.014 23.987 25.705 1.00 16.07 77 LYS B N 1
ATOM 3270 C CA . LYS B 1 80 ? 38.600 23.159 24.585 1.00 17.57 77 LYS B CA 1
ATOM 3271 C C . LYS B 1 80 ? 39.767 22.473 23.877 1.00 16.19 77 LYS B C 1
ATOM 3272 O O . LYS B 1 80 ? 39.755 21.273 23.665 1.00 15.65 77 LYS B O 1
ATOM 3278 N N . ASP B 1 81 ? 40.757 23.252 23.472 1.00 17.09 78 ASP B N 1
ATOM 3279 C CA . ASP B 1 81 ? 41.839 22.692 22.678 1.00 18.56 78 ASP B CA 1
ATOM 3280 C C . ASP B 1 81 ? 42.639 21.638 23.424 1.00 17.15 78 ASP B C 1
ATOM 3281 O O . ASP B 1 81 ? 42.912 20.580 22.880 1.00 18.14 78 ASP B O 1
ATOM 3286 N N . ASP B 1 82 ? 42.987 21.923 24.668 1.00 17.25 79 ASP B N 1
ATOM 3287 C CA . ASP B 1 82 ? 43.749 20.975 25.477 1.00 17.43 79 ASP B CA 1
ATOM 3288 C C . ASP B 1 82 ? 42.937 19.742 25.900 1.00 15.77 79 ASP B C 1
ATOM 3289 O O . ASP B 1 82 ? 43.485 18.659 26.040 1.00 16.29 79 ASP B O 1
ATOM 3294 N N . ILE B 1 83 ? 41.628 19.913 26.072 1.00 14.31 80 ILE B N 1
ATOM 3295 C CA . ILE B 1 83 ? 40.758 18.781 26.386 1.00 13.97 80 ILE B CA 1
ATOM 3296 C C . ILE B 1 83 ? 40.645 17.887 25.146 1.00 14.94 80 ILE B C 1
ATOM 3297 O O . ILE B 1 83 ? 40.750 16.675 25.225 1.00 15.42 80 ILE B O 1
ATOM 3302 N N . ILE B 1 84 ? 40.474 18.510 23.985 1.00 15.53 81 ILE B N 1
ATOM 3303 C CA . ILE B 1 84 ? 40.352 17.768 22.731 1.00 16.68 81 ILE B CA 1
ATOM 3304 C C . ILE B 1 84 ? 41.571 16.904 22.423 1.00 18.53 81 ILE B C 1
ATOM 3305 O O . ILE B 1 84 ? 41.441 15.759 22.023 1.00 19.93 81 ILE B O 1
ATOM 3310 N N . SER B 1 85 ? 42.741 17.452 22.677 1.00 19.81 82 SER B N 1
ATOM 3311 C CA . SER B 1 85 ? 43.989 16.761 22.394 1.00 23.46 82 SER B CA 1
ATOM 3312 C C . SER B 1 85 ? 44.346 15.751 23.477 1.00 23.35 82 SER B C 1
ATOM 3313 O O . SER B 1 85 ? 45.231 14.931 23.302 1.00 23.40 82 SER B O 1
ATOM 3316 N N . GLY B 1 86 ? 43.657 15.815 24.607 1.00 24.24 83 GLY B N 1
ATOM 3317 C CA . GLY B 1 86 ? 44.030 15.007 25.743 1.00 26.26 83 GLY B CA 1
ATOM 3318 C C . GLY B 1 86 ? 45.137 15.575 26.579 1.00 26.82 83 GLY B C 1
ATOM 3319 O O . GLY B 1 86 ? 45.462 14.911 27.479 1.00 27.96 83 GLY B O 1
ATOM 3320 N N . THR B 1 87 ? 45.625 16.771 26.301 1.00 26.80 84 THR B N 1
ATOM 3321 C CA . THR B 1 87 ? 46.646 17.445 27.094 1.00 28.57 84 THR B CA 1
ATOM 3322 C C . THR B 1 87 ? 46.189 17.759 28.529 1.00 25.94 84 THR B C 1
ATOM 3323 O O . THR B 1 87 ? 46.923 17.563 29.483 1.00 27.58 84 THR B O 1
ATOM 3327 N N . LYS B 1 88 ? 44.955 18.250 28.650 1.00 21.14 85 LYS B N 1
ATOM 3328 C CA . LYS B 1 88 ? 44.341 18.584 29.927 1.00 18.39 85 LYS B CA 1
ATOM 3329 C C . LYS B 1 88 ? 43.140 17.676 30.097 1.00 14.38 85 LYS B C 1
ATOM 3330 O O . LYS B 1 88 ? 42.432 17.417 29.153 1.00 15.01 85 LYS B O 1
ATOM 3336 N N . THR B 1 89 ? 42.921 17.206 31.310 1.00 12.59 86 THR B N 1
ATOM 3337 C CA . THR B 1 89 ? 41.718 16.450 31.643 1.00 11.56 86 THR B CA 1
ATOM 3338 C C . THR B 1 89 ? 40.569 17.425 31.882 1.00 10.17 86 THR B C 1
ATOM 3339 O O . THR B 1 89 ? 40.739 18.438 32.521 1.00 10.85 86 THR B O 1
ATOM 3343 N N . HIS B 1 90 ? 39.388 17.118 31.372 1.00 9.17 87 HIS B N 1
ATOM 3344 C CA . HIS B 1 90 ? 38.229 17.961 31.663 1.00 8.76 87 HIS B CA 1
ATOM 3345 C C . HIS B 1 90 ? 38.099 18.039 33.189 1.00 8.87 87 HIS B C 1
ATOM 3346 O O . HIS B 1 90 ? 38.105 17.016 33.828 1.00 8.69 87 HIS B O 1
ATOM 3353 N N . PRO B 1 91 ? 37.971 19.242 33.754 1.00 9.36 88 PRO B N 1
ATOM 3354 C CA . PRO B 1 91 ? 37.914 19.385 35.219 1.00 9.63 88 PRO B CA 1
ATOM 3355 C C . PRO B 1 91 ? 36.802 18.566 35.885 1.00 8.63 88 PRO B C 1
ATOM 3356 O O . PRO B 1 91 ? 36.984 18.105 36.986 1.00 9.15 88 PRO B O 1
ATOM 3360 N N . ILE B 1 92 ? 35.674 18.376 35.220 1.00 8.57 89 ILE B N 1
ATOM 3361 C CA . ILE B 1 92 ? 34.622 17.543 35.792 1.00 8.55 89 ILE B CA 1
ATOM 3362 C C . ILE B 1 92 ? 35.078 16.079 35.835 1.00 8.11 89 ILE B C 1
ATOM 3363 O O . ILE B 1 92 ? 34.887 15.380 36.827 1.00 8.79 89 ILE B O 1
ATOM 3368 N N . ILE B 1 93 ? 35.694 15.628 34.750 1.00 8.14 90 ILE B N 1
ATOM 3369 C CA . ILE B 1 93 ? 36.268 14.284 34.714 1.00 8.50 90 ILE B CA 1
ATOM 3370 C C . ILE B 1 93 ? 37.351 14.087 35.798 1.00 8.96 90 ILE B C 1
ATOM 3371 O O . ILE B 1 93 ? 37.455 13.018 36.373 1.00 9.65 90 ILE B O 1
ATOM 3376 N N . SER B 1 94 ? 38.134 15.125 36.094 1.00 9.24 91 SER B N 1
ATOM 3377 C CA . SER B 1 94 ? 39.115 15.025 37.176 1.00 9.47 91 SER B CA 1
ATOM 3378 C C . SER B 1 94 ? 38.453 14.712 38.516 1.00 7.87 91 SER B C 1
ATOM 3379 O O . SER B 1 94 ? 38.991 13.974 39.298 1.00 8.85 91 SER B O 1
ATOM 3382 N N . VAL B 1 95 ? 37.284 15.298 38.767 1.00 8.81 92 VAL B N 1
ATOM 3383 C CA . VAL B 1 95 ? 36.519 15.017 39.999 1.00 8.37 92 VAL B CA 1
ATOM 3384 C C . VAL B 1 95 ? 36.095 13.577 40.003 1.00 7.84 92 VAL B C 1
ATOM 3385 O O . VAL B 1 95 ? 36.241 12.875 40.969 1.00 8.44 92 VAL B O 1
ATOM 3397 N N . ASN B 1 97 ? 37.383 11.057 38.446 1.00 7.89 94 ASN B N 1
ATOM 3398 C CA . ASN B 1 97 ? 38.604 10.300 38.623 1.00 8.81 94 ASN B CA 1
ATOM 3399 C C . ASN B 1 97 ? 39.005 10.307 40.074 1.00 8.17 94 ASN B C 1
ATOM 3400 O O . ASN B 1 97 ? 39.339 9.246 40.649 1.00 9.78 94 ASN B O 1
ATOM 3405 N N . ALA B 1 98 ? 38.937 11.411 40.756 1.00 9.22 95 ALA B N 1
ATOM 3406 C CA . ALA B 1 98 ? 39.263 11.496 42.197 1.00 9.72 95 ALA B CA 1
ATOM 3407 C C . ALA B 1 98 ? 38.358 10.650 43.060 1.00 9.16 95 ALA B C 1
ATOM 3408 O O . ALA B 1 98 ? 38.758 10.141 44.105 1.00 10.36 95 ALA B O 1
ATOM 3410 N N . LEU B 1 99 ? 37.098 10.550 42.650 1.00 9.17 96 LEU B N 1
ATOM 3411 C CA . LEU B 1 99 ? 36.106 9.743 43.306 1.00 9.84 96 LEU B CA 1
ATOM 3412 C C . LEU B 1 99 ? 36.139 8.274 42.899 1.00 9.65 96 LEU B C 1
ATOM 3413 O O . LEU B 1 99 ? 35.354 7.470 43.442 1.00 10.10 96 LEU B O 1
ATOM 3418 N N . LYS B 1 100 ? 37.002 7.938 41.993 1.00 9.78 97 LYS B N 1
ATOM 3419 C CA . LYS B 1 100 ? 37.183 6.559 41.598 1.00 9.87 97 LYS B CA 1
ATOM 3420 C C . LYS B 1 100 ? 35.861 5.928 41.076 1.00 8.97 97 LYS B C 1
ATOM 3421 O O . LYS B 1 100 ? 35.477 4.892 41.425 1.00 8.92 97 LYS B O 1
ATOM 3427 N N . TYR B 1 101 ? 35.215 6.648 40.186 1.00 8.92 98 TYR B N 1
ATOM 3428 C CA . TYR B 1 101 ? 34.077 6.117 39.429 1.00 8.02 98 TYR B CA 1
ATOM 3429 C C . TYR B 1 101 ? 34.570 4.883 38.634 1.00 8.24 98 TYR B C 1
ATOM 3430 O O . TYR B 1 101 ? 35.709 4.847 38.173 1.00 8.96 98 TYR B O 1
ATOM 3439 N N . ASP B 1 102 ? 33.681 3.888 38.506 1.00 8.06 99 ASP B N 1
ATOM 3440 C CA . ASP B 1 102 ? 33.990 2.669 37.733 1.00 8.12 99 ASP B CA 1
ATOM 3441 C C . ASP B 1 102 ? 33.506 2.718 36.299 1.00 8.52 99 ASP B C 1
ATOM 3442 O O . ASP B 1 102 ? 34.041 2.040 35.444 1.00 9.39 99 ASP B O 1
ATOM 3447 N N . ALA B 1 103 ? 32.476 3.526 36.017 1.00 7.97 100 ALA B N 1
ATOM 3448 C CA . ALA B 1 103 ? 31.895 3.661 34.664 1.00 7.51 100 ALA B CA 1
ATOM 3449 C C . ALA B 1 103 ? 31.037 4.895 34.574 1.00 7.12 100 ALA B C 1
ATOM 3450 O O . ALA B 1 103 ? 30.515 5.337 35.573 1.00 7.82 100 ALA B O 1
ATOM 3452 N N . GLY B 1 104 ? 30.887 5.397 33.363 1.00 7.22 101 GLY B N 1
ATOM 3453 C CA . GLY B 1 104 ? 29.961 6.477 33.061 1.00 6.82 101 GLY B CA 1
ATOM 3454 C C . GLY B 1 104 ? 29.341 6.226 31.712 1.00 6.40 101 GLY B C 1
ATOM 3455 O O . GLY B 1 104 ? 29.637 5.266 31.042 1.00 7.62 101 GLY B O 1
ATOM 3456 N N . THR B 1 105 ? 28.481 7.141 31.320 1.00 7.10 102 THR B N 1
ATOM 3457 C CA . THR B 1 105 ? 27.790 7.047 30.042 1.00 7.73 102 THR B CA 1
ATOM 3458 C C . THR B 1 105 ? 27.448 8.451 29.546 1.00 7.33 102 THR B C 1
ATOM 3459 O O . THR B 1 105 ? 27.737 9.452 30.197 1.00 8.57 102 THR B O 1
ATOM 3463 N N . LEU B 1 106 ? 26.848 8.495 28.364 1.00 7.22 103 LEU B N 1
ATOM 3464 C CA . LEU B 1 106 ? 26.456 9.730 27.701 1.00 7.45 103 LEU B CA 1
ATOM 3465 C C . LEU B 1 106 ? 24.976 10.057 27.878 1.00 6.95 103 LEU B C 1
ATOM 3466 O O . LEU B 1 106 ? 24.109 9.271 27.549 1.00 7.96 103 LEU B O 1
ATOM 3471 N N . GLY B 1 107 ? 24.723 11.260 28.368 1.00 7.58 104 GLY B N 1
ATOM 3472 C CA . GLY B 1 107 ? 23.392 11.845 28.348 1.00 7.47 104 GLY B CA 1
ATOM 3473 C C . GLY B 1 107 ? 23.268 12.723 27.113 1.00 7.23 104 GLY B C 1
ATOM 3474 O O . GLY B 1 107 ? 24.234 12.931 26.401 1.00 7.66 104 GLY B O 1
ATOM 3475 N N . ASN B 1 108 ? 22.070 13.214 26.834 1.00 7.85 105 ASN B N 1
ATOM 3476 C CA . ASN B 1 108 ? 21.909 14.058 25.655 1.00 7.57 105 ASN B CA 1
ATOM 3477 C C . ASN B 1 108 ? 22.766 15.314 25.704 1.00 7.67 105 ASN B C 1
ATOM 3478 O O . ASN B 1 108 ? 23.255 15.744 24.705 1.00 7.86 105 ASN B O 1
ATOM 3483 N N . HIS B 1 109 ? 22.933 15.902 26.882 1.00 7.92 106 HIS B N 1
ATOM 3484 C CA . HIS B 1 109 ? 23.689 17.153 27.003 1.00 7.66 106 HIS B CA 1
ATOM 3485 C C . HIS B 1 109 ? 25.204 17.012 26.812 1.00 7.94 106 HIS B C 1
ATOM 3486 O O . HIS B 1 109 ? 25.866 18.009 26.636 1.00 9.13 106 HIS B O 1
ATOM 3493 N N . GLU B 1 110 ? 25.714 15.779 26.812 1.00 7.90 107 GLU B N 1
ATOM 3494 C CA . GLU B 1 110 ? 27.125 15.545 26.498 1.00 7.65 107 GLU B CA 1
ATOM 3495 C C . GLU B 1 110 ? 27.458 15.939 25.061 1.00 7.91 107 GLU B C 1
ATOM 3496 O O . GLU B 1 110 ? 28.599 16.141 24.741 1.00 9.54 107 GLU B O 1
ATOM 3502 N N . PHE B 1 111 ? 26.444 16.043 24.209 1.00 8.09 108 PHE B N 1
ATOM 3503 C CA . PHE B 1 111 ? 26.642 16.349 22.780 1.00 8.65 108 PHE B CA 1
ATOM 3504 C C . PHE B 1 111 ? 26.554 17.825 22.428 1.00 9.16 108 PHE B C 1
ATOM 3505 O O . PHE B 1 111 ? 26.823 18.211 21.308 1.00 9.14 108 PHE B O 1
ATOM 3513 N N . ASN B 1 112 ? 26.182 18.645 23.404 1.00 8.61 109 ASN B N 1
ATOM 3514 C CA . ASN B 1 112 ? 25.912 20.070 23.184 1.00 9.12 109 ASN B CA 1
ATOM 3515 C C . ASN B 1 112 ? 27.108 20.868 22.678 1.00 10.03 109 ASN B C 1
ATOM 3516 O O . ASN B 1 112 ? 26.940 21.885 22.033 1.00 11.56 109 ASN B O 1
ATOM 3521 N N . TYR B 1 113 ? 28.310 20.415 22.991 1.00 10.11 110 TYR B N 1
ATOM 3522 C CA . TYR B 1 113 ? 29.516 21.158 22.639 1.00 10.92 110 TYR B CA 1
ATOM 3523 C C . TYR B 1 113 ? 30.261 20.526 21.462 1.00 10.72 110 TYR B C 1
ATOM 3524 O O . TYR B 1 113 ? 31.382 20.910 21.149 1.00 11.46 110 TYR B O 1
ATOM 3533 N N . GLY B 1 114 ? 29.603 19.575 20.806 1.00 10.27 111 GLY B N 1
ATOM 3534 C CA . GLY B 1 114 ? 30.143 18.954 19.613 1.00 10.73 111 GLY B CA 1
ATOM 3535 C C . GLY B 1 114 ? 30.859 17.639 19.865 1.00 9.94 111 GLY B C 1
ATOM 3536 O O . GLY B 1 114 ? 31.250 17.334 20.962 1.00 10.01 111 GLY B O 1
ATOM 3537 N N . LEU B 1 115 ? 31.020 16.860 18.810 1.00 9.88 112 LEU B N 1
ATOM 3538 C CA . LEU B 1 115 ? 31.594 15.531 18.915 1.00 9.78 112 LEU B CA 1
ATOM 3539 C C . LEU B 1 115 ? 33.072 15.545 19.312 1.00 9.82 112 LEU B C 1
ATOM 3540 O O . LEU B 1 115 ? 33.509 14.701 20.049 1.00 9.77 112 LEU B O 1
ATOM 3545 N N . ASP B 1 116 ? 33.836 16.504 18.809 1.00 10.78 113 ASP B N 1
ATOM 3546 C CA . ASP B 1 116 ? 35.266 16.515 19.106 1.00 11.55 113 ASP B CA 1
ATOM 3547 C C . ASP B 1 116 ? 35.530 16.767 20.603 1.00 10.37 113 ASP B C 1
ATOM 3548 O O . ASP B 1 116 ? 36.335 16.095 21.210 1.00 10.88 113 ASP B O 1
ATOM 3553 N N . PHE B 1 117 ? 34.822 17.733 21.176 1.00 9.95 114 PHE B N 1
ATOM 3554 C CA . PHE B 1 117 ? 34.986 18.054 22.588 1.00 9.64 114 PHE B CA 1
ATOM 3555 C C . PHE B 1 117 ? 34.573 16.883 23.468 1.00 9.37 114 PHE B C 1
ATOM 3556 O O . PHE B 1 117 ? 35.208 16.607 24.451 1.00 9.59 114 PHE B O 1
ATOM 3564 N N . LEU B 1 118 ? 33.531 16.172 23.064 1.00 9.05 115 LEU B N 1
ATOM 3565 C CA . LEU B 1 118 ? 33.084 15.001 23.803 1.00 8.30 115 LEU B CA 1
ATOM 3566 C C . LEU B 1 118 ? 34.138 13.891 23.763 1.00 8.51 115 LEU B C 1
ATOM 3567 O O . LEU B 1 118 ? 34.426 13.289 24.773 1.00 9.04 115 LEU B O 1
ATOM 3572 N N . ASP B 1 119 ? 34.705 13.633 22.579 1.00 8.85 116 ASP B N 1
ATOM 3573 C CA . ASP B 1 119 ? 35.760 12.627 22.459 1.00 9.61 116 ASP B CA 1
ATOM 3574 C C . ASP B 1 119 ? 36.924 13.010 23.369 1.00 9.53 116 ASP B C 1
ATOM 3575 O O . ASP B 1 119 ? 37.501 12.200 24.028 1.00 9.93 116 ASP B O 1
ATOM 3580 N N . GLY B 1 120 ? 37.245 14.279 23.384 1.00 9.85 117 GLY B N 1
ATOM 3581 C CA . GLY B 1 120 ? 38.370 14.761 24.180 1.00 10.10 117 GLY B CA 1
ATOM 3582 C C . GLY B 1 120 ? 38.131 14.639 25.676 1.00 9.60 117 GLY B C 1
ATOM 3583 O O . GLY B 1 120 ? 38.997 14.233 26.455 1.00 9.86 117 GLY B O 1
ATOM 3584 N N . THR B 1 121 ? 36.879 14.935 26.067 1.00 8.98 118 THR B N 1
ATOM 3585 C CA . THR B 1 121 ? 36.405 14.771 27.457 1.00 9.20 118 THR B CA 1
ATOM 3586 C C . THR B 1 121 ? 36.567 13.325 27.906 1.00 8.93 118 THR B C 1
ATOM 3587 O O . THR B 1 121 ? 37.097 13.049 28.999 1.00 8.84 118 THR B O 1
ATOM 3591 N N . ILE B 1 122 ? 36.154 12.364 27.044 1.00 8.55 119 ILE B N 1
ATOM 3592 C CA . ILE B 1 122 ? 36.220 10.975 27.346 1.00 9.50 119 ILE B CA 1
ATOM 3593 C C . ILE B 1 122 ? 37.669 10.528 27.529 1.00 10.33 119 ILE B C 1
ATOM 3594 O O . ILE B 1 122 ? 37.939 9.656 28.369 1.00 10.57 119 ILE B O 1
ATOM 3599 N N . LYS B 1 123 ? 38.591 11.086 26.750 1.00 10.25 120 LYS B N 1
ATOM 3600 C CA . LYS B 1 123 ? 40.022 10.632 26.738 1.00 11.44 120 LYS B CA 1
ATOM 3601 C C . LYS B 1 123 ? 40.664 10.714 28.104 1.00 11.26 120 LYS B C 1
ATOM 3602 O O . LYS B 1 123 ? 41.511 9.889 28.453 1.00 13.43 120 LYS B O 1
ATOM 3608 N N . GLY B 1 124 ? 40.208 11.668 28.916 1.00 10.06 121 GLY B N 1
ATOM 3609 C CA . GLY B 1 124 ? 40.767 11.910 30.237 1.00 10.83 121 GLY B CA 1
ATOM 3610 C C . GLY B 1 124 ? 40.193 11.076 31.377 1.00 9.99 121 GLY B C 1
ATOM 3611 O O . GLY B 1 124 ? 40.709 11.119 32.477 1.00 10.95 121 GLY B O 1
ATOM 3612 N N . ALA B 1 125 ? 39.130 10.317 31.123 1.00 9.34 122 ALA B N 1
ATOM 3613 C CA . ALA B 1 125 ? 38.533 9.501 32.179 1.00 9.50 122 ALA B CA 1
ATOM 3614 C C . ALA B 1 125 ? 39.373 8.255 32.442 1.00 9.77 122 ALA B C 1
ATOM 3615 O O . ALA B 1 125 ? 39.809 7.594 31.521 1.00 11.29 122 ALA B O 1
ATOM 3617 N N . ASP B 1 126 ? 39.569 7.940 33.719 1.00 9.15 123 ASP B N 1
ATOM 3618 C CA . ASP B 1 126 ? 40.299 6.741 34.125 1.00 10.44 123 ASP B CA 1
ATOM 3619 C C . ASP B 1 126 ? 39.420 5.520 33.955 1.00 10.62 123 ASP B C 1
ATOM 3620 O O . ASP B 1 126 ? 39.898 4.404 33.946 1.00 14.42 123 ASP B O 1
ATOM 3625 N N . PHE B 1 127 ? 38.127 5.760 33.865 1.00 10.35 124 PHE B N 1
ATOM 3626 C CA . PHE B 1 127 ? 37.119 4.712 33.824 1.00 10.16 124 PHE B CA 1
ATOM 3627 C C . PHE B 1 127 ? 36.463 4.719 32.448 1.00 10.00 124 PHE B C 1
ATOM 3628 O O . PHE B 1 127 ? 36.489 5.712 31.764 1.00 10.80 124 PHE B O 1
ATOM 3636 N N . PRO B 1 128 ? 35.856 3.606 32.076 1.00 10.06 125 PRO B N 1
ATOM 3637 C CA . PRO B 1 128 ? 35.170 3.528 30.779 1.00 9.92 125 PRO B CA 1
ATOM 3638 C C . PRO B 1 128 ? 33.887 4.354 30.752 1.00 9.30 125 PRO B C 1
ATOM 3639 O O . PRO B 1 128 ? 33.125 4.334 31.706 1.00 9.03 125 PRO B O 1
ATOM 3643 N N . ILE B 1 129 ? 33.677 5.049 29.649 1.00 9.21 126 ILE B N 1
ATOM 3644 C CA . ILE B 1 129 ? 32.439 5.758 29.362 1.00 8.75 126 ILE B CA 1
ATOM 3645 C C . ILE B 1 129 ? 31.831 5.043 28.159 1.00 8.69 126 ILE B C 1
ATOM 3646 O O . ILE B 1 129 ? 32.410 4.998 27.101 1.00 10.56 126 ILE B O 1
ATOM 3651 N N . VAL B 1 130 ? 30.687 4.423 28.366 1.00 7.85 127 VAL B N 1
ATOM 3652 C CA . VAL B 1 130 ? 30.126 3.513 27.385 1.00 7.28 127 VAL B CA 1
ATOM 3653 C C . VAL B 1 130 ? 28.849 4.061 26.770 1.00 7.07 127 VAL B C 1
ATOM 3654 O O . VAL B 1 130 ? 28.105 4.776 27.408 1.00 8.55 127 VAL B O 1
ATOM 3658 N N . ASN B 1 131 ? 28.611 3.694 25.524 1.00 7.35 128 ASN B N 1
ATOM 3659 C CA . ASN B 1 131 ? 27.361 3.963 24.840 1.00 7.54 128 ASN B CA 1
ATOM 3660 C C . ASN B 1 131 ? 27.229 3.007 23.667 1.00 7.72 128 ASN B C 1
ATOM 3661 O O . ASN B 1 131 ? 28.143 2.894 22.865 1.00 8.34 128 ASN B O 1
ATOM 3666 N N . ALA B 1 132 ? 26.086 2.338 23.605 1.00 7.94 129 ALA B N 1
ATOM 3667 C CA . ALA B 1 132 ? 25.885 1.308 22.593 1.00 8.19 129 ALA B CA 1
ATOM 3668 C C . ALA B 1 132 ? 25.055 1.698 21.429 1.00 8.39 129 ALA B C 1
ATOM 3669 O O . ALA B 1 132 ? 25.128 0.996 20.377 1.00 9.91 129 ALA B O 1
ATOM 3671 N N . ASN B 1 133 ? 24.248 2.742 21.548 1.00 8.01 130 ASN B N 1
ATOM 3672 C CA . ASN B 1 133 ? 23.275 3.049 20.494 1.00 8.28 130 ASN B CA 1
ATOM 3673 C C . ASN B 1 133 ? 23.616 4.141 19.490 1.00 8.07 130 ASN B C 1
ATOM 3674 O O . ASN B 1 133 ? 23.017 4.194 18.456 1.00 9.06 130 ASN B O 1
ATOM 3679 N N . VAL B 1 134 ? 24.582 4.993 19.781 1.00 8.11 131 VAL B N 1
ATOM 3680 C CA . VAL B 1 134 ? 25.044 5.971 18.812 1.00 8.70 131 VAL B CA 1
ATOM 3681 C C . VAL B 1 134 ? 26.010 5.376 17.838 1.00 8.27 131 VAL B C 1
ATOM 3682 O O . VAL B 1 134 ? 26.989 4.758 18.264 1.00 8.58 131 VAL B O 1
ATOM 3686 N N . LYS B 1 135 ? 25.739 5.532 16.556 1.00 8.91 132 LYS B N 1
ATOM 3687 C CA . LYS B 1 135 ? 26.555 4.883 15.546 1.00 10.16 132 LYS B CA 1
ATOM 3688 C C . LYS B 1 135 ? 27.061 5.874 14.509 1.00 9.92 132 LYS B C 1
ATOM 3689 O O . LYS B 1 135 ? 26.520 6.951 14.340 1.00 10.14 132 LYS B O 1
ATOM 3695 N N . THR B 1 136 ? 28.134 5.493 13.819 1.00 9.89 133 THR B N 1
ATOM 3696 C CA . THR B 1 136 ? 28.575 6.250 12.653 1.00 10.76 133 THR B CA 1
ATOM 3697 C C . THR B 1 136 ? 27.499 6.106 11.565 1.00 12.19 133 THR B C 1
ATOM 3698 O O . THR B 1 136 ? 26.623 5.267 11.674 1.00 12.88 133 THR B O 1
ATOM 3702 N N . THR B 1 137 ? 27.603 6.945 10.544 1.00 12.91 134 THR B N 1
ATOM 3703 C CA . THR B 1 137 ? 26.627 6.881 9.444 1.00 14.77 134 THR B CA 1
ATOM 3704 C C . THR B 1 137 ? 26.692 5.526 8.688 1.00 15.20 134 THR B C 1
ATOM 3705 O O . THR B 1 137 ? 25.715 5.195 8.127 1.00 17.09 134 THR B O 1
ATOM 3709 N N A SER B 1 138 ? 27.777 4.800 8.804 0.50 15.90 135 SER B N 1
ATOM 3710 N N B SER B 1 138 ? 27.776 4.785 8.812 0.50 15.89 135 SER B N 1
ATOM 3711 C CA A SER B 1 138 ? 27.898 3.492 8.214 0.50 17.94 135 SER B CA 1
ATOM 3712 C CA B SER B 1 138 ? 27.910 3.434 8.277 0.50 17.95 135 SER B CA 1
ATOM 3713 C C A SER B 1 138 ? 27.506 2.368 9.159 0.50 17.34 135 SER B C 1
ATOM 3714 C C B SER B 1 138 ? 27.484 2.350 9.172 0.50 17.34 135 SER B C 1
ATOM 3715 O O A SER B 1 138 ? 27.500 1.263 8.801 0.50 19.13 135 SER B O 1
ATOM 3716 O O B SER B 1 138 ? 27.486 1.248 8.812 0.50 19.11 135 SER B O 1
ATOM 3721 N N . GLY B 1 139 ? 27.186 2.704 10.431 1.00 14.83 136 GLY B N 1
ATOM 3722 C CA . GLY B 1 139 ? 26.675 1.679 11.315 1.00 14.92 136 GLY B CA 1
ATOM 3723 C C . GLY B 1 139 ? 27.633 1.148 12.372 1.00 15.02 136 GLY B C 1
ATOM 3724 O O . GLY B 1 139 ? 27.309 0.229 13.066 1.00 17.03 136 GLY B O 1
ATOM 3725 N N . GLU B 1 140 ? 28.824 1.712 12.482 1.00 12.54 137 GLU B N 1
ATOM 3726 C CA . GLU B 1 140 ? 29.752 1.262 13.510 1.00 12.37 137 GLU B CA 1
ATOM 3727 C C . GLU B 1 140 ? 29.439 1.939 14.856 1.00 11.23 137 GLU B C 1
ATOM 3728 O O . GLU B 1 140 ? 28.960 3.040 14.883 1.00 12.16 137 GLU B O 1
ATOM 3734 N N . ASN B 1 141 ? 29.742 1.277 15.961 1.00 10.73 138 ASN B N 1
ATOM 3735 C CA . ASN B 1 141 ? 29.587 1.950 17.251 1.00 10.24 138 ASN B CA 1
ATOM 3736 C C . ASN B 1 141 ? 30.469 3.183 17.285 1.00 9.66 138 ASN B C 1
ATOM 3737 O O . ASN B 1 141 ? 31.647 3.102 16.983 1.00 11.15 138 ASN B O 1
ATOM 3742 N N . ARG B 1 142 ? 29.884 4.318 17.636 1.00 8.34 139 ARG B N 1
ATOM 3743 C CA . ARG B 1 142 ? 30.613 5.570 17.684 1.00 9.05 139 ARG B CA 1
ATOM 3744 C C . ARG B 1 142 ? 31.436 5.707 18.974 1.00 8.29 139 ARG B C 1
ATOM 3745 O O . ARG B 1 142 ? 32.355 6.487 19.025 1.00 8.72 139 ARG B O 1
ATOM 3753 N N . TYR B 1 143 ? 31.058 4.929 19.988 1.00 7.62 140 TYR B N 1
ATOM 3754 C CA . TYR B 1 143 ? 31.696 4.902 21.309 1.00 8.67 140 TYR B CA 1
ATOM 3755 C C . TYR B 1 143 ? 31.922 3.450 21.737 1.00 9.04 140 TYR B C 1
ATOM 3756 O O . TYR B 1 143 ? 31.320 2.544 21.218 1.00 10.25 140 TYR B O 1
ATOM 3765 N N . THR B 1 144 ? 32.766 3.262 22.733 1.00 9.09 141 THR B N 1
ATOM 3766 C CA . THR B 1 144 ? 32.899 1.965 23.379 1.00 9.09 141 THR B CA 1
ATOM 3767 C C . THR B 1 144 ? 31.493 1.466 23.757 1.00 8.23 141 THR B C 1
ATOM 3768 O O . THR B 1 144 ? 30.820 2.093 24.551 1.00 8.37 141 THR B O 1
ATOM 3772 N N . PRO B 1 145 ? 31.023 0.370 23.175 1.00 9.25 142 PRO B N 1
ATOM 3773 C CA . PRO B 1 145 ? 29.609 0.011 23.391 1.00 9.95 142 PRO B CA 1
ATOM 3774 C C . PRO B 1 145 ? 29.325 -0.545 24.779 1.00 8.63 142 PRO B C 1
ATOM 3775 O O . PRO B 1 145 ? 28.246 -0.348 25.310 1.00 9.89 142 PRO B O 1
ATOM 3779 N N . TYR B 1 146 ? 30.305 -1.236 25.341 1.00 8.73 143 TYR B N 1
ATOM 3780 C CA . TYR B 1 146 ? 30.200 -1.847 26.661 1.00 8.84 143 TYR B CA 1
ATOM 3781 C C . TYR B 1 146 ? 31.609 -2.154 27.130 1.00 9.59 143 TYR B C 1
ATOM 3782 O O . TYR B 1 146 ? 32.521 -2.151 26.324 1.00 10.06 143 TYR B O 1
ATOM 3791 N N A VAL B 1 147 ? 31.768 -2.448 28.405 0.50 9.47 144 VAL B N 1
ATOM 3792 N N B VAL B 1 147 ? 31.768 -2.462 28.412 0.50 9.46 144 VAL B N 1
ATOM 3793 C CA A VAL B 1 147 ? 33.020 -2.967 28.903 0.50 10.77 144 VAL B CA 1
ATOM 3794 C CA B VAL B 1 147 ? 33.029 -2.945 28.930 0.50 10.83 144 VAL B CA 1
ATOM 3795 C C A VAL B 1 147 ? 32.673 -4.030 29.923 0.50 10.44 144 VAL B C 1
ATOM 3796 C C B VAL B 1 147 ? 32.668 -4.008 29.953 0.50 10.50 144 VAL B C 1
ATOM 3797 O O A VAL B 1 147 ? 31.631 -3.983 30.566 0.50 12.21 144 VAL B O 1
ATOM 3798 O O B VAL B 1 147 ? 31.617 -3.971 30.577 0.50 12.23 144 VAL B O 1
ATOM 3805 N N . ILE B 1 148 ? 33.568 -4.988 30.060 1.00 9.98 145 ILE B N 1
ATOM 3806 C CA . ILE B 1 148 ? 33.469 -6.019 31.087 1.00 11.00 145 ILE B CA 1
ATOM 3807 C C . ILE B 1 148 ? 34.747 -6.047 31.920 1.00 11.83 145 ILE B C 1
ATOM 3808 O O . ILE B 1 148 ? 35.826 -6.127 31.382 1.00 13.32 145 ILE B O 1
ATOM 3813 N N . ASN B 1 149 ? 34.596 -5.972 33.237 1.00 12.29 146 ASN B N 1
ATOM 3814 C CA . ASN B 1 149 ? 35.710 -5.989 34.177 1.00 13.40 146 ASN B CA 1
ATOM 3815 C C . ASN B 1 149 ? 35.568 -7.180 35.103 1.00 12.98 146 ASN B C 1
ATOM 3816 O O . ASN B 1 149 ? 34.517 -7.379 35.699 1.00 13.66 146 ASN B O 1
ATOM 3821 N N . GLU B 1 150 ? 36.629 -7.970 35.219 1.00 14.07 147 GLU B N 1
ATOM 3822 C CA . GLU B 1 150 ? 36.628 -9.067 36.171 1.00 15.35 147 GLU B CA 1
ATOM 3823 C C . GLU B 1 150 ? 36.969 -8.520 37.545 1.00 15.51 147 GLU B C 1
ATOM 3824 O O . GLU B 1 150 ? 38.050 -8.015 37.768 1.00 17.17 147 GLU B O 1
ATOM 3830 N N . LYS B 1 151 ? 36.008 -8.635 38.449 1.00 15.51 148 LYS B N 1
ATOM 3831 C CA . LYS B 1 151 ? 36.123 -8.115 39.796 1.00 15.72 148 LYS B CA 1
ATOM 3832 C C . LYS B 1 151 ? 36.350 -9.238 40.785 1.00 16.23 148 LYS B C 1
ATOM 3833 O O . LYS B 1 151 ? 35.717 -10.277 40.696 1.00 17.99 148 LYS B O 1
ATOM 3839 N N . THR B 1 152 ? 37.249 -9.012 41.730 1.00 14.99 149 THR B N 1
ATOM 3840 C CA . THR B 1 152 ? 37.426 -9.940 42.844 1.00 15.23 149 THR B CA 1
ATOM 3841 C C . THR B 1 152 ? 36.580 -9.472 44.012 1.00 14.78 149 THR B C 1
ATOM 3842 O O . THR B 1 152 ? 36.927 -8.552 44.701 1.00 17.71 149 THR B O 1
ATOM 3846 N N . LEU B 1 153 ? 35.434 -10.100 44.174 1.00 13.23 150 LEU B N 1
ATOM 3847 C CA . LEU B 1 153 ? 34.483 -9.743 45.206 1.00 13.06 150 LEU B CA 1
ATOM 3848 C C . LEU B 1 153 ? 34.615 -10.692 46.396 1.00 12.90 150 LEU B C 1
ATOM 3849 O O . LEU B 1 153 ? 35.106 -11.814 46.264 1.00 15.14 150 LEU B O 1
ATOM 3854 N N . ILE B 1 154 ? 34.181 -10.228 47.555 1.00 11.94 151 ILE B N 1
ATOM 3855 C CA . ILE B 1 154 ? 34.258 -11.051 48.760 1.00 11.83 151 ILE B CA 1
ATOM 3856 C C . ILE B 1 154 ? 32.859 -11.531 49.125 1.00 12.06 151 ILE B C 1
ATOM 3857 O O . ILE B 1 154 ? 31.943 -10.740 49.272 1.00 12.33 151 ILE B O 1
ATOM 3862 N N . ASP B 1 155 ? 32.690 -12.837 49.252 1.00 11.86 152 ASP B N 1
ATOM 3863 C CA . ASP B 1 155 ? 31.376 -13.385 49.568 1.00 12.28 152 ASP B CA 1
ATOM 3864 C C . ASP B 1 155 ? 31.076 -13.328 51.076 1.00 11.75 152 ASP B C 1
ATOM 3865 O O . ASP B 1 155 ? 31.880 -12.830 51.847 1.00 12.37 152 ASP B O 1
ATOM 3870 N N A GLU B 1 156 ? 29.884 -13.860 51.506 0.50 12.37 153 GLU B N 1
ATOM 3871 N N B GLU B 1 156 ? 29.922 -13.849 51.471 0.50 12.32 153 GLU B N 1
ATOM 3872 C CA A GLU B 1 156 ? 29.460 -13.752 52.885 0.50 13.62 153 GLU B CA 1
ATOM 3873 C CA B GLU B 1 156 ? 29.487 -13.730 52.861 0.50 13.62 153 GLU B CA 1
ATOM 3874 C C A GLU B 1 156 ? 30.278 -14.674 53.787 0.50 12.95 153 GLU B C 1
ATOM 3875 C C B GLU B 1 156 ? 30.284 -14.668 53.788 0.50 12.94 153 GLU B C 1
ATOM 3876 O O A GLU B 1 156 ? 30.278 -14.508 54.987 0.50 13.70 153 GLU B O 1
ATOM 3877 O O B GLU B 1 156 ? 30.276 -14.497 54.952 0.50 13.70 153 GLU B O 1
ATOM 3888 N N . ASN B 1 157 ? 30.994 -15.616 53.179 1.00 12.03 154 ASN B N 1
ATOM 3889 C CA . ASN B 1 157 ? 31.997 -16.433 53.937 1.00 11.05 154 ASN B CA 1
ATOM 3890 C C . ASN B 1 157 ? 33.384 -15.843 53.961 1.00 10.91 154 ASN B C 1
ATOM 3891 O O . ASN B 1 157 ? 34.362 -16.469 54.397 1.00 12.24 154 ASN B O 1
ATOM 3896 N N . GLY B 1 158 ? 33.601 -14.612 53.406 1.00 11.27 155 GLY B N 1
ATOM 3897 C CA . GLY B 1 158 ? 34.924 -13.973 53.314 1.00 11.66 155 GLY B CA 1
ATOM 3898 C C . GLY B 1 158 ? 35.728 -14.424 52.159 1.00 11.48 155 GLY B C 1
ATOM 3899 O O . GLY B 1 158 ? 36.909 -14.004 52.053 1.00 12.36 155 GLY B O 1
ATOM 3900 N N . ASN B 1 159 ? 35.230 -15.360 51.353 1.00 12.18 156 ASN B N 1
ATOM 3901 C CA . ASN B 1 159 ? 36.037 -15.921 50.249 1.00 12.39 156 ASN B CA 1
ATOM 3902 C C . ASN B 1 159 ? 35.991 -15.144 48.933 1.00 12.83 156 ASN B C 1
ATOM 3903 O O . ASN B 1 159 ? 35.003 -14.408 48.692 1.00 13.42 156 ASN B O 1
ATOM 3908 N N . GLU B 1 160 ? 37.052 -15.241 48.157 1.00 13.22 157 GLU B N 1
ATOM 3909 C CA . GLU B 1 160 ? 37.135 -14.500 46.913 1.00 13.75 157 GLU B CA 1
ATOM 3910 C C . GLU B 1 160 ? 36.272 -15.148 45.863 1.00 14.29 157 GLU B C 1
ATOM 3911 O O . GLU B 1 160 ? 36.260 -16.357 45.718 1.00 15.16 157 GLU B O 1
ATOM 3917 N N . GLN B 1 161 ? 35.543 -14.321 45.122 1.00 13.82 158 GLN B N 1
ATOM 3918 C CA . GLN B 1 161 ? 34.769 -14.793 43.983 1.00 14.47 158 GLN B CA 1
ATOM 3919 C C . GLN B 1 161 ? 35.035 -13.877 42.790 1.00 14.95 158 GLN B C 1
ATOM 3920 O O . GLN B 1 161 ? 34.861 -12.681 42.897 1.00 15.69 158 GLN B O 1
ATOM 3926 N N A LYS B 1 162 ? 35.565 -14.406 41.667 0.50 15.67 159 LYS B N 1
ATOM 3927 N N B LYS B 1 162 ? 35.568 -14.394 41.687 0.50 15.65 159 LYS B N 1
ATOM 3928 C CA A LYS B 1 162 ? 35.784 -13.573 40.510 0.50 17.35 159 LYS B CA 1
ATOM 3929 C CA B LYS B 1 162 ? 35.772 -13.559 40.529 0.50 17.33 159 LYS B CA 1
ATOM 3930 C C A LYS B 1 162 ? 34.454 -13.452 39.775 0.50 17.00 159 LYS B C 1
ATOM 3931 C C B LYS B 1 162 ? 34.450 -13.453 39.791 0.50 17.00 159 LYS B C 1
ATOM 3932 O O A LYS B 1 162 ? 33.841 -14.435 39.439 0.50 19.36 159 LYS B O 1
ATOM 3933 O O B LYS B 1 162 ? 33.864 -14.399 39.471 0.50 19.37 159 LYS B O 1
ATOM 3944 N N . VAL B 1 163 ? 33.977 -12.297 39.594 1.00 15.13 160 VAL B N 1
ATOM 3945 C CA . VAL B 1 163 ? 32.711 -11.931 38.958 1.00 13.63 160 VAL B CA 1
ATOM 3946 C C . VAL B 1 163 ? 32.944 -10.890 37.853 1.00 12.21 160 VAL B C 1
ATOM 3947 O O . VAL B 1 163 ? 33.514 -9.856 38.104 1.00 12.66 160 VAL B O 1
ATOM 3951 N N . LYS B 1 164 ? 32.524 -11.212 36.639 1.00 11.74 161 LYS B N 1
ATOM 3952 C CA . LYS B 1 164 ? 32.710 -10.319 35.510 1.00 11.87 161 LYS B CA 1
ATOM 3953 C C . LYS B 1 164 ? 31.508 -9.404 35.428 1.00 10.37 161 LYS B C 1
ATOM 3954 O O . LYS B 1 164 ? 30.393 -9.832 35.246 1.00 11.12 161 LYS B O 1
ATOM 3960 N N . VAL B 1 165 ? 31.782 -8.132 35.646 1.00 9.89 162 VAL B N 1
ATOM 3961 C CA . VAL B 1 165 ? 30.760 -7.091 35.613 1.00 9.56 162 VAL B CA 1
ATOM 3962 C C . VAL B 1 165 ? 30.850 -6.313 34.300 1.00 9.37 162 VAL B C 1
ATOM 3963 O O . VAL B 1 165 ? 31.884 -5.805 33.924 1.00 10.06 162 VAL B O 1
ATOM 3967 N N . GLY B 1 166 ? 29.725 -6.247 33.623 1.00 9.20 163 GLY B N 1
ATOM 3968 C CA . GLY B 1 166 ? 29.600 -5.471 32.399 1.00 9.40 163 GLY B CA 1
ATOM 3969 C C . GLY B 1 166 ? 28.770 -4.225 32.548 1.00 8.65 163 GLY B C 1
ATOM 3970 O O . GLY B 1 166 ? 27.764 -4.220 33.308 1.00 10.40 163 GLY B O 1
ATOM 3971 N N . TYR B 1 167 ? 29.145 -3.172 31.848 1.00 8.41 164 TYR B N 1
ATOM 3972 C CA . TYR B 1 167 ? 28.391 -1.921 31.751 1.00 8.69 164 TYR B CA 1
ATOM 3973 C C . TYR B 1 167 ? 28.030 -1.664 30.322 1.00 8.10 164 TYR B C 1
ATOM 3974 O O . TYR B 1 167 ? 28.909 -1.790 29.451 1.00 8.93 164 TYR B O 1
ATOM 3983 N N . ILE B 1 168 ? 26.801 -1.236 30.099 1.00 8.25 165 ILE B N 1
ATOM 3984 C CA . ILE B 1 168 ? 26.322 -0.830 28.789 1.00 7.52 165 ILE B CA 1
ATOM 3985 C C . ILE B 1 168 ? 25.556 0.464 28.977 1.00 7.64 165 ILE B C 1
ATOM 3986 O O . ILE B 1 168 ? 24.907 0.642 29.985 1.00 9.39 165 ILE B O 1
ATOM 3991 N N . GLY B 1 169 ? 25.637 1.358 28.005 1.00 7.88 166 GLY B N 1
ATOM 3992 C CA . GLY B 1 169 ? 24.970 2.650 28.121 1.00 8.06 166 GLY B CA 1
ATOM 3993 C C . GLY B 1 169 ? 24.094 2.992 26.937 1.00 6.93 166 GLY B C 1
ATOM 3994 O O . GLY B 1 169 ? 24.349 2.567 25.840 1.00 7.55 166 GLY B O 1
ATOM 3995 N N . PHE B 1 170 ? 23.083 3.809 27.197 1.00 7.00 167 PHE B N 1
ATOM 3996 C CA . PHE B 1 170 ? 22.100 4.256 26.204 1.00 7.73 167 PHE B CA 1
ATOM 3997 C C . PHE B 1 170 ? 21.753 5.726 26.360 1.00 6.91 167 PHE B C 1
ATOM 3998 O O . PHE B 1 170 ? 21.649 6.231 27.464 1.00 7.69 167 PHE B O 1
ATOM 4006 N N . VAL B 1 171 ? 21.526 6.378 25.227 1.00 7.34 168 VAL B N 1
ATOM 4007 C CA . VAL B 1 171 ? 21.094 7.782 25.187 1.00 7.25 168 VAL B CA 1
ATOM 4008 C C . VAL B 1 171 ? 19.825 7.892 24.327 1.00 7.74 168 VAL B C 1
ATOM 4009 O O . VAL B 1 171 ? 19.575 7.061 23.473 1.00 7.99 168 VAL B O 1
ATOM 4013 N N . PRO B 1 172 ? 18.997 8.904 24.552 1.00 7.60 169 PRO B N 1
ATOM 4014 C CA . PRO B 1 172 ? 17.779 8.992 23.733 1.00 8.85 169 PRO B CA 1
ATOM 4015 C C . PRO B 1 172 ? 18.082 9.337 22.266 1.00 8.14 169 PRO B C 1
ATOM 4016 O O . PRO B 1 172 ? 18.942 10.141 21.994 1.00 8.60 169 PRO B O 1
ATOM 4020 N N . PRO B 1 173 ? 17.342 8.725 21.342 1.00 8.61 170 PRO B N 1
ATOM 4021 C CA . PRO B 1 173 ? 17.545 8.999 19.912 1.00 9.86 170 PRO B CA 1
ATOM 4022 C C . PRO B 1 173 ? 17.213 10.435 19.523 1.00 8.95 170 PRO B C 1
ATOM 4023 O O . PRO B 1 173 ? 17.639 10.883 18.488 1.00 10.10 170 PRO B O 1
ATOM 4027 N N . GLN B 1 174 ? 16.505 11.141 20.394 1.00 8.85 171 GLN B N 1
ATOM 4028 C CA . GLN B 1 174 ? 16.108 12.527 20.182 1.00 9.29 171 GLN B CA 1
ATOM 4029 C C . GLN B 1 174 ? 17.295 13.512 20.166 1.00 9.70 171 GLN B C 1
ATOM 4030 O O . GLN B 1 174 ? 17.110 14.676 19.875 1.00 10.10 171 GLN B O 1
ATOM 4036 N N . ILE B 1 175 ? 18.506 13.038 20.475 1.00 8.55 172 ILE B N 1
ATOM 4037 C CA . ILE B 1 175 ? 19.699 13.891 20.341 1.00 9.11 172 ILE B CA 1
ATOM 4038 C C . ILE B 1 175 ? 19.830 14.362 18.875 1.00 9.05 172 ILE B C 1
ATOM 4039 O O . ILE B 1 175 ? 20.374 15.393 18.612 1.00 9.43 172 ILE B O 1
ATOM 4052 N N . THR B 1 177 ? 17.535 15.518 17.118 1.00 10.89 174 THR B N 1
ATOM 4053 C CA . THR B 1 177 ? 16.760 16.752 17.083 1.00 12.16 174 THR B CA 1
ATOM 4054 C C . THR B 1 177 ? 17.417 17.821 17.948 1.00 11.23 174 THR B C 1
ATOM 4055 O O . THR B 1 177 ? 17.688 18.920 17.491 1.00 12.55 174 THR B O 1
ATOM 4059 N N . TRP B 1 178 ? 17.689 17.482 19.205 1.00 10.43 175 TRP B N 1
ATOM 4060 C CA . TRP B 1 178 ? 18.223 18.449 20.156 1.00 10.58 175 TRP B CA 1
ATOM 4061 C C . TRP B 1 178 ? 19.579 19.004 19.746 1.00 10.73 175 TRP B C 1
ATOM 4062 O O . TRP B 1 178 ? 19.878 20.141 20.030 1.00 11.97 175 TRP B O 1
ATOM 4073 N N . ASP B 1 179 ? 20.395 18.170 19.114 1.00 10.55 176 ASP B N 1
ATOM 4074 C CA . ASP B 1 179 ? 21.731 18.570 18.647 1.00 10.06 176 ASP B CA 1
ATOM 4075 C C . ASP B 1 179 ? 21.865 18.336 17.135 1.00 10.59 176 ASP B C 1
ATOM 4076 O O . ASP B 1 179 ? 22.889 17.921 16.645 1.00 11.13 176 ASP B O 1
ATOM 4081 N N . LYS B 1 180 ? 20.788 18.642 16.422 1.00 11.40 177 LYS B N 1
ATOM 4082 C CA . LYS B 1 180 ? 20.781 18.576 14.963 1.00 12.15 177 LYS B CA 1
ATOM 4083 C C . LYS B 1 180 ? 22.030 19.204 14.314 1.00 12.84 177 LYS B C 1
ATOM 4084 O O . LYS B 1 180 ? 22.665 18.580 13.488 1.00 13.29 177 LYS B O 1
ATOM 4090 N N . LYS B 1 181 ? 22.387 20.420 14.681 1.00 13.46 178 LYS B N 1
ATOM 4091 C CA . LYS B 1 181 ? 23.538 21.092 14.063 1.00 14.55 178 LYS B CA 1
ATOM 4092 C C . LYS B 1 181 ? 24.834 20.307 14.266 1.00 13.40 178 LYS B C 1
ATOM 4093 O O . LYS B 1 181 ? 25.639 20.171 13.362 1.00 13.69 178 LYS B O 1
ATOM 4099 N N . ASN B 1 182 ? 25.022 19.786 15.475 1.00 11.83 179 ASN B N 1
ATOM 4100 C CA . ASN B 1 182 ? 26.248 19.059 15.799 1.00 11.74 179 ASN B CA 1
ATOM 4101 C C . ASN B 1 182 ? 26.294 17.637 15.276 1.00 11.42 179 ASN B C 1
ATOM 4102 O O . ASN B 1 182 ? 27.350 17.067 15.145 1.00 12.41 179 ASN B O 1
ATOM 4107 N N . LEU B 1 183 ? 25.137 17.063 14.989 1.00 11.37 180 LEU B N 1
ATOM 4108 C CA . LEU B 1 183 ? 25.058 15.627 14.754 1.00 11.08 180 LEU B CA 1
ATOM 4109 C C . LEU B 1 183 ? 24.566 15.174 13.381 1.00 12.04 180 LEU B C 1
ATOM 4110 O O . LEU B 1 183 ? 24.905 14.097 12.951 1.00 12.08 180 LEU B O 1
ATOM 4115 N N . GLU B 1 184 ? 23.735 15.987 12.739 1.00 12.72 181 GLU B N 1
ATOM 4116 C CA . GLU B 1 184 ? 23.180 15.640 11.438 1.00 15.50 181 GLU B CA 1
ATOM 4117 C C . GLU B 1 184 ? 24.293 15.318 10.444 1.00 15.23 181 GLU B C 1
ATOM 4118 O O . GLU B 1 184 ? 25.231 16.072 10.292 1.00 15.62 181 GLU B O 1
ATOM 4124 N N . GLY B 1 185 ? 24.178 14.172 9.799 1.00 15.39 182 GLY B N 1
ATOM 4125 C CA . GLY B 1 185 ? 25.193 13.760 8.845 1.00 15.71 182 GLY B CA 1
ATOM 4126 C C . GLY B 1 185 ? 26.452 13.150 9.442 1.00 16.21 182 GLY B C 1
ATOM 4127 O O . GLY B 1 185 ? 27.316 12.706 8.710 1.00 17.87 182 GLY B O 1
ATOM 4128 N N . GLN B 1 186 ? 26.548 13.109 10.769 1.00 14.45 183 GLN B N 1
ATOM 4129 C CA . GLN B 1 186 ? 27.754 12.611 11.443 1.00 13.66 183 GLN B CA 1
ATOM 4130 C C . GLN B 1 186 ? 27.571 11.349 12.284 1.00 11.97 183 GLN B C 1
ATOM 4131 O O . GLN B 1 186 ? 28.497 10.585 12.458 1.00 12.64 183 GLN B O 1
ATOM 4137 N N . VAL B 1 187 ? 26.371 11.161 12.821 1.00 12.38 184 VAL B N 1
ATOM 4138 C CA . VAL B 1 187 ? 26.017 9.947 13.555 1.00 11.45 184 VAL B CA 1
ATOM 4139 C C . VAL B 1 187 ? 24.544 9.612 13.332 1.00 11.88 184 VAL B C 1
ATOM 4140 O O . VAL B 1 187 ? 23.820 10.422 12.778 1.00 12.48 184 VAL B O 1
ATOM 4144 N N . GLN B 1 188 ? 24.136 8.439 13.747 1.00 11.57 185 GLN B N 1
ATOM 4145 C CA . GLN B 1 188 ? 22.739 8.059 13.803 1.00 12.09 185 GLN B CA 1
ATOM 4146 C C . GLN B 1 188 ? 22.562 7.407 15.163 1.00 11.10 185 GLN B C 1
ATOM 4147 O O . GLN B 1 188 ? 23.533 7.036 15.806 1.00 11.60 185 GLN B O 1
ATOM 4153 N N . VAL B 1 189 ? 21.318 7.256 15.591 1.00 9.96 186 VAL B N 1
ATOM 4154 C CA . VAL B 1 189 ? 21.067 6.640 16.886 1.00 9.91 186 VAL B CA 1
ATOM 4155 C C . VAL B 1 189 ? 20.037 5.517 16.813 1.00 10.61 186 VAL B C 1
ATOM 4156 O O . VAL B 1 189 ? 18.905 5.731 16.410 1.00 13.52 186 VAL B O 1
ATOM 4160 N N . GLN B 1 190 ? 20.452 4.335 17.223 1.00 9.67 187 GLN B N 1
ATOM 4161 C CA . GLN B 1 190 ? 19.618 3.158 17.239 1.00 9.61 187 GLN B CA 1
ATOM 4162 C C . GLN B 1 190 ? 18.662 3.222 18.434 1.00 9.78 187 GLN B C 1
ATOM 4163 O O . GLN B 1 190 ? 19.004 3.739 19.493 1.00 10.19 187 GLN B O 1
ATOM 4169 N N . ASP B 1 191 ? 17.461 2.697 18.226 1.00 10.24 188 ASP B N 1
ATOM 4170 C CA . ASP B 1 191 ? 16.475 2.534 19.287 1.00 10.57 188 ASP B CA 1
ATOM 4171 C C . ASP B 1 191 ? 17.129 1.895 20.497 1.00 9.39 188 ASP B C 1
ATOM 4172 O O . ASP B 1 191 ? 17.910 0.974 20.372 1.00 10.24 188 ASP B O 1
ATOM 4177 N N . ILE B 1 192 ? 16.769 2.391 21.676 1.00 8.57 189 ILE B N 1
ATOM 4178 C CA . ILE B 1 192 ? 17.364 1.910 22.923 1.00 8.52 189 ILE B CA 1
ATOM 4179 C C . ILE B 1 192 ? 17.227 0.394 23.128 1.00 9.27 189 ILE B C 1
ATOM 4180 O O . ILE B 1 192 ? 18.207 -0.295 23.307 1.00 9.82 189 ILE B O 1
ATOM 4185 N N . VAL B 1 193 ? 16.003 -0.108 23.075 1.00 9.76 190 VAL B N 1
ATOM 4186 C CA . VAL B 1 193 ? 15.747 -1.543 23.231 1.00 10.13 190 VAL B CA 1
ATOM 4187 C C . VAL B 1 193 ? 16.439 -2.399 22.154 1.00 9.58 190 VAL B C 1
ATOM 4188 O O . VAL B 1 193 ? 17.030 -3.413 22.461 1.00 10.40 190 VAL B O 1
ATOM 4192 N N . GLU B 1 194 ? 16.372 -1.965 20.903 1.00 10.37 191 GLU B N 1
ATOM 4193 C CA . GLU B 1 194 ? 17.035 -2.704 19.829 1.00 10.90 191 GLU B CA 1
ATOM 4194 C C . GLU B 1 194 ? 18.550 -2.743 20.044 1.00 10.49 191 GLU B C 1
ATOM 4195 O O . GLU B 1 194 ? 19.165 -3.765 19.879 1.00 11.07 191 GLU B O 1
ATOM 4201 N N A SER B 1 195 ? 19.107 -1.657 20.525 0.50 9.63 192 SER B N 1
ATOM 4202 N N B SER B 1 195 ? 19.207 -1.657 20.525 0.50 9.83 192 SER B N 1
ATOM 4203 C CA A SER B 1 195 ? 20.547 -1.644 20.871 0.50 10.03 192 SER B CA 1
ATOM 4204 C CA B SER B 1 195 ? 20.647 -1.644 20.871 0.50 10.26 192 SER B CA 1
ATOM 4205 C C A SER B 1 195 ? 20.890 -2.649 21.956 0.50 9.66 192 SER B C 1
ATOM 4206 C C B SER B 1 195 ? 20.990 -2.649 21.956 0.50 9.78 192 SER B C 1
ATOM 4207 O O A SER B 1 195 ? 21.916 -3.335 21.933 0.50 9.91 192 SER B O 1
ATOM 4208 O O B SER B 1 195 ? 22.016 -3.335 21.933 0.50 10.37 192 SER B O 1
ATOM 4213 N N . ALA B 1 196 ? 20.042 -2.692 22.998 1.00 9.38 193 ALA B N 1
ATOM 4214 C CA . ALA B 1 196 ? 20.253 -3.626 24.091 1.00 10.05 193 ALA B CA 1
ATOM 4215 C C . ALA B 1 196 ? 20.206 -5.063 23.588 1.00 9.77 193 ALA B C 1
ATOM 4216 O O . ALA B 1 196 ? 21.059 -5.852 23.911 1.00 10.94 193 ALA B O 1
ATOM 4218 N N . ASN B 1 197 ? 19.191 -5.372 22.792 1.00 11.18 194 ASN B N 1
ATOM 4219 C CA . ASN B 1 197 ? 19.033 -6.716 22.244 1.00 12.69 194 ASN B CA 1
ATOM 4220 C C . ASN B 1 197 ? 20.178 -7.127 21.307 1.00 12.45 194 ASN B C 1
ATOM 4221 O O . ASN B 1 197 ? 20.521 -8.279 21.263 1.00 13.59 194 ASN B O 1
ATOM 4226 N N . GLU B 1 198 ? 20.765 -6.174 20.593 1.00 12.20 195 GLU B N 1
ATOM 4227 C CA . GLU B 1 198 ? 21.909 -6.449 19.723 1.00 13.32 195 GLU B CA 1
ATOM 4228 C C . GLU B 1 198 ? 23.181 -6.701 20.524 1.00 12.49 195 GLU B C 1
ATOM 4229 O O . GLU B 1 198 ? 24.002 -7.528 20.162 1.00 13.90 195 GLU B O 1
ATOM 4235 N N . THR B 1 199 ? 23.325 -5.980 21.628 1.00 11.56 196 THR B N 1
ATOM 4236 C CA . THR B 1 199 ? 24.585 -5.936 22.363 1.00 11.16 196 THR B CA 1
ATOM 4237 C C . THR B 1 199 ? 24.704 -6.938 23.518 1.00 11.33 196 THR B C 1
ATOM 4238 O O . THR B 1 199 ? 25.746 -7.504 23.730 1.00 12.25 196 THR B O 1
ATOM 4242 N N A ILE B 1 200 ? 23.656 -7.166 24.296 0.50 11.85 197 ILE B N 1
ATOM 4243 N N B ILE B 1 200 ? 23.628 -7.130 24.259 0.50 11.83 197 ILE B N 1
ATOM 4244 C CA A ILE B 1 200 ? 23.628 -8.115 25.438 0.50 12.14 197 ILE B CA 1
ATOM 4245 C CA B ILE B 1 200 ? 23.642 -8.058 25.382 0.50 12.11 197 ILE B CA 1
ATOM 4246 C C A ILE B 1 200 ? 24.203 -9.507 25.088 0.50 12.32 197 ILE B C 1
ATOM 4247 C C B ILE B 1 200 ? 24.190 -9.460 25.039 0.50 12.27 197 ILE B C 1
ATOM 4248 O O A ILE B 1 200 ? 24.954 -10.072 25.848 0.50 12.36 197 ILE B O 1
ATOM 4249 O O B ILE B 1 200 ? 24.969 -9.991 25.801 0.50 12.20 197 ILE B O 1
ATOM 4258 N N . PRO B 1 201 ? 23.790 -10.047 23.901 1.00 13.00 198 PRO B N 1
ATOM 4259 C CA . PRO B 1 201 ? 24.306 -11.388 23.560 1.00 13.61 198 PRO B CA 1
ATOM 4260 C C . PRO B 1 201 ? 25.851 -11.467 23.466 1.00 13.80 198 PRO B C 1
ATOM 4261 O O . PRO B 1 201 ? 26.495 -12.427 23.816 1.00 14.58 198 PRO B O 1
ATOM 4265 N N . LYS B 1 202 ? 26.422 -10.371 22.996 1.00 13.20 199 LYS B N 1
ATOM 4266 C CA . LYS B 1 202 ? 27.859 -10.241 22.912 1.00 14.41 199 LYS B CA 1
ATOM 4267 C C . LYS B 1 202 ? 28.503 -10.150 24.286 1.00 12.71 199 LYS B C 1
ATOM 4268 O O . LYS B 1 202 ? 29.527 -10.751 24.480 1.00 13.89 199 LYS B O 1
ATOM 4282 N N . LYS B 1 204 ? 27.249 -11.392 27.046 1.00 11.65 201 LYS B N 1
ATOM 4283 C CA . LYS B 1 204 ? 27.150 -12.704 27.637 1.00 13.48 201 LYS B CA 1
ATOM 4284 C C . LYS B 1 204 ? 28.209 -13.647 27.047 1.00 13.59 201 LYS B C 1
ATOM 4285 O O . LYS B 1 204 ? 28.828 -14.387 27.774 1.00 15.10 201 LYS B O 1
ATOM 4291 N N . ALA B 1 205 ? 28.410 -13.586 25.739 1.00 13.36 202 ALA B N 1
ATOM 4292 C CA . ALA B 1 205 ? 29.422 -14.414 25.087 1.00 13.46 202 ALA B CA 1
ATOM 4293 C C . ALA B 1 205 ? 30.808 -14.111 25.605 1.00 14.71 202 ALA B C 1
ATOM 4294 O O . ALA B 1 205 ? 31.609 -15.015 25.789 1.00 16.54 202 ALA B O 1
ATOM 4296 N N . GLU B 1 206 ? 31.089 -12.841 25.846 1.00 14.50 203 GLU B N 1
ATOM 4297 C CA . GLU B 1 206 ? 32.377 -12.437 26.373 1.00 14.67 203 GLU B CA 1
ATOM 4298 C C . GLU B 1 206 ? 32.510 -12.619 27.892 1.00 14.49 203 GLU B C 1
ATOM 4299 O O . GLU B 1 206 ? 33.502 -12.193 28.472 1.00 17.43 203 GLU B O 1
ATOM 4305 N N . GLY B 1 207 ? 31.529 -13.246 28.520 1.00 13.72 204 GLY B N 1
ATOM 4306 C CA . GLY B 1 207 ? 31.667 -13.677 29.897 1.00 14.23 204 GLY B CA 1
ATOM 4307 C C . GLY B 1 207 ? 31.012 -12.856 30.996 1.00 14.09 204 GLY B C 1
ATOM 4308 O O . GLY B 1 207 ? 31.141 -13.180 32.159 1.00 14.52 204 GLY B O 1
ATOM 4309 N N . ALA B 1 208 ? 30.285 -11.813 30.633 1.00 12.73 205 ALA B N 1
ATOM 4310 C CA . ALA B 1 208 ? 29.637 -11.005 31.665 1.00 12.04 205 ALA B CA 1
ATOM 4311 C C . ALA B 1 208 ? 28.729 -11.840 32.557 1.00 11.89 205 ALA B C 1
ATOM 4312 O O . ALA B 1 208 ? 27.867 -12.535 32.081 1.00 12.52 205 ALA B O 1
ATOM 4314 N N . ASP B 1 209 ? 28.952 -11.724 33.858 1.00 11.67 206 ASP B N 1
ATOM 4315 C CA . ASP B 1 209 ? 28.113 -12.351 34.880 1.00 12.42 206 ASP B CA 1
ATOM 4316 C C . ASP B 1 209 ? 26.990 -11.420 35.400 1.00 12.18 206 ASP B C 1
ATOM 4317 O O . ASP B 1 209 ? 25.896 -11.896 35.687 1.00 14.06 206 ASP B O 1
ATOM 4322 N N . VAL B 1 210 ? 27.301 -10.122 35.548 1.00 10.96 207 VAL B N 1
ATOM 4323 C CA . VAL B 1 210 ? 26.369 -9.089 35.964 1.00 10.95 207 VAL B CA 1
ATOM 4324 C C . VAL B 1 210 ? 26.431 -7.993 34.889 1.00 10.49 207 VAL B C 1
ATOM 4325 O O . VAL B 1 210 ? 27.492 -7.582 34.503 1.00 12.52 207 VAL B O 1
ATOM 4329 N N . ILE B 1 211 ? 25.227 -7.556 34.472 1.00 10.06 208 ILE B N 1
ATOM 4330 C CA . ILE B 1 211 ? 25.126 -6.497 33.474 1.00 9.88 208 ILE B CA 1
ATOM 4331 C C . ILE B 1 211 ? 24.413 -5.315 34.071 1.00 8.46 208 ILE B C 1
ATOM 4332 O O . ILE B 1 211 ? 23.225 -5.452 34.486 1.00 8.94 208 ILE B O 1
ATOM 4337 N N . ILE B 1 212 ? 25.094 -4.177 34.045 1.00 8.30 209 ILE B N 1
ATOM 4338 C CA . ILE B 1 212 ? 24.503 -2.917 34.558 1.00 8.03 209 ILE B CA 1
ATOM 4339 C C . ILE B 1 212 ? 24.192 -1.995 33.390 1.00 8.09 209 ILE B C 1
ATOM 4340 O O . ILE B 1 212 ? 25.130 -1.695 32.627 1.00 8.56 209 ILE B O 1
ATOM 4345 N N . ALA B 1 213 ? 22.964 -1.562 33.273 1.00 7.24 210 ALA B N 1
ATOM 4346 C CA . ALA B 1 213 ? 22.594 -0.598 32.286 1.00 7.62 210 ALA B CA 1
ATOM 4347 C C . ALA B 1 213 ? 22.668 0.827 32.812 1.00 7.27 210 ALA B C 1
ATOM 4348 O O . ALA B 1 213 ? 21.975 1.148 33.790 1.00 8.44 210 ALA B O 1
ATOM 4350 N N . LEU B 1 214 ? 23.497 1.642 32.182 1.00 7.20 211 LEU B N 1
ATOM 4351 C CA . LEU B 1 214 ? 23.512 3.070 32.414 1.00 6.29 211 LEU B CA 1
ATOM 4352 C C . LEU B 1 214 ? 22.587 3.663 31.347 1.00 6.19 211 LEU B C 1
ATOM 4353 O O . LEU B 1 214 ? 22.996 4.047 30.276 1.00 7.53 211 LEU B O 1
ATOM 4358 N N . ALA B 1 215 ? 21.302 3.665 31.670 1.00 6.86 212 ALA B N 1
ATOM 4359 C CA . ALA B 1 215 ? 20.264 4.029 30.731 1.00 7.33 212 ALA B CA 1
ATOM 4360 C C . ALA B 1 215 ? 19.883 5.479 30.940 1.00 6.45 212 ALA B C 1
ATOM 4361 O O . ALA B 1 215 ? 19.120 5.817 31.829 1.00 7.14 212 ALA B O 1
ATOM 4363 N N . HIS B 1 216 ? 20.435 6.340 30.094 1.00 7.05 213 HIS B N 1
ATOM 4364 C CA . HIS B 1 216 ? 20.110 7.766 30.184 1.00 7.18 213 HIS B CA 1
ATOM 4365 C C . HIS B 1 216 ? 18.785 8.006 29.484 1.00 6.31 213 HIS B C 1
ATOM 4366 O O . HIS B 1 216 ? 18.711 8.445 28.355 1.00 7.42 213 HIS B O 1
ATOM 4373 N N . THR B 1 217 ? 17.745 7.689 30.230 1.00 6.86 214 THR B N 1
ATOM 4374 C CA . THR B 1 217 ? 16.379 7.628 29.724 1.00 7.42 214 THR B CA 1
ATOM 4375 C C . THR B 1 217 ? 15.496 7.357 30.943 1.00 6.71 214 THR B C 1
ATOM 4376 O O . THR B 1 217 ? 15.906 6.726 31.869 1.00 7.89 214 THR B O 1
ATOM 4380 N N . GLY B 1 218 ? 14.286 7.876 30.913 1.00 7.81 215 GLY B N 1
ATOM 4381 C CA . GLY B 1 218 ? 13.354 7.822 32.016 1.00 8.44 215 GLY B CA 1
ATOM 4382 C C . GLY B 1 218 ? 12.354 6.696 31.901 1.00 7.46 215 GLY B C 1
ATOM 4383 O O . GLY B 1 218 ? 12.495 5.778 31.110 1.00 8.62 215 GLY B O 1
ATOM 4384 N N . ILE B 1 219 ? 11.320 6.818 32.724 1.00 7.22 216 ILE B N 1
ATOM 4385 C CA . ILE B 1 219 ? 10.364 5.767 33.005 1.00 8.26 216 ILE B CA 1
ATOM 4386 C C . ILE B 1 219 ? 8.968 6.235 32.627 1.00 9.34 216 ILE B C 1
ATOM 4387 O O . ILE B 1 219 ? 8.572 7.325 32.980 1.00 11.53 216 ILE B O 1
ATOM 4392 N N . GLU B 1 220 ? 8.253 5.383 31.896 1.00 8.75 217 GLU B N 1
ATOM 4393 C CA . GLU B 1 220 ? 6.806 5.514 31.718 1.00 8.72 217 GLU B CA 1
ATOM 4394 C C . GLU B 1 220 ? 6.168 4.248 32.286 1.00 9.11 217 GLU B C 1
ATOM 4395 O O . GLU B 1 220 ? 6.819 3.251 32.506 1.00 9.50 217 GLU B O 1
ATOM 4401 N N . LYS B 1 221 ? 4.879 4.337 32.569 1.00 9.55 218 LYS B N 1
ATOM 4402 C CA . LYS B 1 221 ? 4.183 3.274 33.282 1.00 9.33 218 LYS B CA 1
ATOM 4403 C C . LYS B 1 221 ? 3.736 2.112 32.422 1.00 9.53 218 LYS B C 1
ATOM 4404 O O . LYS B 1 221 ? 3.396 1.081 32.955 1.00 11.02 218 LYS B O 1
ATOM 4410 N N . GLN B 1 222 ? 3.733 2.309 31.111 1.00 8.97 219 GLN B N 1
ATOM 4411 C CA . GLN B 1 222 ? 3.288 1.284 30.176 1.00 9.12 219 GLN B CA 1
ATOM 4412 C C . GLN B 1 222 ? 4.218 1.199 28.964 1.00 9.64 219 GLN B C 1
ATOM 4413 O O . GLN B 1 222 ? 5.029 2.074 28.728 1.00 9.58 219 GLN B O 1
ATOM 4419 N N . ALA B 1 223 ? 4.057 0.125 28.204 1.00 9.80 220 ALA B N 1
ATOM 4420 C CA . ALA B 1 223 ? 4.886 -0.138 27.036 1.00 9.56 220 ALA B CA 1
ATOM 4421 C C . ALA B 1 223 ? 4.822 0.968 26.001 1.00 9.95 220 ALA B C 1
ATOM 4422 O O . ALA B 1 223 ? 3.806 1.616 25.799 1.00 9.96 220 ALA B O 1
ATOM 4424 N N . GLN B 1 224 ? 5.959 1.165 25.364 1.00 9.86 221 GLN B N 1
ATOM 4425 C CA . GLN B 1 224 ? 6.071 2.032 24.208 1.00 10.35 221 GLN B CA 1
ATOM 4426 C C . GLN B 1 224 ? 6.745 1.255 23.079 1.00 11.94 221 GLN B C 1
ATOM 4427 O O . GLN B 1 224 ? 7.178 0.149 23.259 1.00 14.21 221 GLN B O 1
ATOM 4433 N N A SER B 1 225 ? 6.794 1.950 21.822 0.50 12.90 222 SER B N 1
ATOM 4434 N N B SER B 1 225 ? 6.806 1.860 21.912 0.50 12.64 222 SER B N 1
ATOM 4435 C CA A SER B 1 225 ? 7.436 1.278 20.705 0.50 13.54 222 SER B CA 1
ATOM 4436 C CA B SER B 1 225 ? 7.415 1.248 20.734 0.50 13.51 222 SER B CA 1
ATOM 4437 C C A SER B 1 225 ? 8.820 1.837 20.444 0.50 12.25 222 SER B C 1
ATOM 4438 C C B SER B 1 225 ? 8.808 1.815 20.442 0.50 12.24 222 SER B C 1
ATOM 4439 O O A SER B 1 225 ? 9.353 2.617 21.228 0.50 12.73 222 SER B O 1
ATOM 4440 O O B SER B 1 225 ? 9.347 2.604 21.219 0.50 12.75 222 SER B O 1
ATOM 4445 N N A SER B 1 226 ? 9.428 1.431 19.349 0.50 13.00 223 SER B N 1
ATOM 4446 N N B SER B 1 226 ? 9.415 1.409 19.336 0.50 13.03 223 SER B N 1
ATOM 4447 C CA A SER B 1 226 ? 10.811 1.850 19.107 0.50 14.10 223 SER B CA 1
ATOM 4448 C CA B SER B 1 226 ? 10.766 1.860 19.063 0.50 14.19 223 SER B CA 1
ATOM 4449 C C A SER B 1 226 ? 10.884 3.336 18.966 0.50 13.46 223 SER B C 1
ATOM 4450 C C B SER B 1 226 ? 10.865 3.370 18.937 0.50 13.50 223 SER B C 1
ATOM 4451 O O A SER B 1 226 ? 9.930 4.009 18.460 0.50 14.13 223 SER B O 1
ATOM 4452 O O B SER B 1 226 ? 9.960 4.018 18.465 0.50 14.17 223 SER B O 1
ATOM 4457 N N . GLY B 1 227 ? 11.997 3.917 19.359 1.00 12.54 224 GLY B N 1
ATOM 4458 C CA . GLY B 1 227 ? 12.245 5.289 19.250 1.00 12.50 224 GLY B CA 1
ATOM 4459 C C . GLY B 1 227 ? 11.881 6.146 20.462 1.00 11.25 224 GLY B C 1
ATOM 4460 O O . GLY B 1 227 ? 12.095 7.353 20.458 1.00 12.88 224 GLY B O 1
ATOM 4461 N N . ALA B 1 228 ? 11.313 5.503 21.473 1.00 10.71 225 ALA B N 1
ATOM 4462 C CA . ALA B 1 228 ? 10.864 6.194 22.674 1.00 10.85 225 ALA B CA 1
ATOM 4463 C C . ALA B 1 228 ? 11.999 6.922 23.380 1.00 9.85 225 ALA B C 1
ATOM 4464 O O . ALA B 1 228 ? 13.096 6.411 23.515 1.00 11.08 225 ALA B O 1
ATOM 4466 N N . GLU B 1 229 ? 11.680 8.120 23.846 1.00 9.35 226 GLU B N 1
ATOM 4467 C CA . GLU B 1 229 ? 12.619 8.940 24.599 1.00 8.81 226 GLU B CA 1
ATOM 4468 C C . GLU B 1 229 ? 12.913 8.372 25.983 1.00 8.45 226 GLU B C 1
ATOM 4469 O O . GLU B 1 229 ? 14.041 8.444 26.446 1.00 8.74 226 GLU B O 1
ATOM 4475 N N . ASN B 1 230 ? 11.871 7.863 26.638 1.00 7.97 227 ASN B N 1
ATOM 4476 C CA . ASN B 1 230 ? 11.917 7.382 28.014 1.00 8.06 227 ASN B CA 1
ATOM 4477 C C . ASN B 1 230 ? 11.542 5.897 28.052 1.00 7.69 227 ASN B C 1
ATOM 4478 O O . ASN B 1 230 ? 10.392 5.542 28.189 1.00 8.55 227 ASN B O 1
ATOM 4483 N N . ALA B 1 231 ? 12.556 5.056 27.931 1.00 8.07 228 ALA B N 1
ATOM 4484 C CA . ALA B 1 231 ? 12.387 3.662 27.556 1.00 8.62 228 ALA B CA 1
ATOM 4485 C C . ALA B 1 231 ? 12.689 2.628 28.635 1.00 7.81 228 ALA B C 1
ATOM 4486 O O . ALA B 1 231 ? 12.769 1.460 28.330 1.00 8.65 228 ALA B O 1
ATOM 4488 N N . VAL B 1 232 ? 12.882 3.047 29.881 1.00 7.58 229 VAL B N 1
ATOM 4489 C CA . VAL B 1 232 ? 13.254 2.096 30.940 1.00 7.64 229 VAL B CA 1
ATOM 4490 C C . VAL B 1 232 ? 12.249 0.932 31.101 1.00 7.65 229 VAL B C 1
ATOM 4491 O O . VAL B 1 232 ? 12.636 -0.197 31.268 1.00 8.23 229 VAL B O 1
ATOM 4495 N N . PHE B 1 233 ? 10.953 1.228 31.052 1.00 7.71 230 PHE B N 1
ATOM 4496 C CA . PHE B 1 233 ? 9.957 0.155 31.166 1.00 8.51 230 PHE B CA 1
ATOM 4497 C C . PHE B 1 233 ? 10.163 -0.888 30.077 1.00 7.63 230 PHE B C 1
ATOM 4498 O O . PHE B 1 233 ? 10.073 -2.063 30.323 1.00 8.95 230 PHE B O 1
ATOM 4506 N N . ASP B 1 234 ? 10.434 -0.431 28.866 1.00 7.76 231 ASP B N 1
ATOM 4507 C CA . ASP B 1 234 ? 10.688 -1.339 27.744 1.00 8.31 231 ASP B CA 1
ATOM 4508 C C . ASP B 1 234 ? 12.016 -2.115 27.867 1.00 8.11 231 ASP B C 1
ATOM 4509 O O . ASP B 1 234 ? 12.073 -3.280 27.539 1.00 9.19 231 ASP B O 1
ATOM 4514 N N . LEU B 1 235 ? 13.063 -1.460 28.354 1.00 8.53 232 LEU B N 1
ATOM 4515 C CA . LEU B 1 235 ? 14.302 -2.152 28.662 1.00 9.15 232 LEU B CA 1
ATOM 4516 C C . LEU B 1 235 ? 14.068 -3.282 29.661 1.00 9.37 232 LEU B C 1
ATOM 4517 O O . LEU B 1 235 ? 14.546 -4.386 29.495 1.00 10.70 232 LEU B O 1
ATOM 4522 N N . ALA B 1 236 ? 13.303 -2.993 30.700 1.00 8.28 233 ALA B N 1
ATOM 4523 C CA . ALA B 1 236 ? 13.087 -3.974 31.765 1.00 8.95 233 ALA B CA 1
ATOM 4524 C C . ALA B 1 236 ? 12.230 -5.175 31.332 1.00 9.10 233 ALA B C 1
ATOM 4525 O O . ALA B 1 236 ? 12.409 -6.253 31.831 1.00 10.45 233 ALA B O 1
ATOM 4527 N N . THR B 1 237 ? 11.321 -4.951 30.390 1.00 9.57 234 THR B N 1
ATOM 4528 C CA . THR B 1 237 ? 10.302 -5.938 29.932 1.00 9.73 234 THR B CA 1
ATOM 4529 C C . THR B 1 237 ? 10.695 -6.612 28.625 1.00 10.74 234 THR B C 1
ATOM 4530 O O . THR B 1 237 ? 10.283 -7.796 28.450 1.00 11.80 234 THR B O 1
ATOM 4534 N N . LYS B 1 238 ? 11.394 -5.954 27.707 1.00 10.70 235 LYS B N 1
ATOM 4535 C CA . LYS B 1 238 ? 11.570 -6.481 26.336 1.00 11.63 235 LYS B CA 1
ATOM 4536 C C . LYS B 1 238 ? 12.907 -7.084 26.147 1.00 13.30 235 LYS B C 1
ATOM 4537 O O . LYS B 1 238 ? 13.182 -7.703 25.099 1.00 16.88 235 LYS B O 1
ATOM 4543 N N . THR B 1 239 ? 13.792 -6.967 27.118 1.00 11.45 236 THR B N 1
ATOM 4544 C CA . THR B 1 239 ? 15.129 -7.551 26.973 1.00 11.86 236 THR B CA 1
ATOM 4545 C C . THR B 1 239 ? 15.338 -8.691 27.949 1.00 11.42 236 THR B C 1
ATOM 4546 O O . THR B 1 239 ? 14.523 -8.889 28.818 1.00 12.78 236 THR B O 1
ATOM 4550 N N A LYS B 1 240 ? 16.485 -9.362 27.873 0.50 12.57 237 LYS B N 1
ATOM 4551 N N B LYS B 1 240 ? 16.482 -9.361 27.883 0.50 12.56 237 LYS B N 1
ATOM 4552 C CA A LYS B 1 240 ? 16.814 -10.385 28.832 0.50 15.03 237 LYS B CA 1
ATOM 4553 C CA B LYS B 1 240 ? 16.813 -10.370 28.850 0.50 15.01 237 LYS B CA 1
ATOM 4554 C C A LYS B 1 240 ? 18.284 -10.285 29.161 0.50 14.59 237 LYS B C 1
ATOM 4555 C C B LYS B 1 240 ? 18.281 -10.276 29.171 0.50 14.58 237 LYS B C 1
ATOM 4556 O O A LYS B 1 240 ? 19.096 -10.135 28.276 0.50 16.69 237 LYS B O 1
ATOM 4557 O O B LYS B 1 240 ? 19.069 -10.129 28.295 0.50 16.72 237 LYS B O 1
ATOM 4568 N N . GLY B 1 241 ? 18.675 -10.307 30.304 1.00 13.41 238 GLY B N 1
ATOM 4569 C CA . GLY B 1 241 ? 20.068 -10.318 30.726 1.00 13.22 238 GLY B CA 1
ATOM 4570 C C . GLY B 1 241 ? 20.582 -9.085 31.468 1.00 10.81 238 GLY B C 1
ATOM 4571 O O . GLY B 1 241 ? 21.707 -9.067 31.892 1.00 11.73 238 GLY B O 1
ATOM 4572 N N . ILE B 1 242 ? 19.753 -8.062 31.628 1.00 9.87 239 ILE B N 1
ATOM 4573 C CA . ILE B 1 242 ? 20.156 -6.900 32.416 1.00 9.84 239 ILE B CA 1
ATOM 4574 C C . ILE B 1 242 ? 19.825 -7.166 33.881 1.00 9.61 239 ILE B C 1
ATOM 4575 O O . ILE B 1 242 ? 18.716 -7.524 34.224 1.00 11.50 239 ILE B O 1
ATOM 4580 N N . ASP B 1 243 ? 20.810 -6.979 34.737 1.00 9.25 240 ASP B N 1
ATOM 4581 C CA . ASP B 1 243 ? 20.654 -7.232 36.167 1.00 9.59 240 ASP B CA 1
ATOM 4582 C C . ASP B 1 243 ? 20.352 -6.006 37.021 1.00 9.36 240 ASP B C 1
ATOM 4583 O O . ASP B 1 243 ? 19.879 -6.134 38.130 1.00 9.89 240 ASP B O 1
ATOM 4588 N N . ALA B 1 244 ? 20.656 -4.828 36.495 1.00 8.55 241 ALA B N 1
ATOM 4589 C CA . ALA B 1 244 ? 20.429 -3.565 37.206 1.00 8.71 241 ALA B CA 1
ATOM 4590 C C . ALA B 1 244 ? 20.349 -2.447 36.196 1.00 8.01 241 ALA B C 1
ATOM 4591 O O . ALA B 1 244 ? 21.081 -2.446 35.242 1.00 8.70 241 ALA B O 1
ATOM 4593 N N . ILE B 1 245 ? 19.458 -1.499 36.452 1.00 7.71 242 ILE B N 1
ATOM 4594 C CA . ILE B 1 245 ? 19.261 -0.342 35.581 1.00 7.70 242 ILE B CA 1
ATOM 4595 C C . ILE B 1 245 ? 19.375 0.966 36.364 1.00 6.70 242 ILE B C 1
ATOM 4596 O O . ILE B 1 245 ? 18.680 1.190 37.347 1.00 7.65 242 ILE B O 1
ATOM 4601 N N . ILE B 1 246 ? 20.264 1.830 35.903 1.00 6.87 243 ILE B N 1
ATOM 4602 C CA . ILE B 1 246 ? 20.312 3.208 36.389 1.00 7.29 243 ILE B CA 1
ATOM 4603 C C . ILE B 1 246 ? 19.539 4.065 35.377 1.00 7.05 243 ILE B C 1
ATOM 4604 O O . ILE B 1 246 ? 19.797 3.961 34.190 1.00 7.48 243 ILE B O 1
ATOM 4609 N N A SER B 1 247 ? 18.598 4.884 35.854 0.50 7.37 244 SER B N 1
ATOM 4610 N N B SER B 1 247 ? 18.574 4.877 35.828 0.50 7.40 244 SER B N 1
ATOM 4611 C CA A SER B 1 247 ? 17.744 5.737 35.059 0.50 7.77 244 SER B CA 1
ATOM 4612 C CA B SER B 1 247 ? 17.752 5.701 34.969 0.50 7.91 244 SER B CA 1
ATOM 4613 C C A SER B 1 247 ? 17.984 7.185 35.341 0.50 8.06 244 SER B C 1
ATOM 4614 C C B SER B 1 247 ? 17.992 7.162 35.315 0.50 8.00 244 SER B C 1
ATOM 4615 O O A SER B 1 247 ? 18.514 7.547 36.381 0.50 8.71 244 SER B O 1
ATOM 4616 O O B SER B 1 247 ? 18.478 7.476 36.382 0.50 8.68 244 SER B O 1
ATOM 4621 N N . GLY B 1 248 ? 17.716 8.020 34.350 1.00 7.98 245 GLY B N 1
ATOM 4622 C CA . GLY B 1 248 ? 17.818 9.450 34.550 1.00 8.05 245 GLY B CA 1
ATOM 4623 C C . GLY B 1 248 ? 16.947 10.168 33.545 1.00 6.84 245 GLY B C 1
ATOM 4624 O O . GLY B 1 248 ? 15.845 9.741 33.239 1.00 7.83 245 GLY B O 1
ATOM 4625 N N . HIS B 1 249 ? 17.477 11.281 33.065 1.00 7.13 246 HIS B N 1
ATOM 4626 C CA . HIS B 1 249 ? 16.896 12.096 32.016 1.00 7.66 246 HIS B CA 1
ATOM 4627 C C . HIS B 1 249 ? 15.676 12.914 32.486 1.00 7.60 246 HIS B C 1
ATOM 4628 O O . HIS B 1 249 ? 15.619 14.096 32.245 1.00 8.18 246 HIS B O 1
ATOM 4635 N N . GLN B 1 250 ? 14.713 12.284 33.154 1.00 8.08 247 GLN B N 1
ATOM 4636 C CA . GLN B 1 250 ? 13.484 12.967 33.569 1.00 8.30 247 GLN B CA 1
ATOM 4637 C C . GLN B 1 250 ? 13.649 13.867 34.800 1.00 8.02 247 GLN B C 1
ATOM 4638 O O . GLN B 1 250 ? 12.811 14.705 35.058 1.00 9.69 247 GLN B O 1
ATOM 4644 N N . HIS B 1 251 ? 14.734 13.698 35.544 1.00 7.83 248 HIS B N 1
ATOM 4645 C CA . HIS B 1 251 ? 14.967 14.487 36.765 1.00 8.74 248 HIS B CA 1
ATOM 4646 C C . HIS B 1 251 ? 13.916 14.157 37.838 1.00 8.39 248 HIS B C 1
ATOM 4647 O O . HIS B 1 251 ? 13.671 14.941 38.734 1.00 10.01 248 HIS B O 1
ATOM 4654 N N . GLY B 1 252 ? 13.325 12.977 37.749 1.00 8.96 249 GLY B N 1
ATOM 4655 C CA . GLY B 1 252 ? 12.379 12.518 38.749 1.00 8.82 249 GLY B CA 1
ATOM 4656 C C . GLY B 1 252 ? 13.002 11.607 39.782 1.00 8.11 249 GLY B C 1
ATOM 4657 O O . GLY B 1 252 ? 14.218 11.501 39.883 1.00 8.63 249 GLY B O 1
ATOM 4658 N N . LEU B 1 253 ? 12.139 10.954 40.550 1.00 8.35 250 LEU B N 1
ATOM 4659 C CA . LEU B 1 253 ? 12.554 10.001 41.581 1.00 8.46 250 LEU B CA 1
ATOM 4660 C C . LEU B 1 253 ? 12.024 8.602 41.275 1.00 8.60 250 LEU B C 1
ATOM 4661 O O . LEU B 1 253 ? 10.870 8.420 40.917 1.00 10.32 250 LEU B O 1
ATOM 4666 N N . PHE B 1 254 ? 12.895 7.617 41.434 1.00 8.43 251 PHE B N 1
ATOM 4667 C CA . PHE B 1 254 ? 12.474 6.221 41.453 1.00 8.47 251 PHE B CA 1
ATOM 4668 C C . PHE B 1 254 ? 13.403 5.408 42.346 1.00 8.55 251 PHE B C 1
ATOM 4669 O O . PHE B 1 254 ? 14.594 5.522 42.219 1.00 8.32 251 PHE B O 1
ATOM 4677 N N . PRO B 1 255 ? 12.864 4.581 43.231 1.00 8.38 252 PRO B N 1
ATOM 4678 C CA . PRO B 1 255 ? 11.424 4.341 43.391 1.00 10.08 252 PRO B CA 1
ATOM 4679 C C . PRO B 1 255 ? 10.678 5.497 44.015 1.00 10.78 252 PRO B C 1
ATOM 4680 O O . PRO B 1 255 ? 11.253 6.351 44.642 1.00 11.46 252 PRO B O 1
ATOM 4684 N N . SER B 1 256 ? 9.376 5.500 43.806 1.00 10.73 253 SER B N 1
ATOM 4685 C CA . SER B 1 256 ? 8.500 6.463 44.455 1.00 12.22 253 SER B CA 1
ATOM 4686 C C . SER B 1 256 ? 7.081 5.907 44.460 1.00 13.36 253 SER B C 1
ATOM 4687 O O . SER B 1 256 ? 6.746 5.025 43.683 1.00 13.21 253 SER B O 1
ATOM 4690 N N . ALA B 1 257 ? 6.272 6.435 45.375 1.00 15.78 254 ALA B N 1
ATOM 4691 C CA . ALA B 1 257 ? 4.932 5.929 45.661 1.00 17.03 254 ALA B CA 1
ATOM 4692 C C . ALA B 1 257 ? 3.984 5.960 44.470 1.00 15.92 254 ALA B C 1
ATOM 4693 O O . ALA B 1 257 ? 3.058 5.186 44.380 1.00 15.69 254 ALA B O 1
ATOM 4695 N N . GLU B 1 258 ? 4.213 6.869 43.565 1.00 16.60 255 GLU B N 1
ATOM 4696 C CA . GLU B 1 258 ? 3.396 7.021 42.393 1.00 17.39 255 GLU B CA 1
ATOM 4697 C C . GLU B 1 258 ? 3.237 5.711 41.567 1.00 15.60 255 GLU B C 1
ATOM 4698 O O . GLU B 1 258 ? 2.254 5.484 40.876 1.00 17.10 255 GLU B O 1
ATOM 4704 N N . TYR B 1 259 ? 4.241 4.852 41.640 1.00 12.52 256 TYR B N 1
ATOM 4705 C CA . TYR B 1 259 ? 4.275 3.641 40.828 1.00 11.59 256 TYR B CA 1
ATOM 4706 C C . TYR B 1 259 ? 3.635 2.434 41.513 1.00 10.87 256 TYR B C 1
ATOM 4707 O O . TYR B 1 259 ? 3.525 1.373 40.928 1.00 10.76 256 TYR B O 1
ATOM 4716 N N . ALA B 1 260 ? 3.214 2.610 42.757 1.00 11.64 257 ALA B N 1
ATOM 4717 C CA . ALA B 1 260 ? 2.566 1.528 43.471 1.00 12.34 257 ALA B CA 1
ATOM 4718 C C . ALA B 1 260 ? 1.271 1.173 42.768 1.00 12.71 257 ALA B C 1
ATOM 4719 O O . ALA B 1 260 ? 0.455 2.029 42.498 1.00 14.49 257 ALA B O 1
ATOM 4721 N N . GLY B 1 261 ? 1.099 -0.102 42.470 1.00 11.49 258 GLY B N 1
ATOM 4722 C CA . GLY B 1 261 ? -0.089 -0.536 41.761 1.00 11.52 258 GLY B CA 1
ATOM 4723 C C . GLY B 1 261 ? 0.010 -0.574 40.248 1.00 10.39 258 GLY B C 1
ATOM 4724 O O . GLY B 1 261 ? -0.905 -1.041 39.611 1.00 12.39 258 GLY B O 1
ATOM 4725 N N . VAL B 1 262 ? 1.111 -0.096 39.690 1.00 9.67 259 VAL B N 1
ATOM 4726 C CA . VAL B 1 262 ? 1.348 -0.183 38.246 1.00 9.91 259 VAL B CA 1
ATOM 4727 C C . VAL B 1 262 ? 1.925 -1.563 37.942 1.00 9.53 259 VAL B C 1
ATOM 4728 O O . VAL B 1 262 ? 2.847 -2.016 38.596 1.00 9.76 259 VAL B O 1
ATOM 4732 N N . ALA B 1 263 ? 1.341 -2.238 36.963 1.00 10.30 260 ALA B N 1
ATOM 4733 C CA . ALA B 1 263 ? 1.801 -3.575 36.613 1.00 10.47 260 ALA B CA 1
ATOM 4734 C C . ALA B 1 263 ? 3.311 -3.569 36.324 1.00 9.18 260 ALA B C 1
ATOM 4735 O O . ALA B 1 263 ? 3.807 -2.700 35.648 1.00 9.24 260 ALA B O 1
ATOM 4737 N N . GLN B 1 264 ? 3.996 -4.554 36.885 1.00 10.58 261 GLN B N 1
ATOM 4738 C CA . GLN B 1 264 ? 5.429 -4.788 36.716 1.00 10.91 261 GLN B CA 1
ATOM 4739 C C . GLN B 1 264 ? 6.278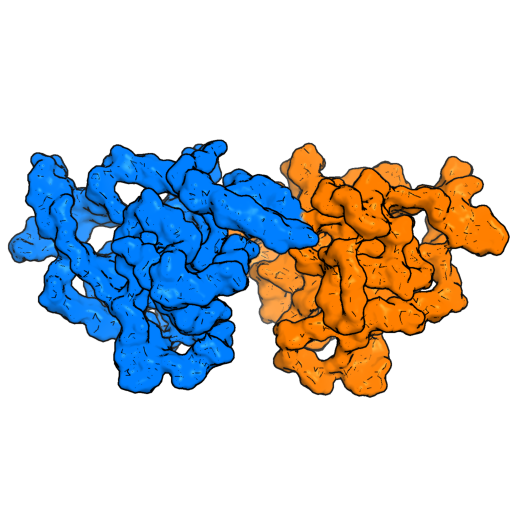 -4.024 37.729 1.00 9.65 261 GLN B C 1
ATOM 4740 O O . GLN B 1 264 ? 7.446 -4.320 37.871 1.00 11.06 261 GLN B O 1
ATOM 4746 N N . PHE B 1 265 ? 5.692 -3.042 38.412 1.00 9.16 262 PHE B N 1
ATOM 4747 C CA . PHE B 1 265 ? 6.432 -2.256 39.394 1.00 8.72 262 PHE B CA 1
ATOM 4748 C C . PHE B 1 265 ? 6.325 -2.847 40.810 1.00 10.01 262 PHE B C 1
ATOM 4749 O O . PHE B 1 265 ? 5.277 -3.288 41.224 1.00 11.62 262 PHE B O 1
ATOM 4757 N N . ASN B 1 266 ? 7.432 -2.837 41.532 1.00 9.93 263 ASN B N 1
ATOM 4758 C CA . ASN B 1 266 ? 7.439 -3.125 42.962 1.00 10.69 263 ASN B CA 1
ATOM 4759 C C . ASN B 1 266 ? 8.162 -1.979 43.663 1.00 10.34 263 ASN B C 1
ATOM 4760 O O . ASN B 1 266 ? 9.372 -1.901 43.643 1.00 10.58 263 ASN B O 1
ATOM 4765 N N . VAL B 1 267 ? 7.399 -1.074 44.257 1.00 10.19 264 VAL B N 1
ATOM 4766 C CA . VAL B 1 267 ? 7.965 0.118 44.863 1.00 11.91 264 VAL B CA 1
ATOM 4767 C C . VAL B 1 267 ? 8.801 -0.208 46.096 1.00 11.92 264 VAL B C 1
ATOM 4768 O O . VAL B 1 267 ? 9.848 0.364 46.306 1.00 13.03 264 VAL B O 1
ATOM 4772 N N . GLU B 1 268 ? 8.336 -1.163 46.889 1.00 13.17 265 GLU B N 1
ATOM 4773 C CA . GLU B 1 268 ? 9.035 -1.537 48.107 1.00 15.29 265 GLU B CA 1
ATOM 4774 C C . GLU B 1 268 ? 10.437 -2.044 47.780 1.00 13.89 265 GLU B C 1
ATOM 4775 O O . GLU B 1 268 ? 11.405 -1.667 48.411 1.00 15.68 265 GLU B O 1
ATOM 4781 N N . LYS B 1 269 ? 10.528 -2.887 46.765 1.00 12.07 266 LYS B N 1
ATOM 4782 C CA . LYS B 1 269 ? 11.812 -3.434 46.353 1.00 12.51 266 LYS B CA 1
ATOM 4783 C C . LYS B 1 269 ? 12.577 -2.536 45.375 1.00 11.04 266 LYS B C 1
ATOM 4784 O O . LYS B 1 269 ? 13.741 -2.773 45.148 1.00 11.32 266 LYS B O 1
ATOM 4790 N N . GLY B 1 270 ? 11.916 -1.530 44.803 1.00 9.10 267 GLY B N 1
ATOM 4791 C CA . GLY B 1 270 ? 12.527 -0.711 43.745 1.00 9.24 267 GLY B CA 1
ATOM 4792 C C . GLY B 1 270 ? 12.852 -1.453 42.509 1.00 8.25 267 GLY B C 1
ATOM 4793 O O . GLY B 1 270 ? 13.958 -1.356 41.992 1.00 9.24 267 GLY B O 1
ATOM 4794 N N . THR B 1 271 ? 11.899 -2.217 41.979 1.00 8.53 268 THR B N 1
ATOM 4795 C CA . THR B 1 271 ? 12.081 -3.031 40.789 1.00 9.07 268 THR B CA 1
ATOM 4796 C C . THR B 1 271 ? 11.027 -2.820 39.731 1.00 8.44 268 THR B C 1
ATOM 4797 O O . THR B 1 271 ? 9.910 -2.473 40.047 1.00 9.27 268 THR B O 1
ATOM 4801 N N . ILE B 1 272 ? 11.437 -3.100 38.517 1.00 7.99 269 ILE B N 1
ATOM 4802 C CA . ILE B 1 272 ? 10.498 -3.091 37.348 1.00 8.40 269 ILE B CA 1
ATOM 4803 C C . ILE B 1 272 ? 10.807 -4.405 36.627 1.00 8.71 269 ILE B C 1
ATOM 4804 O O . ILE B 1 272 ? 11.926 -4.643 36.255 1.00 9.15 269 ILE B O 1
ATOM 4809 N N . ASN B 1 273 ? 9.767 -5.229 36.503 1.00 9.54 270 ASN B N 1
ATOM 4810 C CA . ASN B 1 273 ? 9.884 -6.588 35.988 1.00 10.10 270 ASN B CA 1
ATOM 4811 C C . ASN B 1 273 ? 10.959 -7.371 36.728 1.00 10.47 270 ASN B C 1
ATOM 4812 O O . ASN B 1 273 ? 11.673 -8.135 36.140 1.00 11.78 270 ASN B O 1
ATOM 4817 N N . GLY B 1 274 ? 11.067 -7.133 38.031 1.00 10.51 271 GLY B N 1
ATOM 4818 C CA . GLY B 1 274 ? 11.997 -7.864 38.869 1.00 10.85 271 GLY B CA 1
ATOM 4819 C C . GLY B 1 274 ? 13.429 -7.383 38.818 1.00 10.57 271 GLY B C 1
ATOM 4820 O O . GLY B 1 274 ? 14.253 -7.950 39.457 1.00 13.64 271 GLY B O 1
ATOM 4821 N N . ILE B 1 275 ? 13.709 -6.335 38.054 1.00 9.43 272 ILE B N 1
ATOM 4822 C CA . ILE B 1 275 ? 15.058 -5.785 37.944 1.00 9.56 272 ILE B CA 1
ATOM 4823 C C . ILE B 1 275 ? 15.127 -4.505 38.753 1.00 8.66 272 ILE B C 1
ATOM 4824 O O . ILE B 1 275 ? 14.266 -3.664 38.606 1.00 8.65 272 ILE B O 1
ATOM 4829 N N . PRO B 1 276 ? 16.144 -4.354 39.597 1.00 8.81 273 PRO B N 1
ATOM 4830 C CA . PRO B 1 276 ? 16.242 -3.105 40.369 1.00 8.62 273 PRO B CA 1
ATOM 4831 C C . PRO B 1 276 ? 16.548 -1.911 39.461 1.00 7.64 273 PRO B C 1
ATOM 4832 O O . PRO B 1 276 ? 17.361 -2.010 38.557 1.00 8.33 273 PRO B O 1
ATOM 4836 N N . VAL B 1 277 ? 15.864 -0.807 39.735 1.00 8.09 274 VAL B N 1
ATOM 4837 C CA . VAL B 1 277 ? 15.990 0.431 38.983 1.00 8.00 274 VAL B CA 1
ATOM 4838 C C . VAL B 1 277 ? 16.069 1.591 39.961 1.00 7.34 274 VAL B C 1
ATOM 4839 O O . VAL B 1 277 ? 15.332 1.641 40.917 1.00 7.99 274 VAL B O 1
ATOM 4843 N N . VAL B 1 278 ? 16.969 2.521 39.696 1.00 7.13 275 VAL B N 1
ATOM 4844 C CA . VAL B 1 278 ? 17.018 3.742 40.490 1.00 7.39 275 VAL B CA 1
ATOM 4845 C C . VAL B 1 278 ? 17.126 4.961 39.589 1.00 7.40 275 VAL B C 1
ATOM 4846 O O . VAL B 1 278 ? 17.767 4.928 38.556 1.00 8.61 275 VAL B O 1
ATOM 4858 N N . PRO B 1 280 ? 18.026 8.767 40.643 1.00 7.41 277 PRO B N 1
ATOM 4859 C CA . PRO B 1 280 ? 18.324 9.699 41.774 1.00 8.11 277 PRO B CA 1
ATOM 4860 C C . PRO B 1 280 ? 18.243 11.157 41.421 1.00 8.45 277 PRO B C 1
ATOM 4861 O O . PRO B 1 280 ? 19.215 11.902 41.565 1.00 8.48 277 PRO B O 1
ATOM 4865 N N . SER B 1 281 ? 17.068 11.604 40.994 1.00 8.40 278 SER B N 1
ATOM 4866 C CA . SER B 1 281 ? 16.790 13.041 40.859 1.00 8.35 278 SER B CA 1
ATOM 4867 C C . SER B 1 281 ? 17.737 13.715 39.843 1.00 7.58 278 SER B C 1
ATOM 4868 O O . SER B 1 281 ? 17.977 13.191 38.775 1.00 8.49 278 SER B O 1
ATOM 4871 N N . SER B 1 282 ? 18.242 14.886 40.188 1.00 8.08 279 SER B N 1
ATOM 4872 C CA . SER B 1 282 ? 19.173 15.628 39.340 1.00 7.79 279 SER B CA 1
ATOM 4873 C C . SER B 1 282 ? 20.072 16.463 40.241 1.00 7.15 279 SER B C 1
ATOM 4874 O O . SER B 1 282 ? 19.798 16.630 41.415 1.00 8.37 279 SER B O 1
ATOM 4877 N N . TRP B 1 283 ? 21.175 16.923 39.670 1.00 7.61 280 TRP B N 1
ATOM 4878 C CA . TRP B 1 283 ? 22.118 17.843 40.314 1.00 8.02 280 TRP B CA 1
ATOM 4879 C C . TRP B 1 283 ? 22.790 17.311 41.585 1.00 8.87 280 TRP B C 1
ATOM 4880 O O . TRP B 1 283 ? 23.314 18.073 42.381 1.00 9.01 280 TRP B O 1
ATOM 4891 N N . GLY B 1 284 ? 22.768 15.995 41.750 1.00 8.33 281 GLY B N 1
ATOM 4892 C CA . GLY B 1 284 ? 23.335 15.347 42.920 1.00 9.07 281 GLY B CA 1
ATOM 4893 C C . GLY B 1 284 ? 22.459 15.421 44.156 1.00 8.42 281 GLY B C 1
ATOM 4894 O O . GLY B 1 284 ? 22.933 15.210 45.240 1.00 9.45 281 GLY B O 1
ATOM 4895 N N . LYS B 1 285 ? 21.177 15.709 43.989 1.00 8.79 282 LYS B N 1
ATOM 4896 C CA . LYS B 1 285 ? 20.270 15.813 45.141 1.00 9.33 282 LYS B CA 1
ATOM 4897 C C . LYS B 1 285 ? 19.973 14.478 45.849 1.00 9.37 282 LYS B C 1
ATOM 4898 O O . LYS B 1 285 ? 19.582 14.457 47.003 1.00 9.72 282 LYS B O 1
ATOM 4904 N N . TYR B 1 286 ? 20.175 13.378 45.132 1.00 8.52 283 TYR B N 1
ATOM 4905 C CA . TYR B 1 286 ? 20.022 12.028 45.654 1.00 8.47 283 TYR B CA 1
ATOM 4906 C C . TYR B 1 286 ? 21.162 11.177 45.104 1.00 7.39 283 TYR B C 1
ATOM 4907 O O . TYR B 1 286 ? 21.714 11.478 44.051 1.00 8.62 283 TYR B O 1
ATOM 4916 N N . LEU B 1 287 ? 21.497 10.124 45.832 1.00 8.10 284 LEU B N 1
ATOM 4917 C CA . LEU B 1 287 ? 22.364 9.054 45.352 1.00 7.86 284 LEU B CA 1
ATOM 4918 C C . LEU B 1 287 ? 21.484 7.815 45.136 1.00 8.15 284 LEU B C 1
ATOM 4919 O O . LEU B 1 287 ? 20.662 7.489 45.970 1.00 9.14 284 LEU B O 1
ATOM 4924 N N . GLY B 1 288 ? 21.692 7.110 44.033 1.00 7.92 285 GLY B N 1
ATOM 4925 C CA . GLY B 1 288 ? 21.020 5.844 43.787 1.00 7.69 285 GLY B CA 1
ATOM 4926 C C . GLY B 1 288 ? 21.817 4.697 44.381 1.00 7.38 285 GLY B C 1
ATOM 4927 O O . GLY B 1 288 ? 23.030 4.696 44.340 1.00 8.24 285 GLY B O 1
ATOM 4928 N N . VAL B 1 289 ? 21.109 3.717 44.924 1.00 8.08 286 VAL B N 1
ATOM 4929 C CA . VAL B 1 289 ? 21.742 2.570 45.579 1.00 8.83 286 VAL B CA 1
ATOM 4930 C C . VAL B 1 289 ? 21.029 1.299 45.167 1.00 8.63 286 VAL B C 1
ATOM 4931 O O . VAL B 1 289 ? 19.867 1.136 45.458 1.00 9.96 286 VAL B O 1
ATOM 4935 N N . ILE B 1 290 ? 21.743 0.412 44.479 1.00 8.47 287 ILE B N 1
ATOM 4936 C CA . ILE B 1 290 ? 21.219 -0.905 44.144 1.00 9.11 287 ILE B CA 1
ATOM 4937 C C . ILE B 1 290 ? 22.011 -1.989 44.878 1.00 9.00 287 ILE B C 1
ATOM 4938 O O . ILE B 1 290 ? 23.221 -2.025 44.825 1.00 10.63 287 ILE B O 1
ATOM 4943 N N . ASP B 1 291 ? 21.286 -2.848 45.581 1.00 10.20 288 ASP B N 1
ATOM 4944 C CA . ASP B 1 291 ? 21.899 -3.998 46.235 1.00 11.20 288 ASP B CA 1
ATOM 4945 C C . ASP B 1 291 ? 21.515 -5.244 45.460 1.00 11.82 288 ASP B C 1
ATOM 4946 O O . ASP B 1 291 ? 20.362 -5.447 45.155 1.00 13.56 288 ASP B O 1
ATOM 4951 N N . LEU B 1 292 ? 22.518 -6.044 45.140 1.00 11.03 289 LEU B N 1
ATOM 4952 C CA . LEU B 1 292 ? 22.351 -7.344 44.499 1.00 11.35 289 LEU B CA 1
ATOM 4953 C C . LEU B 1 292 ? 22.896 -8.421 45.422 1.00 12.29 289 LEU B C 1
ATOM 4954 O O . LEU B 1 292 ? 23.986 -8.286 45.950 1.00 13.49 289 LEU B O 1
ATOM 4959 N N A LYS B 1 293 ? 22.120 -9.485 45.605 0.50 12.32 290 LYS B N 1
ATOM 4960 N N B LYS B 1 293 ? 22.114 -9.477 45.608 0.50 12.31 290 LYS B N 1
ATOM 4961 C CA A LYS B 1 293 ? 22.634 -10.702 46.245 0.50 13.38 290 LYS B CA 1
ATOM 4962 C CA B LYS B 1 293 ? 22.627 -10.702 46.273 0.50 13.36 290 LYS B CA 1
ATOM 4963 C C A LYS B 1 293 ? 22.829 -11.717 45.126 0.50 12.99 290 LYS B C 1
ATOM 4964 C C B LYS B 1 293 ? 22.835 -11.718 45.156 0.50 12.96 290 LYS B C 1
ATOM 4965 O O A LYS B 1 293 ? 21.893 -12.135 44.506 0.50 13.59 290 LYS B O 1
ATOM 4966 O O B LYS B 1 293 ? 21.918 -12.113 44.559 0.50 13.55 290 LYS B O 1
ATOM 4977 N N . LEU B 1 294 ? 24.082 -12.045 44.861 1.00 13.32 291 LEU B N 1
ATOM 4978 C CA . LEU B 1 294 ? 24.554 -12.898 43.782 1.00 13.40 291 LEU B CA 1
ATOM 4979 C C . LEU B 1 294 ? 24.752 -14.293 44.383 1.00 14.96 291 LEU B C 1
ATOM 4980 O O . LEU B 1 294 ? 25.258 -14.448 45.494 1.00 14.64 291 LEU B O 1
ATOM 4985 N N A GLU B 1 295 ? 24.345 -15.310 43.630 0.50 16.54 292 GLU B N 1
ATOM 4986 N N B GLU B 1 295 ? 24.338 -15.307 43.641 0.50 16.53 292 GLU B N 1
ATOM 4987 C CA A GLU B 1 295 ? 24.473 -16.692 44.075 0.50 20.03 292 GLU B CA 1
ATOM 4988 C CA B GLU B 1 295 ? 24.537 -16.682 44.071 0.50 19.96 292 GLU B CA 1
ATOM 4989 C C A GLU B 1 295 ? 25.085 -17.567 42.986 0.50 23.72 292 GLU B C 1
ATOM 4990 C C B GLU B 1 295 ? 25.141 -17.446 42.935 0.50 23.43 292 GLU B C 1
ATOM 4991 O O A GLU B 1 295 ? 24.512 -17.725 41.908 0.50 25.90 292 GLU B O 1
ATOM 4992 O O B GLU B 1 295 ? 24.671 -17.302 41.811 0.50 24.62 292 GLU B O 1
ATOM 5003 N N . LYS B 1 296 ? 26.169 -18.261 43.210 1.00 25.45 293 LYS B N 1
ATOM 5004 C CA . LYS B 1 296 ? 26.640 -19.059 42.097 1.00 29.11 293 LYS B CA 1
ATOM 5005 C C . LYS B 1 296 ? 26.110 -20.512 42.095 1.00 31.72 293 LYS B C 1
ATOM 5006 O O . LYS B 1 296 ? 26.073 -21.191 43.127 1.00 32.32 293 LYS B O 1
ATOM 5012 N N . ALA B 1 297 ? 25.701 -20.962 40.924 1.00 34.19 294 ALA B N 1
ATOM 5013 C CA . ALA B 1 297 ? 25.289 -22.346 40.720 1.00 37.75 294 ALA B CA 1
ATOM 5014 C C . ALA B 1 297 ? 25.696 -22.784 39.314 1.00 42.02 294 ALA B C 1
ATOM 5015 O O . ALA B 1 297 ? 25.848 -21.985 38.419 1.00 41.22 294 ALA B O 1
ATOM 5017 N N . ASP B 1 298 ? 25.961 -24.055 39.132 1.00 46.86 295 ASP B N 1
ATOM 5018 C CA . ASP B 1 298 ? 26.338 -24.510 37.804 1.00 50.56 295 ASP B CA 1
ATOM 5019 C C . ASP B 1 298 ? 27.354 -23.598 37.077 1.00 49.08 295 ASP B C 1
ATOM 5020 O O . ASP B 1 298 ? 27.322 -23.477 35.859 1.00 50.17 295 ASP B O 1
ATOM 5025 N N . GLY B 1 299 ? 28.269 -22.990 37.822 1.00 45.58 296 GLY B N 1
ATOM 5026 C CA . GLY B 1 299 ? 29.262 -22.084 37.253 1.00 42.08 296 GLY B CA 1
ATOM 5027 C C . GLY B 1 299 ? 28.702 -20.748 36.762 1.00 38.53 296 GLY B C 1
ATOM 5028 O O . GLY B 1 299 ? 29.432 -19.909 36.245 1.00 38.93 296 GLY B O 1
ATOM 5029 N N . SER B 1 300 ? 27.391 -20.580 36.904 1.00 34.47 297 SER B N 1
ATOM 5030 C CA . SER B 1 300 ? 26.718 -19.359 36.460 1.00 30.67 297 SER B CA 1
ATOM 5031 C C . SER B 1 300 ? 26.113 -18.551 37.626 1.00 24.36 297 SER B C 1
ATOM 5032 O O . SER B 1 300 ? 25.457 -19.097 38.509 1.00 23.79 297 SER B O 1
ATOM 5035 N N . TRP B 1 301 ? 26.348 -17.247 37.601 1.00 19.94 298 TRP B N 1
ATOM 5036 C CA . TRP B 1 301 ? 25.807 -16.346 38.605 1.00 16.91 298 TRP B CA 1
ATOM 5037 C C . TRP B 1 301 ? 24.394 -15.916 38.295 1.00 16.76 298 TRP B C 1
ATOM 5038 O O . TRP B 1 301 ? 24.024 -15.723 37.146 1.00 17.01 298 TRP B O 1
ATOM 5049 N N . LYS B 1 302 ? 23.617 -15.751 39.347 1.00 17.64 299 LYS B N 1
ATOM 5050 C CA . LYS B 1 302 ? 22.294 -15.188 39.241 1.00 17.90 299 LYS B CA 1
ATOM 5051 C C . LYS B 1 302 ? 22.068 -14.261 40.415 1.00 15.51 299 LYS B C 1
ATOM 5052 O O . LYS B 1 302 ? 22.747 -14.319 41.404 1.00 15.65 299 LYS B O 1
ATOM 5058 N N . VAL B 1 303 ? 21.077 -13.414 40.255 1.00 14.66 300 VAL B N 1
ATOM 5059 C CA . VAL B 1 303 ? 20.600 -12.487 41.258 1.00 14.51 300 VAL B CA 1
ATOM 5060 C C . VAL B 1 303 ? 19.501 -13.147 42.088 1.00 15.58 300 VAL B C 1
ATOM 5061 O O . VAL B 1 303 ? 18.417 -13.317 41.587 1.00 17.65 300 VAL B O 1
ATOM 5065 N N . ALA B 1 304 ? 19.852 -13.524 43.302 1.00 14.34 301 ALA B N 1
ATOM 5066 C CA . ALA B 1 304 ? 18.937 -14.187 44.192 1.00 15.27 301 ALA B CA 1
ATOM 5067 C C . ALA B 1 304 ? 17.968 -13.202 44.824 1.00 15.47 301 ALA B C 1
ATOM 5068 O O . ALA B 1 304 ? 16.850 -13.551 45.110 1.00 17.52 301 ALA B O 1
ATOM 5070 N N . ASP B 1 305 ? 18.428 -11.979 45.058 1.00 14.15 302 ASP B N 1
ATOM 5071 C CA . ASP B 1 305 ? 17.603 -10.925 45.643 1.00 15.62 302 ASP B CA 1
ATOM 5072 C C . ASP B 1 305 ? 18.197 -9.579 45.239 1.00 13.74 302 ASP B C 1
ATOM 5073 O O . ASP B 1 305 ? 19.355 -9.485 44.913 1.00 13.67 302 ASP B O 1
ATOM 5078 N N . SER B 1 306 ? 17.364 -8.558 45.242 1.00 13.11 303 SER B N 1
ATOM 5079 C CA . SER B 1 306 ? 17.809 -7.214 44.886 1.00 12.45 303 SER B CA 1
ATOM 5080 C C . SER B 1 306 ? 16.923 -6.160 45.514 1.00 12.01 303 SER B C 1
ATOM 5081 O O . SER B 1 306 ? 15.825 -6.436 45.959 1.00 13.56 303 SER B O 1
ATOM 5084 N N . LYS B 1 307 ? 17.438 -4.943 45.527 1.00 11.37 304 LYS B N 1
ATOM 5085 C CA . LYS B 1 307 ? 16.692 -3.794 45.990 1.00 11.61 304 LYS B CA 1
ATOM 5086 C C . LYS B 1 307 ? 17.235 -2.556 45.288 1.00 10.29 304 LYS B C 1
ATOM 5087 O O . LYS B 1 307 ? 18.446 -2.421 45.137 1.00 11.75 304 LYS B O 1
ATOM 5093 N N . GLY B 1 308 ? 16.339 -1.665 44.886 1.00 9.42 305 GLY B N 1
ATOM 5094 C CA . GLY B 1 308 ? 16.711 -0.350 44.394 1.00 8.80 305 GLY B CA 1
ATOM 5095 C C . GLY B 1 308 ? 16.178 0.716 45.338 1.00 8.65 305 GLY B C 1
ATOM 5096 O O . GLY B 1 308 ? 15.016 0.660 45.712 1.00 10.02 305 GLY B O 1
ATOM 5097 N N A SER B 1 309 ? 17.039 1.671 45.724 0.70 8.82 306 SER B N 1
ATOM 5098 N N B SER B 1 309 ? 17.030 1.656 45.731 0.30 8.84 306 SER B N 1
ATOM 5099 C CA A SER B 1 309 ? 16.623 2.749 46.634 0.70 9.15 306 SER B CA 1
ATOM 5100 C CA B SER B 1 309 ? 16.657 2.722 46.673 0.30 9.44 306 SER B CA 1
ATOM 5101 C C A SER B 1 309 ? 17.373 4.004 46.284 0.70 8.21 306 SER B C 1
ATOM 5102 C C B SER B 1 309 ? 17.356 4.005 46.276 0.30 8.38 306 SER B C 1
ATOM 5103 O O A SER B 1 309 ? 18.378 3.988 45.555 0.70 8.56 306 SER B O 1
ATOM 5104 O O B SER B 1 309 ? 18.315 3.981 45.547 0.30 8.27 306 SER B O 1
ATOM 5109 N N . ILE B 1 310 ? 16.843 5.122 46.755 1.00 8.47 307 ILE B N 1
ATOM 5110 C CA . ILE B 1 310 ? 17.531 6.406 46.614 1.00 8.96 307 ILE B CA 1
ATOM 5111 C C . ILE B 1 310 ? 17.633 7.093 47.965 1.00 9.45 307 ILE B C 1
ATOM 5112 O O . ILE B 1 310 ? 16.781 6.914 48.812 1.00 11.38 307 ILE B O 1
ATOM 5117 N N . GLU B 1 311 ? 18.699 7.856 48.163 1.00 9.47 308 GLU B N 1
ATOM 5118 C CA . GLU B 1 311 ? 18.931 8.534 49.445 1.00 10.35 308 GLU B CA 1
ATOM 5119 C C . GLU B 1 311 ? 19.174 9.995 49.171 1.00 9.99 308 GLU B C 1
ATOM 5120 O O . GLU B 1 311 ? 19.983 10.329 48.331 1.00 9.19 308 GLU B O 1
ATOM 5126 N N A SER B 1 312 ? 18.444 10.927 49.810 0.70 10.42 309 SER B N 1
ATOM 5127 N N B SER B 1 312 ? 18.490 10.902 49.860 0.30 10.42 309 SER B N 1
ATOM 5128 C CA A SER B 1 312 ? 18.660 12.386 49.673 0.70 10.83 309 SER B CA 1
ATOM 5129 C CA B SER B 1 312 ? 18.662 12.351 49.712 0.30 11.04 309 SER B CA 1
ATOM 5130 C C A SER B 1 312 ? 19.920 12.969 50.386 0.70 10.44 309 SER B C 1
ATOM 5131 C C B SER B 1 312 ? 19.933 12.919 50.399 0.30 10.59 309 SER B C 1
ATOM 5132 O O A SER B 1 312 ? 20.270 12.478 51.487 0.70 11.50 309 SER B O 1
ATOM 5133 O O B SER B 1 312 ? 20.300 12.417 51.461 0.30 11.16 309 SER B O 1
ATOM 5138 N N . ILE B 1 313 ? 20.502 13.879 49.858 1.00 10.59 310 ILE B N 1
ATOM 5139 C CA . ILE B 1 313 ? 21.554 14.555 50.625 1.00 11.07 310 ILE B CA 1
ATOM 5140 C C . ILE B 1 313 ? 20.939 15.369 51.754 1.00 11.46 310 ILE B C 1
ATOM 5141 O O . ILE B 1 313 ? 21.559 15.582 52.773 1.00 13.19 310 ILE B O 1
ATOM 5146 N N . ALA B 1 314 ? 19.702 15.785 51.569 1.00 11.57 311 ALA B N 1
ATOM 5147 C CA . ALA B 1 314 ? 18.990 16.513 52.628 1.00 13.51 311 ALA B CA 1
ATOM 5148 C C . ALA B 1 314 ? 18.800 15.629 53.859 1.00 14.76 311 ALA B C 1
ATOM 5149 O O . ALA B 1 314 ? 18.295 14.528 53.775 1.00 15.64 311 ALA B O 1
ATOM 5151 N N . GLY B 1 315 ? 19.246 16.129 55.000 1.00 15.67 312 GLY B N 1
ATOM 5152 C CA . GLY B 1 315 ? 19.139 15.386 56.244 1.00 17.02 312 GLY B CA 1
ATOM 5153 C C . GLY B 1 315 ? 20.213 14.351 56.540 1.00 17.74 312 GLY B C 1
ATOM 5154 O O . GLY B 1 315 ? 20.294 13.845 57.647 1.00 19.80 312 GLY B O 1
ATOM 5155 N N . ASN B 1 316 ? 21.011 14.013 55.535 1.00 15.56 313 ASN B N 1
ATOM 5156 C CA . ASN B 1 316 ? 22.026 12.992 55.656 1.00 14.67 313 ASN B CA 1
ATOM 5157 C C . ASN B 1 316 ? 23.410 13.603 55.448 1.00 14.77 313 ASN B C 1
ATOM 5158 O O . ASN B 1 316 ? 24.403 13.024 55.832 1.00 16.71 313 ASN B O 1
ATOM 5163 N N . VAL B 1 317 ? 23.460 14.764 54.810 1.00 14.35 314 VAL B N 1
ATOM 5164 C CA . VAL B 1 317 ? 24.712 15.436 54.514 1.00 13.45 314 VAL B CA 1
ATOM 5165 C C . VAL B 1 317 ? 24.669 16.896 54.967 1.00 14.09 314 VAL B C 1
ATOM 5166 O O . VAL B 1 317 ? 23.720 17.605 54.680 1.00 14.21 314 VAL B O 1
ATOM 5170 N N . THR B 1 318 ? 25.707 17.343 55.653 1.00 16.16 315 THR B N 1
ATOM 5171 C CA . THR B 1 318 ? 25.737 18.725 56.132 1.00 17.99 315 THR B CA 1
ATOM 5172 C C . THR B 1 318 ? 26.975 19.529 55.712 1.00 19.65 315 THR B C 1
ATOM 5173 O O . THR B 1 318 ? 27.047 20.711 56.014 1.00 23.01 315 THR B O 1
ATOM 5177 N N . SER B 1 319 ? 27.926 18.900 55.019 1.00 19.07 316 SER B N 1
ATOM 5178 C CA . SER B 1 319 ? 29.140 19.565 54.584 1.00 19.10 316 SER B CA 1
ATOM 5179 C C . SER B 1 319 ? 29.639 19.080 53.225 1.00 16.64 316 SER B C 1
ATOM 5180 O O . SER B 1 319 ? 29.139 18.114 52.697 1.00 16.71 316 SER B O 1
ATOM 5183 N N . ARG B 1 320 ? 30.632 19.782 52.687 1.00 16.10 317 ARG B N 1
ATOM 5184 C CA . ARG B 1 320 ? 31.249 19.421 51.423 1.00 15.50 317 ARG B CA 1
ATOM 5185 C C . ARG B 1 320 ? 32.336 18.362 51.565 1.00 14.49 317 ARG B C 1
ATOM 5186 O O . ARG B 1 320 ? 33.184 18.446 52.426 1.00 15.76 317 ARG B O 1
ATOM 5194 N N . ASN B 1 321 ? 32.341 17.406 50.657 1.00 12.62 318 ASN B N 1
ATOM 5195 C CA . ASN B 1 321 ? 33.413 16.431 50.542 1.00 12.49 318 ASN B CA 1
ATOM 5196 C C . ASN B 1 321 ? 34.728 17.077 50.096 1.00 13.55 318 ASN B C 1
ATOM 5197 O O . ASN B 1 321 ? 34.812 17.751 49.093 1.00 14.04 318 ASN B O 1
ATOM 5202 N N A GLU B 1 322 ? 35.763 16.855 50.883 0.50 14.10 319 GLU B N 1
ATOM 5203 N N B GLU B 1 322 ? 35.768 16.856 50.887 0.50 14.09 319 GLU B N 1
ATOM 5204 C CA A GLU B 1 322 ? 37.080 17.429 50.656 0.50 15.76 319 GLU B CA 1
ATOM 5205 C CA B GLU B 1 322 ? 37.070 17.462 50.634 0.50 15.72 319 GLU B CA 1
ATOM 5206 C C A GLU B 1 322 ? 37.718 17.000 49.326 0.50 14.63 319 GLU B C 1
ATOM 5207 C C B GLU B 1 322 ? 37.720 17.004 49.319 0.50 14.62 319 GLU B C 1
ATOM 5208 O O A GLU B 1 322 ? 38.398 17.779 48.706 0.50 14.84 319 GLU B O 1
ATOM 5209 O O B GLU B 1 322 ? 38.408 17.775 48.698 0.50 14.84 319 GLU B O 1
ATOM 5220 N N . THR B 1 323 ? 37.498 15.758 48.914 1.00 14.33 320 THR B N 1
ATOM 5221 C CA . THR B 1 323 ? 38.085 15.270 47.670 1.00 14.28 320 THR B CA 1
ATOM 5222 C C . THR B 1 323 ? 37.530 16.058 46.483 1.00 12.84 320 THR B C 1
ATOM 5223 O O . THR B 1 323 ? 38.265 16.490 45.627 1.00 13.24 320 THR B O 1
ATOM 5227 N N . VAL B 1 324 ? 36.223 16.264 46.466 1.00 11.59 321 VAL B N 1
ATOM 5228 C CA . VAL B 1 324 ? 35.611 17.085 45.429 1.00 11.23 321 VAL B CA 1
ATOM 5229 C C . VAL B 1 324 ? 36.135 18.518 45.479 1.00 10.63 321 VAL B C 1
ATOM 5230 O O . VAL B 1 324 ? 36.583 19.039 44.492 1.00 10.85 321 VAL B O 1
ATOM 5234 N N . THR B 1 325 ? 36.077 19.133 46.654 1.00 10.93 322 THR B N 1
ATOM 5235 C CA . THR B 1 325 ? 36.489 20.532 46.793 1.00 12.50 322 THR B CA 1
ATOM 5236 C C . THR B 1 325 ? 37.931 20.734 46.370 1.00 12.05 322 THR B C 1
ATOM 5237 O O . THR B 1 325 ? 38.225 21.622 45.611 1.00 12.52 322 THR B O 1
ATOM 5241 N N . ASN B 1 326 ? 38.831 19.893 46.852 1.00 11.92 323 ASN B N 1
ATOM 5242 C CA . ASN B 1 326 ? 40.234 20.064 46.523 1.00 13.14 323 ASN B CA 1
ATOM 5243 C C . ASN B 1 326 ? 40.492 19.898 45.030 1.00 12.33 323 ASN B C 1
ATOM 5244 O O . ASN B 1 326 ? 41.291 20.594 44.450 1.00 13.68 323 ASN B O 1
ATOM 5249 N N . THR B 1 327 ? 39.789 18.956 44.423 1.00 10.69 324 THR B N 1
ATOM 5250 C CA . THR B 1 327 ? 39.998 18.656 43.019 1.00 10.55 324 THR B CA 1
ATOM 5251 C C . THR B 1 327 ? 39.490 19.788 42.127 1.00 11.09 324 THR B C 1
ATOM 5252 O O . THR B 1 327 ? 40.160 20.197 41.212 1.00 12.62 324 THR B O 1
ATOM 5256 N N . ILE B 1 328 ? 38.309 20.296 42.431 1.00 10.30 325 ILE B N 1
ATOM 5257 C CA . ILE B 1 328 ? 37.665 21.279 41.570 1.00 10.21 325 ILE B CA 1
ATOM 5258 C C . ILE B 1 328 ? 37.956 22.748 41.905 1.00 10.44 325 ILE B C 1
ATOM 5259 O O . ILE B 1 328 ? 37.651 23.603 41.130 1.00 10.47 325 ILE B O 1
ATOM 5264 N N . GLN B 1 329 ? 38.527 23.008 43.074 1.00 11.45 326 GLN B N 1
ATOM 5265 C CA . GLN B 1 329 ? 38.665 24.362 43.596 1.00 12.79 326 GLN B CA 1
ATOM 5266 C C . GLN B 1 329 ? 39.188 25.393 42.591 1.00 12.18 326 GLN B C 1
ATOM 5267 O O . GLN B 1 329 ? 38.580 26.433 42.413 1.00 11.99 326 GLN B O 1
ATOM 5273 N N . GLN B 1 330 ? 40.313 25.101 41.956 1.00 12.18 327 GLN B N 1
ATOM 5274 C CA . GLN B 1 330 ? 40.902 26.060 41.019 1.00 12.84 327 GLN B CA 1
ATOM 5275 C C . GLN B 1 330 ? 39.948 26.365 39.860 1.00 11.33 327 GLN B C 1
ATOM 5276 O O . GLN B 1 330 ? 39.770 27.499 39.492 1.00 11.66 327 GLN B O 1
ATOM 5282 N N . THR B 1 331 ? 39.344 25.325 39.299 1.00 10.60 328 THR B N 1
ATOM 5283 C CA . THR B 1 331 ? 38.392 25.502 38.207 1.00 10.56 328 THR B CA 1
ATOM 5284 C C . THR B 1 331 ? 37.190 26.313 38.665 1.00 9.92 328 THR B C 1
ATOM 5285 O O . THR B 1 331 ? 36.713 27.176 37.968 1.00 11.21 328 THR B O 1
ATOM 5289 N N . HIS B 1 332 ? 36.711 25.996 39.858 1.00 10.36 329 HIS B N 1
ATOM 5290 C CA . HIS B 1 332 ? 35.601 26.718 40.451 1.00 10.51 329 HIS B CA 1
ATOM 5291 C C . HIS B 1 332 ? 35.939 28.209 40.605 1.00 10.43 329 HIS B C 1
ATOM 5292 O O . HIS B 1 332 ? 35.167 29.037 40.231 1.00 11.44 329 HIS B O 1
ATOM 5299 N N . GLN B 1 333 ? 37.115 28.520 41.127 1.00 11.45 330 GLN B N 1
ATOM 5300 C CA . GLN B 1 333 ? 37.519 29.929 41.277 1.00 12.03 330 GLN B CA 1
ATOM 5301 C C . GLN B 1 333 ? 37.689 30.599 39.921 1.00 11.90 330 GLN B C 1
ATOM 5302 O O . GLN B 1 333 ? 37.334 31.754 39.757 1.00 12.42 330 GLN B O 1
ATOM 5308 N N . ASN B 1 334 ? 38.187 29.848 38.947 1.00 12.22 331 ASN B N 1
ATOM 5309 C CA . ASN B 1 334 ? 38.301 30.357 37.585 1.00 12.71 331 ASN B CA 1
ATOM 5310 C C . ASN B 1 334 ? 36.913 30.643 37.014 1.00 12.47 331 ASN B C 1
ATOM 5311 O O . ASN B 1 334 ? 36.693 31.615 36.329 1.00 14.42 331 ASN B O 1
ATOM 5316 N N . THR B 1 335 ? 35.963 29.781 37.338 1.00 12.22 332 THR B N 1
ATOM 5317 C CA . THR B 1 335 ? 34.594 29.972 36.903 1.00 13.22 332 THR B CA 1
ATOM 5318 C C . THR B 1 335 ? 33.968 31.214 37.538 1.00 13.22 332 THR B C 1
ATOM 5319 O O . THR B 1 335 ? 33.240 31.930 36.894 1.00 14.20 332 THR B O 1
ATOM 5323 N N . LEU B 1 336 ? 34.247 31.436 38.815 1.00 12.85 333 LEU B N 1
ATOM 5324 C CA . LEU B 1 336 ? 33.732 32.634 39.468 1.00 12.74 333 LEU B CA 1
ATOM 5325 C C . LEU B 1 336 ? 34.231 33.879 38.737 1.00 13.89 333 LEU B C 1
ATOM 5326 O O . LEU B 1 336 ? 33.468 34.781 38.505 1.00 14.95 333 LEU B O 1
ATOM 5331 N N . GLU B 1 337 ? 35.507 33.907 38.374 1.00 14.56 334 GLU B N 1
ATOM 5332 C CA . GLU B 1 337 ? 36.069 35.061 37.669 1.00 16.55 334 GLU B CA 1
ATOM 5333 C C . GLU B 1 337 ? 35.376 35.218 36.310 1.00 16.24 334 GLU B C 1
ATOM 5334 O O . GLU B 1 337 ? 35.003 36.303 35.897 1.00 16.86 334 GLU B O 1
ATOM 5340 N N . TYR B 1 338 ? 35.192 34.098 35.626 1.00 16.29 335 TYR B N 1
ATOM 5341 C CA . TYR B 1 338 ? 34.547 34.077 34.323 1.00 16.51 335 TYR B CA 1
ATOM 5342 C C . TYR B 1 338 ? 33.120 34.632 34.381 1.00 17.65 335 TYR B C 1
ATOM 5343 O O . TYR B 1 338 ? 32.709 35.387 33.513 1.00 19.24 335 TYR B O 1
ATOM 5352 N N . VAL B 1 339 ? 32.378 34.263 35.413 1.00 17.77 336 VAL B N 1
ATOM 5353 C CA . VAL B 1 339 ? 31.002 34.687 35.577 1.00 19.00 336 VAL B CA 1
ATOM 5354 C C . VAL B 1 339 ? 30.869 36.152 35.995 1.00 20.95 336 VAL B C 1
ATOM 5355 O O . VAL B 1 339 ? 29.911 36.817 35.614 1.00 22.79 336 VAL B O 1
ATOM 5359 N N . ARG B 1 340 ? 31.825 36.614 36.791 1.00 21.90 337 ARG B N 1
ATOM 5360 C CA . ARG B 1 340 ? 31.764 37.932 37.422 1.00 24.75 337 ARG B CA 1
ATOM 5361 C C . ARG B 1 340 ? 32.195 39.009 36.467 1.00 28.93 337 ARG B C 1
ATOM 5362 O O . ARG B 1 340 ? 32.019 40.192 36.730 1.00 30.10 337 ARG B O 1
ATOM 5370 N N . LYS B 1 341 ? 32.754 38.587 35.356 1.00 32.44 338 LYS B N 1
ATOM 5371 C CA . LYS B 1 341 ? 33.290 39.464 34.339 1.00 37.78 338 LYS B CA 1
ATOM 5372 C C . LYS B 1 341 ? 33.856 40.744 34.939 1.00 40.25 338 LYS B C 1
ATOM 5373 O O . LYS B 1 341 ? 33.759 41.809 34.341 1.00 41.99 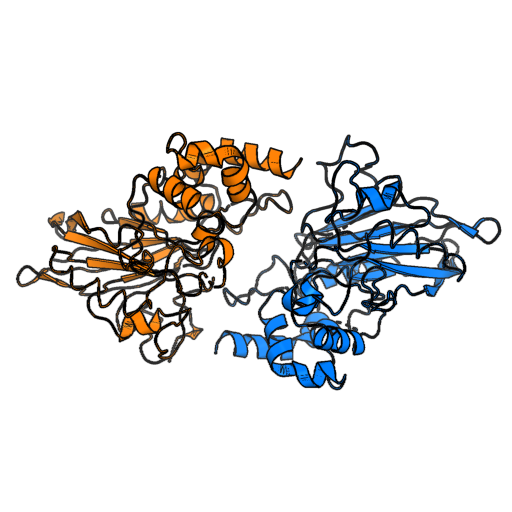338 LYS B O 1
#

B-factor: mean 15.56, std 7.98, range [6.12, 58.99]

Organism: Bacillus subtilis (strain 168) (NCBI:txid224308)